Protein 3G74 (pdb70)

Structure (mmCIF, N/CA/C/O backbone):
data_3G74
#
_entry.id   3G74
#
_cell.length_a   113.996
_cell.length_b   107.961
_cell.length_c   67.691
_cell.angle_alpha   90.00
_cell.angle_beta   92.28
_cell.angle_gamma   90.00
#
_symmetry.space_group_name_H-M   'C 1 2 1'
#
loop_
_entity.id
_entity.type
_entity.pdbx_description
1 polymer 'Protein of unknown function'
2 non-polymer 'SULFATE ION'
3 water water
#
loop_
_atom_site.group_PDB
_atom_site.id
_atom_site.type_symbol
_atom_site.label_atom_id
_atom_site.label_alt_id
_atom_site.label_comp_id
_atom_site.label_asym_id
_atom_site.label_entity_id
_atom_site.label_seq_id
_atom_site.pdbx_PDB_ins_code
_atom_site.Cartn_x
_atom_site.Cartn_y
_atom_site.Cartn_z
_atom_site.occupancy
_atom_site.B_iso_or_equiv
_atom_site.auth_seq_id
_atom_site.auth_comp_id
_atom_site.auth_asym_id
_atom_site.auth_atom_id
_atom_site.pdbx_PDB_model_num
ATOM 1 N N . ALA A 1 3 ? 7.582 50.243 3.470 1.00 39.57 0 ALA A N 1
ATOM 2 C CA . ALA A 1 3 ? 7.600 51.103 4.689 1.00 39.79 0 ALA A CA 1
ATOM 3 C C . ALA A 1 3 ? 8.307 52.425 4.390 1.00 39.72 0 ALA A C 1
ATOM 4 O O . ALA A 1 3 ? 9.520 52.449 4.166 1.00 40.17 0 ALA A O 1
ATOM 14 N N . SER A 1 5 ? 9.008 56.425 5.567 1.00 32.33 2 SER A N 1
ATOM 15 C CA . SER A 1 5 ? 8.912 57.578 6.441 1.00 28.83 2 SER A CA 1
ATOM 16 C C . SER A 1 5 ? 9.008 58.855 5.602 1.00 26.51 2 SER A C 1
ATOM 17 O O . SER A 1 5 ? 9.829 58.947 4.689 1.00 27.33 2 SER A O 1
ATOM 20 N N . ASP A 1 6 ? 8.176 59.835 5.914 1.00 22.83 3 ASP A N 1
ATOM 21 C CA . ASP A 1 6 ? 8.317 61.157 5.333 1.00 20.62 3 ASP A CA 1
ATOM 22 C C . ASP A 1 6 ? 9.377 61.951 6.102 1.00 19.29 3 ASP A C 1
ATOM 23 O O . ASP A 1 6 ? 9.449 61.887 7.337 1.00 21.39 3 ASP A O 1
ATOM 28 N N . THR A 1 7 ? 10.201 62.703 5.397 1.00 14.74 4 THR A N 1
ATOM 29 C CA . THR A 1 7 ? 11.098 63.577 6.098 1.00 11.95 4 THR A CA 1
ATOM 30 C C . THR A 1 7 ? 10.611 65.015 6.078 1.00 11.44 4 THR A C 1
ATOM 31 O O . THR A 1 7 ? 10.456 65.600 5.027 1.00 10.81 4 THR A O 1
ATOM 35 N N . LEU A 1 8 ? 10.419 65.588 7.258 1.00 11.89 5 LEU A N 1
ATOM 36 C CA . LEU A 1 8 ? 10.022 66.992 7.371 1.00 13.45 5 LEU A CA 1
ATOM 37 C C . LEU A 1 8 ? 11.184 67.900 7.761 1.00 13.97 5 LEU A C 1
ATOM 38 O O . LEU A 1 8 ? 11.859 67.679 8.785 1.00 15.17 5 LEU A O 1
ATOM 43 N N . TYR A 1 9 ? 11.389 68.937 6.963 1.00 14.11 6 TYR A N 1
ATOM 44 C CA . TYR A 1 9 ? 12.466 69.882 7.207 1.00 15.69 6 TYR A CA 1
ATOM 45 C C . TYR A 1 9 ? 11.885 71.179 7.784 1.00 16.02 6 TYR A C 1
ATOM 46 O O . TYR A 1 9 ? 11.021 71.782 7.164 1.00 16.76 6 TYR A O 1
ATOM 55 N N . ILE A 1 10 ? 12.355 71.585 8.968 1.00 16.03 7 ILE A N 1
ATOM 56 C CA . ILE A 1 10 ? 11.899 72.803 9.612 1.00 16.63 7 ILE A CA 1
ATOM 57 C C . ILE A 1 10 ? 12.995 73.848 9.826 1.00 18.64 7 ILE A C 1
ATOM 58 O O . ILE A 1 10 ? 14.049 73.570 10.420 1.00 20.52 7 ILE A O 1
ATOM 63 N N . LYS A 1 11 ? 12.729 75.071 9.380 1.00 18.68 8 LYS A N 1
ATOM 64 C CA . LYS A 1 11 ? 13.642 76.164 9.655 1.00 19.36 8 LYS A CA 1
ATOM 65 C C . LYS A 1 11 ? 12.887 77.281 10.327 1.00 19.73 8 LYS A C 1
ATOM 66 O O . LYS A 1 11 ? 12.186 78.068 9.678 1.00 19.73 8 LYS A O 1
ATOM 80 N N . ASP A 1 13 ? 12.359 80.809 12.271 1.00 22.49 10 ASP A N 1
ATOM 81 C CA . ASP A 1 13 ? 12.913 82.157 12.367 1.00 23.08 10 ASP A CA 1
ATOM 82 C C . ASP A 1 13 ? 13.355 82.494 13.783 1.00 20.02 10 ASP A C 1
ATOM 83 O O . ASP A 1 13 ? 12.927 81.868 14.712 1.00 18.39 10 ASP A O 1
ATOM 88 N N . GLN A 1 14 ? 14.154 83.533 13.934 1.00 19.17 11 GLN A N 1
ATOM 89 C CA . GLN A 1 14 ? 14.648 83.971 15.235 1.00 20.24 11 GLN A CA 1
ATOM 90 C C . GLN A 1 14 ? 13.604 84.853 15.933 1.00 19.85 11 GLN A C 1
ATOM 91 O O . GLN A 1 14 ? 13.349 84.738 17.144 1.00 19.78 11 GLN A O 1
ATOM 97 N N . ALA A 1 15 ? 13.010 85.755 15.169 1.00 18.60 12 ALA A N 1
ATOM 98 C CA . ALA A 1 15 ? 11.984 86.639 15.709 1.00 18.92 12 ALA A CA 1
ATOM 99 C C . ALA A 1 15 ? 10.919 86.869 14.643 1.00 18.96 12 ALA A C 1
ATOM 100 O O . ALA A 1 15 ? 11.214 86.762 13.456 1.00 20.16 12 ALA A O 1
ATOM 102 N N . VAL A 1 16 ? 9.691 87.170 15.049 1.00 18.19 13 VAL A N 1
ATOM 103 C CA . VAL A 1 16 ? 8.644 87.418 14.081 1.00 18.82 13 VAL A CA 1
ATOM 104 C C . VAL A 1 16 ? 7.653 88.473 14.558 1.00 20.06 13 VAL A C 1
ATOM 105 O O . VAL A 1 16 ? 7.216 88.457 15.716 1.00 20.20 13 VAL A O 1
ATOM 109 N N . GLU A 1 17 ? 7.330 89.410 13.671 1.00 20.69 14 GLU A N 1
ATOM 110 C CA . GLU A 1 17 ? 6.331 90.416 13.987 1.00 21.98 14 GLU A CA 1
ATOM 111 C C . GLU A 1 17 ? 4.994 90.025 13.349 1.00 22.41 14 GLU A C 1
ATOM 112 O O . GLU A 1 17 ? 4.927 89.680 12.163 1.00 22.63 14 GLU A O 1
ATOM 118 N N . ILE A 1 18 ? 3.934 90.039 14.148 1.00 22.64 15 ILE A N 1
ATOM 119 C CA . ILE A 1 18 ? 2.651 89.505 13.706 1.00 22.93 15 ILE A CA 1
ATOM 120 C C . ILE A 1 18 ? 1.562 90.485 14.037 1.00 23.36 15 ILE A C 1
ATOM 121 O O . ILE A 1 18 ? 1.488 90.969 15.159 1.00 23.79 15 ILE A O 1
ATOM 126 N N . THR A 1 19 ? 0.714 90.772 13.059 1.00 23.97 16 THR A N 1
ATOM 127 C CA . THR A 1 19 ? -0.385 91.708 13.252 1.00 24.48 16 THR A CA 1
ATOM 128 C C . THR A 1 19 ? -1.673 90.938 13.526 1.00 25.35 16 THR A C 1
ATOM 129 O O . THR A 1 19 ? -2.621 91.471 14.106 1.00 25.12 16 THR A O 1
ATOM 133 N N . LYS A 1 20 ? -1.674 89.672 13.106 1.00 26.55 17 LYS A N 1
ATOM 134 C CA . LYS A 1 20 ? -2.839 88.784 13.156 1.00 27.46 17 LYS A CA 1
ATOM 135 C C . LYS A 1 20 ? -3.426 88.557 14.545 1.00 27.22 17 LYS A C 1
ATOM 136 O O . LYS A 1 20 ? -2.805 88.861 15.566 1.00 27.02 17 LYS A O 1
ATOM 142 N N . LYS A 1 21 ? -4.626 87.981 14.546 1.00 27.13 18 LYS A N 1
ATOM 143 C CA . LYS A 1 21 ? -5.252 87.408 15.733 1.00 26.47 18 LYS A CA 1
ATOM 144 C C . LYS A 1 21 ? -4.587 86.077 16.158 1.00 26.30 18 LYS A C 1
ATOM 145 O O . LYS A 1 21 ? -4.350 85.877 17.345 1.00 26.95 18 LYS A O 1
ATOM 151 N N . GLN A 1 22 ? -4.274 85.185 15.215 1.00 25.51 19 GLN A N 1
ATOM 152 C CA . GLN A 1 22 ? -3.547 83.946 15.543 1.00 24.93 19 GLN A CA 1
ATOM 153 C C . GLN A 1 22 ? -2.215 83.833 14.821 1.00 24.63 19 GLN A C 1
ATOM 154 O O . GLN A 1 22 ? -2.101 84.228 13.655 1.00 24.65 19 GLN A O 1
ATOM 160 N N . VAL A 1 23 ? -1.240 83.228 15.484 1.00 23.61 20 VAL A N 1
ATOM 161 C CA . VAL A 1 23 ? 0.031 82.884 14.879 1.00 21.90 20 VAL A CA 1
ATOM 162 C C . VAL A 1 23 ? 0.073 81.391 14.630 1.00 21.59 20 VAL A C 1
ATOM 163 O O . VAL A 1 23 ? -0.142 80.626 15.521 1.00 22.19 20 VAL A O 1
ATOM 167 N N . THR A 1 24 ? 0.356 80.978 13.411 1.00 20.47 21 THR A N 1
ATOM 168 C CA . THR A 1 24 ? 0.468 79.549 13.099 1.00 18.65 21 THR A CA 1
ATOM 169 C C . THR A 1 24 ? 1.912 79.151 12.845 1.00 17.87 21 THR A C 1
ATOM 170 O O . THR A 1 24 ? 2.777 80.005 12.668 1.00 18.13 21 THR A O 1
ATOM 174 N N . VAL A 1 25 ? 2.152 77.845 12.839 1.00 16.50 22 VAL A N 1
ATOM 175 C CA . VAL A 1 25 ? 3.455 77.274 12.595 1.00 16.08 22 VAL A CA 1
ATOM 176 C C . VAL A 1 25 ? 4.104 77.876 11.366 1.00 16.66 22 VAL A C 1
ATOM 177 O O . VAL A 1 25 ? 5.310 78.162 11.375 1.00 17.37 22 VAL A O 1
ATOM 181 N N . GLY A 1 26 ? 3.290 78.108 10.339 1.00 16.09 23 GLY A N 1
ATOM 182 C CA . GLY A 1 26 ? 3.753 78.682 9.086 1.00 16.23 23 GLY A CA 1
ATOM 183 C C . GLY A 1 26 ? 4.163 80.135 9.213 1.00 17.49 23 GLY A C 1
ATOM 184 O O . GLY A 1 26 ? 5.093 80.572 8.539 1.00 18.73 23 GLY A O 1
ATOM 185 N N . ASP A 1 27 ? 3.495 80.899 10.082 1.00 17.47 24 ASP A N 1
ATOM 186 C CA . ASP A 1 27 ? 3.986 82.254 10.413 1.00 17.33 24 ASP A CA 1
ATOM 187 C C . ASP A 1 27 ? 5.348 82.294 11.117 1.00 17.47 24 ASP A C 1
ATOM 188 O O . ASP A 1 27 ? 5.913 83.353 11.329 1.00 17.96 24 ASP A O 1
ATOM 193 N N . VAL A 1 28 ? 5.856 81.141 11.514 1.00 16.65 25 VAL A N 1
ATOM 194 C CA . VAL A 1 28 ? 6.973 81.132 12.424 1.00 15.51 25 VAL A CA 1
ATOM 195 C C . VAL A 1 28 ? 8.139 80.370 11.812 1.00 15.01 25 VAL A C 1
ATOM 196 O O . VAL A 1 28 ? 9.265 80.544 12.207 1.00 15.68 25 VAL A O 1
ATOM 200 N N . ALA A 1 29 ? 7.854 79.546 10.814 1.00 15.65 26 ALA A N 1
ATOM 201 C CA . ALA A 1 29 ? 8.876 78.686 10.250 1.00 16.08 26 ALA A CA 1
ATOM 202 C C . ALA A 1 29 ? 8.553 78.376 8.811 1.00 16.28 26 ALA A C 1
ATOM 203 O O . ALA A 1 29 ? 7.376 78.279 8.444 1.00 14.17 26 ALA A O 1
ATOM 205 N N . LYS A 1 30 ? 9.606 78.217 8.011 1.00 15.26 27 LYS A N 1
ATOM 206 C CA . LYS A 1 30 ? 9.481 77.604 6.679 1.00 15.88 27 LYS A CA 1
ATOM 207 C C . LYS A 1 30 ? 9.512 76.085 6.711 1.00 15.81 27 LYS A C 1
ATOM 208 O O . LYS A 1 30 ? 10.218 75.481 7.515 1.00 17.32 27 LYS A O 1
ATOM 214 N N . LEU A 1 31 ? 8.717 75.434 5.870 1.00 16.76 28 LEU A N 1
ATOM 215 C CA . LEU A 1 31 ? 8.628 73.965 5.944 1.00 16.62 28 LEU A CA 1
ATOM 216 C C . LEU A 1 31 ? 8.948 73.335 4.603 1.00 15.15 28 LEU A C 1
ATOM 217 O O . LEU A 1 31 ? 8.701 73.939 3.585 1.00 15.12 28 LEU A O 1
ATOM 222 N N . GLN A 1 32 ? 9.495 72.127 4.605 1.00 15.63 29 GLN A N 1
ATOM 223 C CA . GLN A 1 32 ? 9.620 71.334 3.377 1.00 17.19 29 GLN A CA 1
ATOM 224 C C . GLN A 1 32 ? 9.342 69.881 3.678 1.00 17.83 29 GLN A C 1
ATOM 225 O O . GLN A 1 32 ? 9.937 69.300 4.574 1.00 18.78 29 GLN A O 1
ATOM 231 N N . CYS A 1 33 ? 8.408 69.293 2.957 1.00 17.28 30 CYS A N 1
ATOM 232 C CA . CYS A 1 33 ? 8.348 67.860 2.950 1.00 15.97 30 CYS A CA 1
ATOM 233 C C . CYS A 1 33 ? 7.959 67.432 1.550 1.00 16.30 30 CYS A C 1
ATOM 234 O O . CYS A 1 33 ? 7.105 68.068 0.903 1.00 18.44 30 CYS A O 1
ATOM 237 N N . LYS A 1 34 ? 8.589 66.369 1.071 1.00 15.82 31 LYS A N 1
ATOM 238 C CA . LYS A 1 34 ? 8.171 65.728 -0.160 1.00 15.93 31 LYS A CA 1
ATOM 239 C C . LYS A 1 34 ? 6.665 65.455 -0.155 1.00 15.14 31 LYS A C 1
ATOM 240 O O . LYS A 1 34 ? 6.024 65.700 -1.170 1.00 16.46 31 LYS A O 1
ATOM 246 N N . ASN A 1 35 ? 6.110 64.960 0.964 1.00 13.46 32 ASN A N 1
ATOM 247 C CA . ASN A 1 35 ? 4.648 64.692 1.094 1.00 11.55 32 ASN A CA 1
ATOM 248 C C . ASN A 1 35 ? 3.909 65.946 1.560 1.00 11.89 32 ASN A C 1
ATOM 249 O O . ASN A 1 35 ? 3.997 66.373 2.733 1.00 9.73 32 ASN A O 1
ATOM 254 N N . LYS A 1 36 ? 3.188 66.547 0.618 1.00 11.74 33 LYS A N 1
ATOM 255 C CA . LYS A 1 36 ? 2.594 67.846 0.864 1.00 11.69 33 LYS A CA 1
ATOM 256 C C . LYS A 1 36 ? 1.503 67.799 1.911 1.00 13.27 33 LYS A C 1
ATOM 257 O O . LYS A 1 36 ? 1.166 68.839 2.451 1.00 15.54 33 LYS A O 1
ATOM 263 N N . ASN A 1 37 ? 0.964 66.614 2.221 1.00 13.19 34 ASN A N 1
ATOM 264 C CA . ASN A 1 37 ? -0.111 66.548 3.199 1.00 12.47 34 ASN A CA 1
ATOM 265 C C . ASN A 1 37 ? 0.444 66.943 4.550 1.00 12.70 34 ASN A C 1
ATOM 266 O O . ASN A 1 37 ? -0.291 67.482 5.407 1.00 13.72 34 ASN A O 1
ATOM 271 N N . ILE A 1 38 ? 1.732 66.667 4.732 1.00 12.35 35 ILE A N 1
ATOM 272 C CA . ILE A 1 38 ? 2.411 66.961 5.992 1.00 12.64 35 ILE A CA 1
ATOM 273 C C . ILE A 1 38 ? 2.493 68.465 6.220 1.00 13.11 35 ILE A C 1
ATOM 274 O O . ILE A 1 38 ? 1.953 68.974 7.205 1.00 14.64 35 ILE A O 1
ATOM 279 N N . THR A 1 39 ? 3.135 69.176 5.297 1.00 12.60 36 THR A N 1
ATOM 280 C CA . THR A 1 39 ? 3.338 70.622 5.440 1.00 12.50 36 THR A CA 1
ATOM 281 C C . THR A 1 39 ? 2.026 71.397 5.358 1.00 13.85 36 THR A C 1
ATOM 282 O O . THR A 1 39 ? 1.842 72.361 6.101 1.00 16.11 36 THR A O 1
ATOM 286 N N . ASN A 1 40 ? 1.104 70.991 4.478 1.00 12.81 37 ASN A N 1
ATOM 287 C CA . ASN A 1 40 ? -0.196 71.677 4.397 1.00 11.23 37 ASN A CA 1
ATOM 288 C C . ASN A 1 40 ? -0.879 71.640 5.747 1.00 12.45 37 ASN A C 1
ATOM 289 O O . ASN A 1 40 ? -1.342 72.654 6.228 1.00 13.55 37 ASN A O 1
ATOM 294 N N . ARG A 1 41 ? -0.930 70.484 6.383 1.00 13.93 38 ARG A N 1
ATOM 295 C CA A ARG A 1 41 ? -1.581 70.416 7.685 0.50 14.75 38 ARG A CA 1
ATOM 296 C CA B ARG A 1 41 ? -1.560 70.377 7.697 0.50 14.37 38 ARG A CA 1
ATOM 297 C C . ARG A 1 41 ? -0.791 71.259 8.685 1.00 15.36 38 ARG A C 1
ATOM 298 O O . ARG A 1 41 ? -1.362 72.122 9.318 1.00 15.14 38 ARG A O 1
ATOM 313 N N . LEU A 1 42 ? 0.526 71.039 8.780 1.00 16.42 39 LEU A N 1
ATOM 314 C CA . LEU A 1 42 ? 1.339 71.709 9.779 1.00 17.53 39 LEU A CA 1
ATOM 315 C C . LEU A 1 42 ? 1.446 73.206 9.562 1.00 18.71 39 LEU A C 1
ATOM 316 O O . LEU A 1 42 ? 1.488 73.961 10.517 1.00 21.16 39 LEU A O 1
ATOM 321 N N . LYS A 1 43 ? 1.477 73.663 8.327 1.00 19.33 40 LYS A N 1
ATOM 322 C CA . LYS A 1 43 ? 1.516 75.106 8.094 1.00 20.55 40 LYS A CA 1
ATOM 323 C C . LYS A 1 43 ? 0.441 75.821 8.965 1.00 20.45 40 LYS A C 1
ATOM 324 O O . LYS A 1 43 ? 0.755 76.808 9.667 1.00 20.69 40 LYS A O 1
ATOM 330 N N . SER A 1 44 ? -0.794 75.295 8.942 1.00 17.32 41 SER A N 1
ATOM 331 C CA . SER A 1 44 ? -1.984 75.975 9.489 1.00 16.23 41 SER A CA 1
ATOM 332 C C . SER A 1 44 ? -2.285 75.727 10.951 1.00 16.50 41 SER A C 1
ATOM 333 O O . SER A 1 44 ? -3.338 76.119 11.430 1.00 16.48 41 SER A O 1
ATOM 344 N N . LYS A 1 46 ? -2.601 76.129 14.769 1.00 18.54 43 LYS A N 1
ATOM 345 C CA . LYS A 1 46 ? -2.535 77.194 15.760 1.00 19.81 43 LYS A CA 1
ATOM 346 C C . LYS A 1 46 ? -1.373 76.904 16.713 1.00 21.00 43 LYS A C 1
ATOM 347 O O . LYS A 1 46 ? -1.234 75.787 17.202 1.00 21.50 43 LYS A O 1
ATOM 353 N N . LEU A 1 47 ? -0.517 77.902 16.923 1.00 22.87 44 LEU A N 1
ATOM 354 C CA . LEU A 1 47 ? 0.563 77.832 17.912 1.00 24.43 44 LEU A CA 1
ATOM 355 C C . LEU A 1 47 ? 0.131 78.587 19.165 1.00 26.79 44 LEU A C 1
ATOM 356 O O . LEU A 1 47 ? 0.512 78.221 20.292 1.00 27.03 44 LEU A O 1
ATOM 361 N N . LEU A 1 48 ? -0.636 79.647 18.913 1.00 28.27 45 LEU A N 1
ATOM 362 C CA . LEU A 1 48 ? -1.120 80.575 19.920 1.00 30.15 45 LEU A CA 1
ATOM 363 C C . LEU A 1 48 ? -1.968 81.674 19.264 1.00 30.64 45 LEU A C 1
ATOM 364 O O . LEU A 1 48 ? -1.892 81.909 18.058 1.00 30.78 45 LEU A O 1
ATOM 369 N N . GLU A 1 49 ? -2.770 82.330 20.091 1.00 30.65 46 GLU A N 1
ATOM 370 C CA . GLU A 1 49 ? -3.693 83.412 19.718 1.00 31.27 46 GLU A CA 1
ATOM 371 C C . GLU A 1 49 ? -3.436 84.685 20.565 1.00 30.83 46 GLU A C 1
ATOM 372 O O . GLU A 1 49 ? -3.160 84.583 21.767 1.00 30.88 46 GLU A O 1
ATOM 378 N N . ASP A 1 50 ? -3.533 85.862 19.929 1.00 30.06 47 ASP A N 1
ATOM 379 C CA . ASP A 1 50 ? -3.086 87.164 20.489 1.00 29.32 47 ASP A CA 1
ATOM 380 C C . ASP A 1 50 ? -3.661 87.507 21.881 1.00 28.86 47 ASP A C 1
ATOM 381 O O . ASP A 1 50 ? -2.922 87.517 22.875 1.00 28.38 47 ASP A O 1
ATOM 386 N N . THR A 1 51 ? -4.962 87.790 21.944 1.00 27.93 48 THR A N 1
ATOM 387 C CA . THR A 1 51 ? -5.596 88.243 23.184 1.00 27.27 48 THR A CA 1
ATOM 388 C C . THR A 1 51 ? -5.726 87.138 24.235 1.00 27.25 48 THR A C 1
ATOM 389 O O . THR A 1 51 ? -4.785 86.849 24.978 1.00 27.10 48 THR A O 1
ATOM 393 N N . LYS A 1 56 ? 1.875 90.314 24.539 1.00 13.89 53 LYS A N 1
ATOM 394 C CA . LYS A 1 56 ? 2.711 91.182 23.716 1.00 15.04 53 LYS A CA 1
ATOM 395 C C . LYS A 1 56 ? 3.719 90.376 22.870 1.00 16.24 53 LYS A C 1
ATOM 396 O O . LYS A 1 56 ? 3.752 90.483 21.636 1.00 16.94 53 LYS A O 1
ATOM 402 N N . ARG A 1 57 ? 4.541 89.567 23.531 1.00 16.31 54 ARG A N 1
ATOM 403 C CA . ARG A 1 57 ? 5.432 88.672 22.818 1.00 16.49 54 ARG A CA 1
ATOM 404 C C . ARG A 1 57 ? 5.520 87.307 23.490 1.00 16.06 54 ARG A C 1
ATOM 405 O O . ARG A 1 57 ? 5.417 87.194 24.710 1.00 14.98 54 ARG A O 1
ATOM 413 N N . TYR A 1 58 ? 5.666 86.271 22.670 1.00 15.67 55 TYR A N 1
ATOM 414 C CA . TYR A 1 58 ? 5.601 84.903 23.142 1.00 15.83 55 TYR A CA 1
ATOM 415 C C . TYR A 1 58 ? 6.709 84.158 22.470 1.00 16.29 55 TYR A C 1
ATOM 416 O O . TYR A 1 58 ? 6.923 84.289 21.255 1.00 17.63 55 TYR A O 1
ATOM 425 N N . ILE A 1 59 ? 7.464 83.411 23.254 1.00 15.37 56 ILE A N 1
ATOM 426 C CA . ILE A 1 59 ? 8.561 82.713 22.642 1.00 15.26 56 ILE A CA 1
ATOM 427 C C . ILE A 1 59 ? 8.065 81.315 22.252 1.00 15.44 56 ILE A C 1
ATOM 428 O O . ILE A 1 59 ? 7.270 80.718 22.965 1.00 16.07 56 ILE A O 1
ATOM 433 N N . VAL A 1 60 ? 8.493 80.835 21.089 1.00 14.50 57 VAL A N 1
ATOM 434 C CA . VAL A 1 60 ? 8.154 79.500 20.654 1.00 12.97 57 VAL A CA 1
ATOM 435 C C . VAL A 1 60 ? 9.419 78.657 20.627 1.00 11.99 57 VAL A C 1
ATOM 436 O O . VAL A 1 60 ? 10.462 79.072 20.091 1.00 10.18 57 VAL A O 1
ATOM 440 N N . SER A 1 61 ? 9.309 77.481 21.231 1.00 11.64 58 SER A N 1
ATOM 441 C CA . SER A 1 61 ? 10.351 76.491 21.201 1.00 12.81 58 SER A CA 1
ATOM 442 C C . SER A 1 61 ? 10.135 75.552 20.026 1.00 13.16 58 SER A C 1
ATOM 443 O O . SER A 1 61 ? 9.004 75.197 19.721 1.00 13.45 58 SER A O 1
ATOM 446 N N . ILE A 1 62 ? 11.225 75.124 19.398 1.00 12.03 59 ILE A N 1
ATOM 447 C CA . ILE A 1 62 ? 11.129 74.145 18.336 1.00 12.73 59 ILE A CA 1
ATOM 448 C C . ILE A 1 62 ? 10.510 72.842 18.870 1.00 13.40 59 ILE A C 1
ATOM 449 O O . ILE A 1 62 ? 9.732 72.180 18.170 1.00 14.94 59 ILE A O 1
ATOM 462 N N . LYS A 1 64 ? 8.085 72.473 20.927 1.00 16.61 61 LYS A N 1
ATOM 463 C CA . LYS A 1 64 ? 6.639 72.579 20.799 1.00 17.07 61 LYS A CA 1
ATOM 464 C C . LYS A 1 64 ? 6.155 72.181 19.394 1.00 16.76 61 LYS A C 1
ATOM 465 O O . LYS A 1 64 ? 5.208 71.408 19.268 1.00 16.18 61 LYS A O 1
ATOM 471 N N . ILE A 1 65 ? 6.812 72.682 18.347 1.00 15.36 62 ILE A N 1
ATOM 472 C CA . ILE A 1 65 ? 6.425 72.312 16.981 1.00 14.06 62 ILE A CA 1
ATOM 473 C C . ILE A 1 65 ? 6.630 70.817 16.704 1.00 13.86 62 ILE A C 1
ATOM 474 O O . ILE A 1 65 ? 5.789 70.168 16.084 1.00 13.35 62 ILE A O 1
ATOM 479 N N . ILE A 1 66 ? 7.722 70.265 17.225 1.00 13.25 63 ILE A N 1
ATOM 480 C CA . ILE A 1 66 ? 8.003 68.840 17.088 1.00 12.78 63 ILE A CA 1
ATOM 481 C C . ILE A 1 66 ? 7.003 67.968 17.857 1.00 13.92 63 ILE A C 1
ATOM 482 O O . ILE A 1 66 ? 6.536 66.955 17.345 1.00 15.03 63 ILE A O 1
ATOM 487 N N . GLU A 1 67 ? 6.670 68.351 19.079 1.00 14.37 64 GLU A N 1
ATOM 488 C CA . GLU A 1 67 ? 5.638 67.653 19.803 1.00 17.57 64 GLU A CA 1
ATOM 489 C C . GLU A 1 67 ? 4.353 67.617 18.958 1.00 19.42 64 GLU A C 1
ATOM 490 O O . GLU A 1 67 ? 3.686 66.578 18.874 1.00 20.39 64 GLU A O 1
ATOM 504 N N . ALA A 1 69 ? 3.953 67.920 15.646 1.00 17.92 66 ALA A N 1
ATOM 505 C CA . ALA A 1 69 ? 4.049 67.113 14.461 1.00 16.11 66 ALA A CA 1
ATOM 506 C C . ALA A 1 69 ? 3.939 65.639 14.862 1.00 16.55 66 ALA A C 1
ATOM 507 O O . ALA A 1 69 ? 3.243 64.860 14.183 1.00 15.81 66 ALA A O 1
ATOM 509 N N . ASP A 1 70 ? 4.558 65.284 15.998 1.00 16.26 67 ASP A N 1
ATOM 510 C CA . ASP A 1 70 ? 4.613 63.902 16.472 1.00 17.22 67 ASP A CA 1
ATOM 511 C C . ASP A 1 70 ? 3.240 63.457 16.920 1.00 19.35 67 ASP A C 1
ATOM 512 O O . ASP A 1 70 ? 2.895 62.276 16.852 1.00 19.99 67 ASP A O 1
ATOM 517 N N . GLN A 1 71 ? 2.461 64.414 17.414 1.00 21.11 68 GLN A N 1
ATOM 518 C CA . GLN A 1 71 ? 1.112 64.160 17.877 1.00 21.56 68 GLN A CA 1
ATOM 519 C C . GLN A 1 71 ? 0.120 64.121 16.716 1.00 21.29 68 GLN A C 1
ATOM 520 O O . GLN A 1 71 ? -0.924 63.504 16.821 1.00 20.53 68 GLN A O 1
ATOM 526 N N . THR A 1 72 ? 0.448 64.761 15.602 1.00 20.84 69 THR A N 1
ATOM 527 C CA . THR A 1 72 ? -0.501 64.828 14.503 1.00 19.93 69 THR A CA 1
ATOM 528 C C . THR A 1 72 ? -0.307 63.720 13.457 1.00 20.54 69 THR A C 1
ATOM 529 O O . THR A 1 72 ? -1.296 63.219 12.898 1.00 21.41 69 THR A O 1
ATOM 533 N N . PHE A 1 73 ? 0.944 63.318 13.252 1.00 19.92 70 PHE A N 1
ATOM 534 C CA . PHE A 1 73 ? 1.369 62.556 12.080 1.00 20.80 70 PHE A CA 1
ATOM 535 C C . PHE A 1 73 ? 1.914 61.176 12.373 1.00 21.86 70 PHE A C 1
ATOM 536 O O . PHE A 1 73 ? 2.505 60.942 13.425 1.00 21.58 70 PHE A O 1
ATOM 544 N N . GLN A 1 74 ? 1.785 60.290 11.391 1.00 23.49 71 GLN A N 1
ATOM 545 C CA . GLN A 1 74 ? 2.105 58.874 11.580 1.00 25.91 71 GLN A CA 1
ATOM 546 C C . GLN A 1 74 ? 3.587 58.448 11.392 1.00 25.93 71 GLN A C 1
ATOM 547 O O . GLN A 1 74 ? 4.170 57.817 12.282 1.00 26.90 71 GLN A O 1
ATOM 553 N N . ASN A 1 75 ? 4.179 58.753 10.243 1.00 24.89 72 ASN A N 1
ATOM 554 C CA . ASN A 1 75 ? 5.529 58.268 9.935 1.00 25.27 72 ASN A CA 1
ATOM 555 C C . ASN A 1 75 ? 6.343 59.411 9.393 1.00 24.81 72 ASN A C 1
ATOM 556 O O . ASN A 1 75 ? 6.734 59.427 8.213 1.00 23.54 72 ASN A O 1
ATOM 561 N N . VAL A 1 76 ? 6.573 60.371 10.286 1.00 23.80 73 VAL A N 1
ATOM 562 C CA . VAL A 1 76 ? 7.114 61.645 9.935 1.00 23.02 73 VAL A CA 1
ATOM 563 C C . VAL A 1 76 ? 8.245 61.912 10.892 1.00 22.97 73 VAL A C 1
ATOM 564 O O . VAL A 1 76 ? 8.022 62.166 12.068 1.00 23.45 73 VAL A O 1
ATOM 568 N N . ASP A 1 77 ? 9.470 61.818 10.414 1.00 22.62 74 ASP A N 1
ATOM 569 C CA . ASP A 1 77 ? 10.569 62.282 11.254 1.00 22.98 74 ASP A CA 1
ATOM 570 C C . ASP A 1 77 ? 11.090 63.628 10.816 1.00 22.52 74 ASP A C 1
ATOM 571 O O . ASP A 1 77 ? 11.068 63.988 9.639 1.00 24.24 74 ASP A O 1
ATOM 576 N N . ILE A 1 78 ? 11.536 64.384 11.799 1.00 20.97 75 ILE A N 1
ATOM 577 C CA . ILE A 1 78 ? 11.822 65.763 11.606 1.00 19.08 75 ILE A CA 1
ATOM 578 C C . ILE A 1 78 ? 13.319 66.055 11.638 1.00 18.92 75 ILE A C 1
ATOM 579 O O . ILE A 1 78 ? 14.111 65.445 12.345 1.00 18.99 75 ILE A O 1
ATOM 584 N N . GLN A 1 79 ? 13.688 67.003 10.819 1.00 18.69 76 GLN A N 1
ATOM 585 C CA . GLN A 1 79 ? 15.017 67.437 10.756 1.00 17.25 76 GLN A CA 1
ATOM 586 C C . GLN A 1 79 ? 15.037 68.967 10.872 1.00 16.85 76 GLN A C 1
ATOM 587 O O . GLN A 1 79 ? 14.557 69.674 9.986 1.00 15.41 76 GLN A O 1
ATOM 593 N N . ASN A 1 80 ? 15.609 69.453 11.971 1.00 17.84 77 ASN A N 1
ATOM 594 C CA . ASN A 1 80 ? 15.623 70.878 12.321 1.00 18.36 77 ASN A CA 1
ATOM 595 C C . ASN A 1 80 ? 16.748 71.648 11.684 1.00 16.53 77 ASN A C 1
ATOM 596 O O . ASN A 1 80 ? 17.882 71.466 12.044 1.00 16.19 77 ASN A O 1
ATOM 601 N N . ILE A 1 81 ? 16.414 72.542 10.768 1.00 17.24 78 ILE A N 1
ATOM 602 C CA . ILE A 1 81 ? 17.421 73.279 10.006 1.00 17.39 78 ILE A CA 1
ATOM 603 C C . ILE A 1 81 ? 17.641 74.639 10.615 1.00 17.36 78 ILE A C 1
ATOM 604 O O . ILE A 1 81 ? 18.623 75.269 10.312 1.00 17.84 78 ILE A O 1
ATOM 609 N N . GLY A 1 82 ? 16.718 75.118 11.448 1.00 15.98 79 GLY A N 1
ATOM 610 C CA . GLY A 1 82 ? 16.800 76.506 11.866 1.00 16.19 79 GLY A CA 1
ATOM 611 C C . GLY A 1 82 ? 16.994 76.787 13.343 1.00 15.93 79 GLY A C 1
ATOM 612 O O . GLY A 1 82 ? 17.672 76.058 14.054 1.00 15.92 79 GLY A O 1
ATOM 613 N N . GLU A 1 83 ? 16.378 77.855 13.815 1.00 15.65 80 GLU A N 1
ATOM 614 C CA . GLU A 1 83 ? 16.471 78.188 15.232 1.00 16.73 80 GLU A CA 1
ATOM 615 C C . GLU A 1 83 ? 15.731 77.160 16.116 1.00 15.19 80 GLU A C 1
ATOM 616 O O . GLU A 1 83 ? 14.967 76.352 15.613 1.00 15.68 80 GLU A O 1
ATOM 622 N N . THR A 1 84 ? 15.978 77.205 17.418 1.00 14.05 81 THR A N 1
ATOM 623 C CA . THR A 1 84 ? 15.386 76.283 18.385 1.00 13.29 81 THR A CA 1
ATOM 624 C C . THR A 1 84 ? 14.444 77.069 19.249 1.00 13.46 81 THR A C 1
ATOM 625 O O . THR A 1 84 ? 13.598 76.502 19.937 1.00 14.58 81 THR A O 1
ATOM 629 N N . GLU A 1 85 ? 14.592 78.390 19.204 1.00 13.80 82 GLU A N 1
ATOM 630 C CA . GLU A 1 85 ? 13.756 79.310 19.977 1.00 15.63 82 GLU A CA 1
ATOM 631 C C . GLU A 1 85 ? 13.377 80.449 19.064 1.00 16.21 82 GLU A C 1
ATOM 632 O O . GLU A 1 85 ? 14.173 80.834 18.231 1.00 17.60 82 GLU A O 1
ATOM 638 N N . CYS A 1 86 ? 12.169 80.981 19.215 1.00 16.97 83 CYS A N 1
ATOM 639 C CA . CYS A 1 86 ? 11.675 82.064 18.362 1.00 17.00 83 CYS A CA 1
ATOM 640 C C . CYS A 1 86 ? 10.797 83.046 19.149 1.00 17.11 83 CYS A C 1
ATOM 641 O O . CYS A 1 86 ? 9.851 82.636 19.859 1.00 17.29 83 CYS A O 1
ATOM 644 N N . VAL A 1 87 ? 11.115 84.336 19.035 1.00 16.13 84 VAL A N 1
ATOM 645 C CA . VAL A 1 87 ? 10.311 85.364 19.661 1.00 14.92 84 VAL A CA 1
ATOM 646 C C . VAL A 1 87 ? 9.251 85.899 18.701 1.00 15.37 84 VAL A C 1
ATOM 647 O O . VAL A 1 87 ? 9.582 86.566 17.718 1.00 15.00 84 VAL A O 1
ATOM 651 N N . VAL A 1 88 ? 7.986 85.609 19.005 1.00 15.09 85 VAL A N 1
ATOM 652 C CA . VAL A 1 88 ? 6.854 86.197 18.295 1.00 15.63 85 VAL A CA 1
ATOM 653 C C . VAL A 1 88 ? 6.370 87.418 19.056 1.00 16.10 85 VAL A C 1
ATOM 654 O O . VAL A 1 88 ? 6.031 87.318 20.229 1.00 15.50 85 VAL A O 1
ATOM 658 N N . GLU A 1 89 ? 6.339 88.559 18.379 1.00 17.38 86 GLU A N 1
ATOM 659 C CA . GLU A 1 89 ? 5.822 89.802 18.967 1.00 19.33 86 GLU A CA 1
ATOM 660 C C . GLU A 1 89 ? 4.601 90.327 18.210 1.00 20.15 86 GLU A C 1
ATOM 661 O O . GLU A 1 89 ? 4.665 90.577 17.004 1.00 20.33 86 GLU A O 1
ATOM 667 N N . PHE A 1 90 ? 3.487 90.476 18.918 1.00 21.18 87 PHE A N 1
ATOM 668 C CA . PHE A 1 90 ? 2.268 91.008 18.306 1.00 22.56 87 PHE A CA 1
ATOM 669 C C . PHE A 1 90 ? 2.303 92.525 18.157 1.00 23.53 87 PHE A C 1
ATOM 670 O O . PHE A 1 90 ? 2.551 93.247 19.130 1.00 22.87 87 PHE A O 1
ATOM 678 N N . LYS A 1 91 ? 2.067 92.997 16.930 1.00 25.34 88 LYS A N 1
ATOM 679 C CA . LYS A 1 91 ? 1.830 94.425 16.675 1.00 26.93 88 LYS A CA 1
ATOM 680 C C . LYS A 1 91 ? 0.352 94.732 16.910 1.00 28.00 88 LYS A C 1
ATOM 681 O O . LYS A 1 91 ? -0.335 93.998 17.629 1.00 28.30 88 LYS A O 1
ATOM 687 N N . THR A 1 92 ? -0.123 95.810 16.290 1.00 29.21 89 THR A N 1
ATOM 688 C CA . THR A 1 92 ? -1.458 96.382 16.494 1.00 30.00 89 THR A CA 1
ATOM 689 C C . THR A 1 92 ? -1.649 97.025 17.899 1.00 30.48 89 THR A C 1
ATOM 690 O O . THR A 1 92 ? -2.736 96.936 18.479 1.00 30.90 89 THR A O 1
ATOM 694 N N . PRO A 1 93 ? -0.599 97.706 18.434 1.00 30.67 90 PRO A N 1
ATOM 695 C CA . PRO A 1 93 ? -0.748 98.350 19.744 1.00 30.76 90 PRO A CA 1
ATOM 696 C C . PRO A 1 93 ? -1.440 99.720 19.637 1.00 31.00 90 PRO A C 1
ATOM 697 O O . PRO A 1 93 ? -0.886 100.755 20.031 1.00 31.15 90 PRO A O 1
ATOM 709 N N . SER B 1 5 ? 11.151 51.924 13.609 1.00 34.98 2 SER B N 1
ATOM 710 C CA . SER B 1 5 ? 12.222 52.866 13.959 1.00 32.42 2 SER B CA 1
ATOM 711 C C . SER B 1 5 ? 11.680 54.183 14.513 1.00 30.81 2 SER B C 1
ATOM 712 O O . SER B 1 5 ? 10.895 54.861 13.851 1.00 30.82 2 SER B O 1
ATOM 715 N N . ASP B 1 6 ? 12.080 54.517 15.740 1.00 28.62 3 ASP B N 1
ATOM 716 C CA . ASP B 1 6 ? 11.630 55.742 16.400 1.00 26.84 3 ASP B CA 1
ATOM 717 C C . ASP B 1 6 ? 12.730 56.776 16.477 1.00 25.72 3 ASP B C 1
ATOM 718 O O . ASP B 1 6 ? 13.918 56.441 16.651 1.00 24.87 3 ASP B O 1
ATOM 723 N N . THR B 1 7 ? 12.323 58.037 16.373 1.00 23.75 4 THR B N 1
ATOM 724 C CA . THR B 1 7 ? 13.277 59.130 16.391 1.00 22.45 4 THR B CA 1
ATOM 725 C C . THR B 1 7 ? 13.122 59.939 17.668 1.00 20.53 4 THR B C 1
ATOM 726 O O . THR B 1 7 ? 12.064 60.458 17.958 1.00 18.31 4 THR B O 1
ATOM 730 N N . LEU B 1 8 ? 14.200 59.978 18.446 1.00 20.38 5 LEU B N 1
ATOM 731 C CA . LEU B 1 8 ? 14.269 60.715 19.696 1.00 20.15 5 LEU B CA 1
ATOM 732 C C . LEU B 1 8 ? 14.915 62.084 19.472 1.00 20.70 5 LEU B C 1
ATOM 733 O O . LEU B 1 8 ? 15.986 62.182 18.844 1.00 22.66 5 LEU B O 1
ATOM 738 N N . TYR B 1 9 ? 14.264 63.132 19.970 1.00 19.26 6 TYR B N 1
ATOM 739 C CA . TYR B 1 9 ? 14.767 64.502 19.830 1.00 17.88 6 TYR B CA 1
ATOM 740 C C . TYR B 1 9 ? 15.264 65.001 21.162 1.00 17.31 6 TYR B C 1
ATOM 741 O O . TYR B 1 9 ? 14.520 65.044 22.147 1.00 18.20 6 TYR B O 1
ATOM 750 N N . ILE B 1 10 ? 16.521 65.394 21.182 1.00 16.78 7 ILE B N 1
ATOM 751 C CA . ILE B 1 10 ? 17.174 65.838 22.404 1.00 16.79 7 ILE B CA 1
ATOM 752 C C . ILE B 1 10 ? 17.636 67.272 22.296 1.00 17.29 7 ILE B C 1
ATOM 753 O O . ILE B 1 10 ? 18.442 67.615 21.415 1.00 16.46 7 ILE B O 1
ATOM 758 N N . LYS B 1 11 ? 17.115 68.101 23.199 1.00 17.78 8 LYS B N 1
ATOM 759 C CA . LYS B 1 11 ? 17.573 69.473 23.313 1.00 19.05 8 LYS B CA 1
ATOM 760 C C . LYS B 1 11 ? 18.292 69.693 24.652 1.00 19.77 8 LYS B C 1
ATOM 761 O O . LYS B 1 11 ? 17.666 70.009 25.697 1.00 18.62 8 LYS B O 1
ATOM 775 N N . ASP B 1 13 ? 20.754 71.365 27.478 1.00 22.63 10 ASP B N 1
ATOM 776 C CA . ASP B 1 13 ? 21.122 72.702 27.973 1.00 21.67 10 ASP B CA 1
ATOM 777 C C . ASP B 1 13 ? 22.620 72.944 27.868 1.00 21.34 10 ASP B C 1
ATOM 778 O O . ASP B 1 13 ? 23.399 72.010 27.750 1.00 21.61 10 ASP B O 1
ATOM 783 N N . GLN B 1 14 ? 23.015 74.197 27.928 1.00 20.18 11 GLN B N 1
ATOM 784 C CA . GLN B 1 14 ? 24.402 74.579 27.817 1.00 20.24 11 GLN B CA 1
ATOM 785 C C . GLN B 1 14 ? 25.022 74.496 29.206 1.00 19.72 11 GLN B C 1
ATOM 786 O O . GLN B 1 14 ? 26.186 74.093 29.357 1.00 19.79 11 GLN B O 1
ATOM 792 N N . ALA B 1 15 ? 24.221 74.827 30.215 1.00 17.21 12 ALA B N 1
ATOM 793 C CA . ALA B 1 15 ? 24.679 74.949 31.586 1.00 16.91 12 ALA B CA 1
ATOM 794 C C . ALA B 1 15 ? 23.497 74.743 32.523 1.00 17.07 12 ALA B C 1
ATOM 795 O O . ALA B 1 15 ? 22.410 75.183 32.231 1.00 17.92 12 ALA B O 1
ATOM 797 N N . VAL B 1 16 ? 23.706 74.051 33.635 1.00 18.19 13 VAL B N 1
ATOM 798 C CA . VAL B 1 16 ? 22.642 73.782 34.596 1.00 18.98 13 VAL B CA 1
ATOM 799 C C . VAL B 1 16 ? 23.217 73.778 36.014 1.00 19.53 13 VAL B C 1
ATOM 800 O O . VAL B 1 16 ? 24.287 73.219 36.275 1.00 20.04 13 VAL B O 1
ATOM 804 N N . GLU B 1 17 ? 22.511 74.432 36.917 1.00 21.00 14 GLU B N 1
ATOM 805 C CA . GLU B 1 17 ? 22.865 74.463 38.333 1.00 22.16 14 GLU B CA 1
ATOM 806 C C . GLU B 1 17 ? 22.111 73.354 39.051 1.00 21.60 14 GLU B C 1
ATOM 807 O O . GLU B 1 17 ? 20.899 73.280 38.949 1.00 21.68 14 GLU B O 1
ATOM 813 N N . ILE B 1 18 ? 22.805 72.499 39.784 1.00 21.35 15 ILE B N 1
ATOM 814 C CA . ILE B 1 18 ? 22.101 71.403 40.425 1.00 21.39 15 ILE B CA 1
ATOM 815 C C . ILE B 1 18 ? 22.266 71.444 41.923 1.00 21.44 15 ILE B C 1
ATOM 816 O O . ILE B 1 18 ? 23.337 71.719 42.440 1.00 20.72 15 ILE B O 1
ATOM 821 N N . THR B 1 19 ? 21.166 71.164 42.605 1.00 22.44 16 THR B N 1
ATOM 822 C CA . THR B 1 19 ? 21.094 71.273 44.040 1.00 22.40 16 THR B CA 1
ATOM 823 C C . THR B 1 19 ? 20.981 69.912 44.739 1.00 22.74 16 THR B C 1
ATOM 824 O O . THR B 1 19 ? 21.137 69.825 45.943 1.00 23.37 16 THR B O 1
ATOM 828 N N . LYS B 1 20 ? 20.711 68.863 43.964 1.00 23.93 17 LYS B N 1
ATOM 829 C CA . LYS B 1 20 ? 20.599 67.472 44.438 1.00 24.71 17 LYS B CA 1
ATOM 830 C C . LYS B 1 20 ? 21.901 66.698 44.145 1.00 25.34 17 LYS B C 1
ATOM 831 O O . LYS B 1 20 ? 22.768 67.203 43.439 1.00 25.64 17 LYS B O 1
ATOM 837 N N . LYS B 1 21 ? 22.025 65.467 44.645 1.00 26.38 18 LYS B N 1
ATOM 838 C CA . LYS B 1 21 ? 23.289 64.699 44.535 1.00 27.37 18 LYS B CA 1
ATOM 839 C C . LYS B 1 21 ? 23.547 64.066 43.132 1.00 27.94 18 LYS B C 1
ATOM 840 O O . LYS B 1 21 ? 24.700 63.898 42.712 1.00 27.47 18 LYS B O 1
ATOM 846 N N . GLN B 1 22 ? 22.494 63.717 42.405 1.00 28.86 19 GLN B N 1
ATOM 847 C CA . GLN B 1 22 ? 22.706 63.267 41.033 1.00 30.04 19 GLN B CA 1
ATOM 848 C C . GLN B 1 22 ? 21.819 63.985 40.053 1.00 29.93 19 GLN B C 1
ATOM 849 O O . GLN B 1 22 ? 20.849 64.639 40.441 1.00 30.74 19 GLN B O 1
ATOM 855 N N . VAL B 1 23 ? 22.174 63.841 38.780 1.00 29.01 20 VAL B N 1
ATOM 856 C CA . VAL B 1 23 ? 21.520 64.518 37.697 1.00 27.54 20 VAL B CA 1
ATOM 857 C C . VAL B 1 23 ? 21.015 63.465 36.744 1.00 27.38 20 VAL B C 1
ATOM 858 O O . VAL B 1 23 ? 21.784 62.612 36.302 1.00 27.69 20 VAL B O 1
ATOM 862 N N . THR B 1 24 ? 19.725 63.530 36.422 1.00 26.07 21 THR B N 1
ATOM 863 C CA . THR B 1 24 ? 19.145 62.698 35.368 1.00 24.31 21 THR B CA 1
ATOM 864 C C . THR B 1 24 ? 19.224 63.408 34.011 1.00 23.08 21 THR B C 1
ATOM 865 O O . THR B 1 24 ? 19.421 64.626 33.966 1.00 23.45 21 THR B O 1
ATOM 869 N N . VAL B 1 25 ? 19.064 62.656 32.912 1.00 21.26 22 VAL B N 1
ATOM 870 C CA . VAL B 1 25 ? 18.961 63.221 31.558 1.00 17.97 22 VAL B CA 1
ATOM 871 C C . VAL B 1 25 ? 17.966 64.365 31.544 1.00 18.80 22 VAL B C 1
ATOM 872 O O . VAL B 1 25 ? 18.224 65.425 30.956 1.00 18.54 22 VAL B O 1
ATOM 876 N N . GLY B 1 26 ? 16.843 64.158 32.230 1.00 19.53 23 GLY B N 1
ATOM 877 C CA . GLY B 1 26 ? 15.776 65.166 32.323 1.00 21.01 23 GLY B CA 1
ATOM 878 C C . GLY B 1 26 ? 16.212 66.481 32.955 1.00 21.65 23 GLY B C 1
ATOM 879 O O . GLY B 1 26 ? 15.782 67.564 32.549 1.00 21.30 23 GLY B O 1
ATOM 880 N N . ASP B 1 27 ? 17.077 66.389 33.954 1.00 22.26 24 ASP B N 1
ATOM 881 C CA . ASP B 1 27 ? 17.683 67.588 34.518 1.00 23.01 24 ASP B CA 1
ATOM 882 C C . ASP B 1 27 ? 18.485 68.386 33.501 1.00 23.25 24 ASP B C 1
ATOM 883 O O . ASP B 1 27 ? 18.617 69.592 33.641 1.00 24.19 24 ASP B O 1
ATOM 888 N N . VAL B 1 28 ? 18.992 67.713 32.478 1.00 22.69 25 VAL B N 1
ATOM 889 C CA . VAL B 1 28 ? 19.955 68.302 31.583 1.00 23.22 25 VAL B CA 1
ATOM 890 C C . VAL B 1 28 ? 19.430 68.701 30.177 1.00 22.66 25 VAL B C 1
ATOM 891 O O . VAL B 1 28 ? 20.010 69.544 29.488 1.00 23.03 25 VAL B O 1
ATOM 895 N N . ALA B 1 29 ? 18.331 68.100 29.755 1.00 22.09 26 ALA B N 1
ATOM 896 C CA . ALA B 1 29 ? 17.926 68.157 28.372 1.00 21.37 26 ALA B CA 1
ATOM 897 C C . ALA B 1 29 ? 16.454 67.960 28.253 1.00 22.16 26 ALA B C 1
ATOM 898 O O . ALA B 1 29 ? 15.837 67.320 29.087 1.00 23.72 26 ALA B O 1
ATOM 900 N N . LYS B 1 30 ? 15.880 68.484 27.188 1.00 22.58 27 LYS B N 1
ATOM 901 C CA . LYS B 1 30 ? 14.490 68.203 26.917 1.00 22.25 27 LYS B CA 1
ATOM 902 C C . LYS B 1 30 ? 14.452 67.127 25.856 1.00 20.81 27 LYS B C 1
ATOM 903 O O . LYS B 1 30 ? 15.421 66.956 25.084 1.00 21.83 27 LYS B O 1
ATOM 909 N N . LEU B 1 31 ? 13.347 66.393 25.838 1.00 18.08 28 LEU B N 1
ATOM 910 C CA . LEU B 1 31 ? 13.213 65.224 25.008 1.00 17.45 28 LEU B CA 1
ATOM 911 C C . LEU B 1 31 ? 11.813 65.150 24.422 1.00 17.87 28 LEU B C 1
ATOM 912 O O . LEU B 1 31 ? 10.842 65.564 25.048 1.00 17.46 28 LEU B O 1
ATOM 917 N N . GLN B 1 32 ? 11.733 64.659 23.193 1.00 18.15 29 GLN B N 1
ATOM 918 C CA . GLN B 1 32 ? 10.473 64.429 22.533 1.00 18.53 29 GLN B CA 1
ATOM 919 C C . GLN B 1 32 ? 10.624 63.172 21.732 1.00 17.96 29 GLN B C 1
ATOM 920 O O . GLN B 1 32 ? 11.707 62.895 21.189 1.00 18.32 29 GLN B O 1
ATOM 926 N N . CYS B 1 33 ? 9.532 62.426 21.658 1.00 16.48 30 CYS B N 1
ATOM 927 C CA . CYS B 1 33 ? 9.474 61.219 20.896 1.00 16.05 30 CYS B CA 1
ATOM 928 C C . CYS B 1 33 ? 8.029 60.752 20.824 1.00 16.51 30 CYS B C 1
ATOM 929 O O . CYS B 1 33 ? 7.285 60.841 21.803 1.00 16.34 30 CYS B O 1
ATOM 932 N N . LYS B 1 34 ? 7.637 60.236 19.668 1.00 16.52 31 LYS B N 1
ATOM 933 C CA . LYS B 1 34 ? 6.244 59.889 19.414 1.00 16.47 31 LYS B CA 1
ATOM 934 C C . LYS B 1 34 ? 5.795 58.791 20.375 1.00 17.08 31 LYS B C 1
ATOM 935 O O . LYS B 1 34 ? 4.628 58.735 20.804 1.00 15.41 31 LYS B O 1
ATOM 941 N N . ASN B 1 35 ? 6.760 57.936 20.702 1.00 17.81 32 ASN B N 1
ATOM 942 C CA . ASN B 1 35 ? 6.599 56.819 21.611 1.00 18.59 32 ASN B CA 1
ATOM 943 C C . ASN B 1 35 ? 7.080 57.264 22.991 1.00 20.73 32 ASN B C 1
ATOM 944 O O . ASN B 1 35 ? 8.286 57.282 23.285 1.00 19.63 32 ASN B O 1
ATOM 949 N N . LYS B 1 36 ? 6.108 57.611 23.834 1.00 22.97 33 LYS B N 1
ATOM 950 C CA . LYS B 1 36 ? 6.349 58.220 25.146 1.00 24.77 33 LYS B CA 1
ATOM 951 C C . LYS B 1 36 ? 7.121 57.324 26.104 1.00 24.88 33 LYS B C 1
ATOM 952 O O . LYS B 1 36 ? 7.815 57.817 26.997 1.00 25.69 33 LYS B O 1
ATOM 958 N N . ASN B 1 37 ? 6.994 56.011 25.918 1.00 24.48 34 ASN B N 1
ATOM 959 C CA . ASN B 1 37 ? 7.790 55.039 26.666 1.00 23.97 34 ASN B CA 1
ATOM 960 C C . ASN B 1 37 ? 9.272 55.365 26.620 1.00 23.66 34 ASN B C 1
ATOM 961 O O . ASN B 1 37 ? 9.947 55.299 27.636 1.00 23.15 34 ASN B O 1
ATOM 966 N N . ILE B 1 38 ? 9.767 55.715 25.432 1.00 23.74 35 ILE B N 1
ATOM 967 C CA . ILE B 1 38 ? 11.180 56.020 25.251 1.00 23.40 35 ILE B CA 1
ATOM 968 C C . ILE B 1 38 ? 11.604 57.176 26.149 1.00 23.79 35 ILE B C 1
ATOM 969 O O . ILE B 1 38 ? 12.618 57.080 26.841 1.00 25.08 35 ILE B O 1
ATOM 974 N N . THR B 1 39 ? 10.849 58.268 26.139 1.00 22.96 36 THR B N 1
ATOM 975 C CA . THR B 1 39 ? 11.266 59.438 26.905 1.00 23.77 36 THR B CA 1
ATOM 976 C C . THR B 1 39 ? 10.949 59.284 28.392 1.00 23.96 36 THR B C 1
ATOM 977 O O . THR B 1 39 ? 11.667 59.807 29.233 1.00 24.21 36 THR B O 1
ATOM 981 N N . ASN B 1 40 ? 9.874 58.569 28.713 1.00 24.57 37 ASN B N 1
ATOM 982 C CA . ASN B 1 40 ? 9.550 58.285 30.110 1.00 25.49 37 ASN B CA 1
ATOM 983 C C . ASN B 1 40 ? 10.697 57.532 30.747 1.00 25.58 37 ASN B C 1
ATOM 984 O O . ASN B 1 40 ? 11.176 57.908 31.825 1.00 26.53 37 ASN B O 1
ATOM 989 N N . ARG B 1 41 ? 11.168 56.503 30.046 1.00 24.73 38 ARG B N 1
ATOM 990 C CA . ARG B 1 41 ? 12.331 55.755 30.480 1.00 23.31 38 ARG B CA 1
ATOM 991 C C . ARG B 1 41 ? 13.580 56.630 30.522 1.00 23.45 38 ARG B C 1
ATOM 992 O O . ARG B 1 41 ? 14.292 56.619 31.510 1.00 24.11 38 ARG B O 1
ATOM 1000 N N . LEU B 1 42 ? 13.850 57.388 29.464 1.00 23.31 39 LEU B N 1
ATOM 1001 C CA . LEU B 1 42 ? 15.150 58.044 29.354 1.00 24.11 39 LEU B CA 1
ATOM 1002 C C . LEU B 1 42 ? 15.366 59.208 30.311 1.00 25.28 39 LEU B C 1
ATOM 1003 O O . LEU B 1 42 ? 16.423 59.301 30.946 1.00 25.91 39 LEU B O 1
ATOM 1008 N N . LYS B 1 43 ? 14.374 60.096 30.400 1.00 25.91 40 LYS B N 1
ATOM 1009 C CA . LYS B 1 43 ? 14.480 61.303 31.234 1.00 25.51 40 LYS B CA 1
ATOM 1010 C C . LYS B 1 43 ? 14.794 60.997 32.700 1.00 24.95 40 LYS B C 1
ATOM 1011 O O . LYS B 1 43 ? 15.369 61.835 33.403 1.00 25.39 40 LYS B O 1
ATOM 1017 N N . SER B 1 44 ? 14.418 59.799 33.146 1.00 24.59 41 SER B N 1
ATOM 1018 C CA . SER B 1 44 ? 14.549 59.376 34.553 1.00 23.73 41 SER B CA 1
ATOM 1019 C C . SER B 1 44 ? 15.850 58.675 34.822 1.00 22.74 41 SER B C 1
ATOM 1020 O O . SER B 1 44 ? 16.130 58.307 35.956 1.00 22.60 41 SER B O 1
ATOM 1031 N N . LYS B 1 46 ? 19.699 57.948 35.388 1.00 21.63 43 LYS B N 1
ATOM 1032 C CA . LYS B 1 46 ? 20.791 58.649 36.053 1.00 21.71 43 LYS B CA 1
ATOM 1033 C C . LYS B 1 46 ? 21.910 58.882 35.062 1.00 21.56 43 LYS B C 1
ATOM 1034 O O . LYS B 1 46 ? 22.264 57.997 34.301 1.00 20.88 43 LYS B O 1
ATOM 1040 N N . LEU B 1 47 ? 22.443 60.095 35.084 1.00 22.70 44 LEU B N 1
ATOM 1041 C CA . LEU B 1 47 ? 23.398 60.568 34.095 1.00 24.18 44 LEU B CA 1
ATOM 1042 C C . LEU B 1 47 ? 24.761 60.932 34.692 1.00 23.90 44 LEU B C 1
ATOM 1043 O O . LEU B 1 47 ? 25.788 60.649 34.100 1.00 23.46 44 LEU B O 1
ATOM 1048 N N . LEU B 1 48 ? 24.757 61.567 35.852 1.00 24.54 45 LEU B N 1
ATOM 1049 C CA . LEU B 1 48 ? 25.981 62.005 36.471 1.00 26.60 45 LEU B CA 1
ATOM 1050 C C . LEU B 1 48 ? 25.782 62.072 37.977 1.00 27.78 45 LEU B C 1
ATOM 1051 O O . LEU B 1 48 ? 24.660 62.204 38.470 1.00 26.12 45 LEU B O 1
ATOM 1056 N N . GLU B 1 49 ? 26.888 61.985 38.704 1.00 30.42 46 GLU B N 1
ATOM 1057 C CA . GLU B 1 49 ? 26.853 61.938 40.152 1.00 33.13 46 GLU B CA 1
ATOM 1058 C C . GLU B 1 49 ? 28.030 62.683 40.782 1.00 34.52 46 GLU B C 1
ATOM 1059 O O . GLU B 1 49 ? 29.149 62.658 40.259 1.00 35.42 46 GLU B O 1
ATOM 1065 N N . ASP B 1 50 ? 27.775 63.325 41.915 1.00 35.78 47 ASP B N 1
ATOM 1066 C CA . ASP B 1 50 ? 28.799 64.093 42.640 1.00 36.82 47 ASP B CA 1
ATOM 1067 C C . ASP B 1 50 ? 29.762 63.246 43.464 1.00 37.55 47 ASP B C 1
ATOM 1068 O O . ASP B 1 50 ? 29.652 62.019 43.522 1.00 38.12 47 ASP B O 1
ATOM 1073 N N . THR B 1 51 ? 30.714 63.924 44.096 1.00 38.61 48 THR B N 1
ATOM 1074 C CA . THR B 1 51 ? 31.584 63.328 45.114 1.00 39.64 48 THR B CA 1
ATOM 1075 C C . THR B 1 51 ? 31.265 63.973 46.484 1.00 40.32 48 THR B C 1
ATOM 1076 O O . THR B 1 51 ? 32.031 64.804 46.988 1.00 40.54 48 THR B O 1
ATOM 1080 N N . THR B 1 52 ? 30.145 63.536 47.081 1.00 40.68 49 THR B N 1
ATOM 1081 C CA . THR B 1 52 ? 29.360 64.311 48.086 1.00 40.63 49 THR B CA 1
ATOM 1082 C C . THR B 1 52 ? 29.725 65.693 48.661 1.00 40.12 49 THR B C 1
ATOM 1083 O O . THR B 1 52 ? 29.164 66.708 48.224 1.00 40.48 49 THR B O 1
ATOM 1087 N N . LYS B 1 53 ? 30.649 65.718 49.624 1.00 39.12 50 LYS B N 1
ATOM 1088 C CA . LYS B 1 53 ? 31.158 66.967 50.211 1.00 38.04 50 LYS B CA 1
ATOM 1089 C C . LYS B 1 53 ? 31.443 68.159 49.284 1.00 37.37 50 LYS B C 1
ATOM 1090 O O . LYS B 1 53 ? 31.006 69.276 49.565 1.00 37.56 50 LYS B O 1
ATOM 1096 N N . GLY B 1 54 ? 32.146 67.920 48.179 1.00 36.29 51 GLY B N 1
ATOM 1097 C CA . GLY B 1 54 ? 32.548 68.998 47.275 1.00 35.00 51 GLY B CA 1
ATOM 1098 C C . GLY B 1 54 ? 31.524 69.409 46.227 1.00 34.52 51 GLY B C 1
ATOM 1099 O O . GLY B 1 54 ? 31.188 68.624 45.328 1.00 34.42 51 GLY B O 1
ATOM 1100 N N . LYS B 1 55 ? 31.037 70.647 46.338 1.00 33.62 52 LYS B N 1
ATOM 1101 C CA . LYS B 1 55 ? 30.217 71.271 45.286 1.00 32.54 52 LYS B CA 1
ATOM 1102 C C . LYS B 1 55 ? 31.107 71.621 44.075 1.00 32.02 52 LYS B C 1
ATOM 1103 O O . LYS B 1 55 ? 31.982 72.494 44.177 1.00 32.39 52 LYS B O 1
ATOM 1109 N N . LYS B 1 56 ? 30.869 70.959 42.936 1.00 30.79 53 LYS B N 1
ATOM 1110 C CA . LYS B 1 56 ? 31.814 70.962 41.806 1.00 29.02 53 LYS B CA 1
ATOM 1111 C C . LYS B 1 56 ? 31.176 71.205 40.428 1.00 27.92 53 LYS B C 1
ATOM 1112 O O . LYS B 1 56 ? 29.952 71.282 40.295 1.00 28.09 53 LYS B O 1
ATOM 1118 N N . ARG B 1 57 ? 32.022 71.340 39.408 1.00 26.23 54 ARG B N 1
ATOM 1119 C CA . ARG B 1 57 ? 31.570 71.524 38.031 1.00 24.56 54 ARG B CA 1
ATOM 1120 C C . ARG B 1 57 ? 32.058 70.379 37.147 1.00 23.03 54 ARG B C 1
ATOM 1121 O O . ARG B 1 57 ? 33.232 70.015 37.180 1.00 23.66 54 ARG B O 1
ATOM 1129 N N . TYR B 1 58 ? 31.135 69.815 36.381 1.00 20.22 55 TYR B N 1
ATOM 1130 C CA . TYR B 1 58 ? 31.392 68.704 35.485 1.00 18.23 55 TYR B CA 1
ATOM 1131 C C . TYR B 1 58 ? 30.898 69.077 34.100 1.00 17.73 55 TYR B C 1
ATOM 1132 O O . TYR B 1 58 ? 30.050 69.968 33.952 1.00 17.52 55 TYR B O 1
ATOM 1141 N N . ILE B 1 59 ? 31.432 68.393 33.097 1.00 15.89 56 ILE B N 1
ATOM 1142 C CA . ILE B 1 59 ? 31.033 68.624 31.739 1.00 17.06 56 ILE B CA 1
ATOM 1143 C C . ILE B 1 59 ? 30.586 67.311 31.147 1.00 17.20 56 ILE B C 1
ATOM 1144 O O . ILE B 1 59 ? 31.298 66.309 31.201 1.00 14.83 56 ILE B O 1
ATOM 1149 N N . VAL B 1 60 ? 29.364 67.347 30.623 1.00 17.58 57 VAL B N 1
ATOM 1150 C CA . VAL B 1 60 ? 28.709 66.208 30.054 1.00 18.79 57 VAL B CA 1
ATOM 1151 C C . VAL B 1 60 ? 28.509 66.430 28.546 1.00 18.59 57 VAL B C 1
ATOM 1152 O O . VAL B 1 60 ? 28.005 67.461 28.109 1.00 18.74 57 VAL B O 1
ATOM 1156 N N . SER B 1 61 ? 28.902 65.441 27.763 1.00 18.12 58 SER B N 1
ATOM 1157 C CA . SER B 1 61 ? 28.761 65.493 26.337 1.00 17.83 58 SER B CA 1
ATOM 1158 C C . SER B 1 61 ? 27.404 64.885 25.941 1.00 18.76 58 SER B C 1
ATOM 1159 O O . SER B 1 61 ? 26.918 63.936 26.580 1.00 19.52 58 SER B O 1
ATOM 1162 N N . ILE B 1 62 ? 26.786 65.437 24.901 1.00 17.09 59 ILE B N 1
ATOM 1163 C CA . ILE B 1 62 ? 25.618 64.824 24.287 1.00 16.34 59 ILE B CA 1
ATOM 1164 C C . ILE B 1 62 ? 25.863 63.365 23.920 1.00 17.40 59 ILE B C 1
ATOM 1165 O O . ILE B 1 62 ? 24.933 62.564 23.930 1.00 19.04 59 ILE B O 1
ATOM 1178 N N . LYS B 1 64 ? 27.344 61.150 25.684 1.00 17.66 61 LYS B N 1
ATOM 1179 C CA . LYS B 1 64 ? 27.024 60.285 26.806 1.00 18.73 61 LYS B CA 1
ATOM 1180 C C . LYS B 1 64 ? 25.525 59.942 26.820 1.00 19.46 61 LYS B C 1
ATOM 1181 O O . LYS B 1 64 ? 25.139 58.822 27.111 1.00 18.74 61 LYS B O 1
ATOM 1187 N N . ILE B 1 65 ? 24.674 60.878 26.448 1.00 19.82 62 ILE B N 1
ATOM 1188 C CA . ILE B 1 65 ? 23.264 60.538 26.368 1.00 21.05 62 ILE B CA 1
ATOM 1189 C C . ILE B 1 65 ? 22.969 59.601 25.188 1.00 22.47 62 ILE B C 1
ATOM 1190 O O . ILE B 1 65 ? 22.140 58.687 25.308 1.00 24.06 62 ILE B O 1
ATOM 1195 N N . ILE B 1 66 ? 23.638 59.829 24.057 1.00 22.05 63 ILE B N 1
ATOM 1196 C CA . ILE B 1 66 ? 23.408 59.043 22.841 1.00 20.95 63 ILE B CA 1
ATOM 1197 C C . ILE B 1 66 ? 23.787 57.604 23.107 1.00 21.95 63 ILE B C 1
ATOM 1198 O O . ILE B 1 66 ? 23.023 56.681 22.832 1.00 23.11 63 ILE B O 1
ATOM 1203 N N . GLU B 1 67 ? 24.983 57.420 23.652 1.00 23.48 64 GLU B N 1
ATOM 1204 C CA . GLU B 1 67 ? 25.494 56.099 24.034 1.00 23.63 64 GLU B CA 1
ATOM 1205 C C . GLU B 1 67 ? 24.593 55.378 25.073 1.00 22.61 64 GLU B C 1
ATOM 1206 O O . GLU B 1 67 ? 24.486 54.169 25.067 1.00 22.30 64 GLU B O 1
ATOM 1220 N N . ALA B 1 69 ? 21.219 55.937 25.224 1.00 19.02 66 ALA B N 1
ATOM 1221 C CA . ALA B 1 69 ? 20.032 55.593 24.465 1.00 18.45 66 ALA B CA 1
ATOM 1222 C C . ALA B 1 69 ? 20.274 54.328 23.634 1.00 18.78 66 ALA B C 1
ATOM 1223 O O . ALA B 1 69 ? 19.453 53.389 23.636 1.00 17.08 66 ALA B O 1
ATOM 1225 N N . ASP B 1 70 ? 21.433 54.317 22.966 1.00 19.93 67 ASP B N 1
ATOM 1226 C CA . ASP B 1 70 ? 21.885 53.221 22.107 1.00 19.83 67 ASP B CA 1
ATOM 1227 C C . ASP B 1 70 ? 21.956 51.944 22.903 1.00 20.10 67 ASP B C 1
ATOM 1228 O O . ASP B 1 70 ? 21.506 50.914 22.452 1.00 21.85 67 ASP B O 1
ATOM 1233 N N . GLN B 1 71 ? 22.500 52.011 24.103 1.00 20.52 68 GLN B N 1
ATOM 1234 C CA . GLN B 1 71 ? 22.685 50.808 24.908 1.00 20.99 68 GLN B CA 1
ATOM 1235 C C . GLN B 1 71 ? 21.359 50.272 25.426 1.00 20.63 68 GLN B C 1
ATOM 1236 O O . GLN B 1 71 ? 21.223 49.075 25.620 1.00 21.56 68 GLN B O 1
ATOM 1242 N N . THR B 1 72 ? 20.369 51.135 25.625 1.00 20.08 69 THR B N 1
ATOM 1243 C CA . THR B 1 72 ? 19.141 50.627 26.236 1.00 20.39 69 THR B CA 1
ATOM 1244 C C . THR B 1 72 ? 18.003 50.236 25.267 1.00 20.09 69 THR B C 1
ATOM 1245 O O . THR B 1 72 ? 17.310 49.273 25.520 1.00 20.34 69 THR B O 1
ATOM 1249 N N . PHE B 1 73 ? 17.798 50.960 24.175 1.00 21.52 70 PHE B N 1
ATOM 1250 C CA . PHE B 1 73 ? 16.638 50.648 23.308 1.00 22.45 70 PHE B CA 1
ATOM 1251 C C . PHE B 1 73 ? 17.067 50.012 22.007 1.00 22.90 70 PHE B C 1
ATOM 1252 O O . PHE B 1 73 ? 18.201 50.188 21.574 1.00 23.63 70 PHE B O 1
ATOM 1260 N N . GLN B 1 74 ? 16.160 49.276 21.385 1.00 23.69 71 GLN B N 1
ATOM 1261 C CA . GLN B 1 74 ? 16.355 48.914 19.990 1.00 25.27 71 GLN B CA 1
ATOM 1262 C C . GLN B 1 74 ? 15.654 49.873 19.044 1.00 25.35 71 GLN B C 1
ATOM 1263 O O . GLN B 1 74 ? 14.519 50.284 19.287 1.00 26.22 71 GLN B O 1
ATOM 1269 N N . ASN B 1 75 ? 16.362 50.219 17.974 1.00 24.89 72 ASN B N 1
ATOM 1270 C CA . ASN B 1 75 ? 15.856 51.064 16.892 1.00 25.29 72 ASN B CA 1
ATOM 1271 C C . ASN B 1 75 ? 15.318 52.433 17.322 1.00 24.07 72 ASN B C 1
ATOM 1272 O O . ASN B 1 75 ? 14.156 52.787 17.075 1.00 24.86 72 ASN B O 1
ATOM 1277 N N . VAL B 1 76 ? 16.191 53.197 17.961 1.00 21.96 73 VAL B N 1
ATOM 1278 C CA . VAL B 1 76 ? 15.921 54.591 18.231 1.00 20.69 73 VAL B CA 1
ATOM 1279 C C . VAL B 1 76 ? 16.990 55.431 17.549 1.00 20.00 73 VAL B C 1
ATOM 1280 O O . VAL B 1 76 ? 18.170 55.258 17.795 1.00 19.19 73 VAL B O 1
ATOM 1284 N N . ASP B 1 77 ? 16.573 56.312 16.653 1.00 20.91 74 ASP B N 1
ATOM 1285 C CA . ASP B 1 77 ? 17.496 57.253 16.061 1.00 22.10 74 ASP B CA 1
ATOM 1286 C C . ASP B 1 77 ? 17.414 58.535 16.856 1.00 21.87 74 ASP B C 1
ATOM 1287 O O . ASP B 1 77 ? 16.321 59.047 17.086 1.00 22.11 74 ASP B O 1
ATOM 1292 N N . ILE B 1 78 ? 18.568 59.053 17.263 1.00 21.66 75 ILE B N 1
ATOM 1293 C CA . ILE B 1 78 ? 18.649 60.347 17.916 1.00 21.82 75 ILE B CA 1
ATOM 1294 C C . ILE B 1 78 ? 18.893 61.490 16.932 1.00 21.04 75 ILE B C 1
ATOM 1295 O O . ILE B 1 78 ? 19.742 61.427 16.060 1.00 22.35 75 ILE B O 1
ATOM 1300 N N . GLN B 1 79 ? 18.137 62.551 17.135 1.00 21.06 76 GLN B N 1
ATOM 1301 C CA . GLN B 1 79 ? 18.208 63.788 16.404 1.00 19.46 76 GLN B CA 1
ATOM 1302 C C . GLN B 1 79 ? 18.572 64.831 17.489 1.00 19.89 76 GLN B C 1
ATOM 1303 O O . GLN B 1 79 ? 17.791 65.094 18.419 1.00 21.92 76 GLN B O 1
ATOM 1309 N N . ASN B 1 80 ? 19.776 65.366 17.423 1.00 19.74 77 ASN B N 1
ATOM 1310 C CA . ASN B 1 80 ? 20.250 66.361 18.390 1.00 20.16 77 ASN B CA 1
ATOM 1311 C C . ASN B 1 80 ? 19.903 67.806 18.061 1.00 19.80 77 ASN B C 1
ATOM 1312 O O . ASN B 1 80 ? 20.354 68.362 17.068 1.00 21.27 77 ASN B O 1
ATOM 1317 N N . ILE B 1 81 ? 19.148 68.436 18.940 1.00 19.98 78 ILE B N 1
ATOM 1318 C CA . ILE B 1 81 ? 18.458 69.661 18.611 1.00 18.88 78 ILE B CA 1
ATOM 1319 C C . ILE B 1 81 ? 19.136 70.817 19.300 1.00 19.70 78 ILE B C 1
ATOM 1320 O O . ILE B 1 81 ? 19.187 71.941 18.770 1.00 17.99 78 ILE B O 1
ATOM 1325 N N . GLY B 1 82 ? 19.626 70.526 20.508 1.00 21.37 79 GLY B N 1
ATOM 1326 C CA . GLY B 1 82 ? 20.232 71.532 21.396 1.00 21.97 79 GLY B CA 1
ATOM 1327 C C . GLY B 1 82 ? 21.734 71.495 21.313 1.00 22.63 79 GLY B C 1
ATOM 1328 O O . GLY B 1 82 ? 22.282 71.167 20.273 1.00 22.97 79 GLY B O 1
ATOM 1329 N N . GLU B 1 83 ? 22.388 71.797 22.435 1.00 23.74 80 GLU B N 1
ATOM 1330 C CA . GLU B 1 83 ? 23.84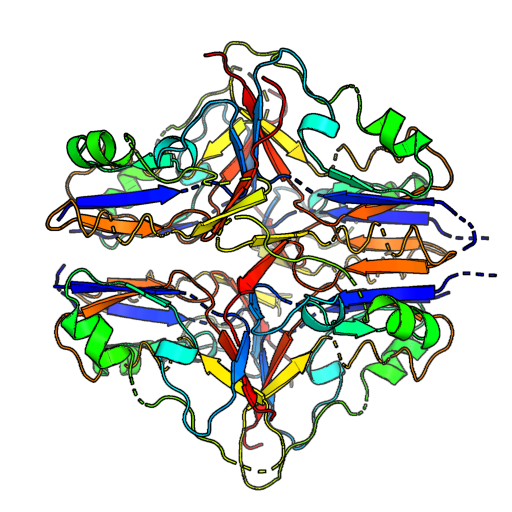7 71.872 22.535 1.00 21.81 80 GLU B CA 1
ATOM 1331 C C . GLU B 1 83 ? 24.440 70.496 22.599 1.00 21.49 80 GLU B C 1
ATOM 1332 O O . GLU B 1 83 ? 23.735 69.512 22.765 1.00 22.58 80 GLU B O 1
ATOM 1338 N N . THR B 1 84 ? 25.762 70.449 22.546 1.00 20.41 81 THR B N 1
ATOM 1339 C CA . THR B 1 84 ? 26.479 69.231 22.517 1.00 19.32 81 THR B CA 1
ATOM 1340 C C . THR B 1 84 ? 27.330 69.115 23.752 1.00 20.50 81 THR B C 1
ATOM 1341 O O . THR B 1 84 ? 27.895 68.059 24.016 1.00 22.24 81 THR B O 1
ATOM 1345 N N . GLU B 1 85 ? 27.458 70.190 24.514 1.00 20.34 82 GLU B N 1
ATOM 1346 C CA . GLU B 1 85 ? 28.146 70.081 25.790 1.00 22.17 82 GLU B CA 1
ATOM 1347 C C . GLU B 1 85 ? 27.330 70.789 26.855 1.00 22.64 82 GLU B C 1
ATOM 1348 O O . GLU B 1 85 ? 26.699 71.807 26.575 1.00 23.54 82 GLU B O 1
ATOM 1354 N N . CYS B 1 86 ? 27.320 70.243 28.072 1.00 22.38 83 CYS B N 1
ATOM 1355 C CA . CYS B 1 86 ? 26.552 70.818 29.167 1.00 19.36 83 CYS B CA 1
ATOM 1356 C C . CYS B 1 86 ? 27.406 70.912 30.415 1.00 18.70 83 CYS B C 1
ATOM 1357 O O . CYS B 1 86 ? 27.877 69.902 30.918 1.00 19.46 83 CYS B O 1
ATOM 1360 N N . VAL B 1 87 ? 27.611 72.129 30.903 1.00 18.22 84 VAL B N 1
ATOM 1361 C CA . VAL B 1 87 ? 28.276 72.334 32.169 1.00 16.87 84 VAL B CA 1
ATOM 1362 C C . VAL B 1 87 ? 27.274 72.181 33.319 1.00 17.65 84 VAL B C 1
ATOM 1363 O O . VAL B 1 87 ? 26.250 72.890 33.422 1.00 15.69 84 VAL B O 1
ATOM 1367 N N . VAL B 1 88 ? 27.602 71.226 34.176 1.00 18.18 85 VAL B N 1
ATOM 1368 C CA . VAL B 1 88 ? 26.843 70.918 35.349 1.00 19.24 85 VAL B CA 1
ATOM 1369 C C . VAL B 1 88 ? 27.627 71.478 36.540 1.00 20.41 85 VAL B C 1
ATOM 1370 O O . VAL B 1 88 ? 28.802 71.155 36.755 1.00 20.20 85 VAL B O 1
ATOM 1374 N N . GLU B 1 89 ? 26.952 72.338 37.298 1.00 21.66 86 GLU B N 1
ATOM 1375 C CA . GLU B 1 89 ? 27.493 72.971 38.496 1.00 22.38 86 GLU B CA 1
ATOM 1376 C C . GLU B 1 89 ? 26.686 72.531 39.722 1.00 22.99 86 GLU B C 1
ATOM 1377 O O . GLU B 1 89 ? 25.477 72.808 39.835 1.00 22.57 86 GLU B O 1
ATOM 1383 N N . PHE B 1 90 ? 27.350 71.820 40.627 1.00 23.52 87 PHE B N 1
ATOM 1384 C CA . PHE B 1 90 ? 26.684 71.342 41.828 1.00 25.05 87 PHE B CA 1
ATOM 1385 C C . PHE B 1 90 ? 26.699 72.380 42.953 1.00 26.97 87 PHE B C 1
ATOM 1386 O O . PHE B 1 90 ? 27.672 73.121 43.123 1.00 26.63 87 PHE B O 1
ATOM 1394 N N . LYS B 1 91 ? 25.610 72.423 43.714 1.00 29.98 88 LYS B N 1
ATOM 1395 C CA . LYS B 1 91 ? 25.540 73.242 44.918 1.00 33.17 88 LYS B CA 1
ATOM 1396 C C . LYS B 1 91 ? 24.735 72.551 46.020 1.00 34.72 88 LYS B C 1
ATOM 1397 O O . LYS B 1 91 ? 24.583 71.331 46.004 1.00 34.70 88 LYS B O 1
ATOM 1403 N N . THR B 1 92 ? 24.221 73.337 46.963 1.00 36.98 89 THR B N 1
ATOM 1404 C CA . THR B 1 92 ? 23.594 72.813 48.177 1.00 38.62 89 THR B CA 1
ATOM 1405 C C . THR B 1 92 ? 22.072 73.099 48.281 1.00 40.21 89 THR B C 1
ATOM 1406 O O . THR B 1 92 ? 21.660 74.269 48.206 1.00 40.52 89 THR B O 1
ATOM 1410 N N . PRO B 1 93 ? 21.243 72.031 48.475 1.00 41.26 90 PRO B N 1
ATOM 1411 C CA . PRO B 1 93 ? 19.762 72.011 48.455 1.00 41.31 90 PRO B CA 1
ATOM 1412 C C . PRO B 1 93 ? 19.045 73.334 48.734 1.00 41.10 90 PRO B C 1
ATOM 1413 O O . PRO B 1 93 ? 18.142 73.704 47.980 1.00 40.62 90 PRO B O 1
ATOM 1417 N N . ALA C 1 3 ? 15.659 44.981 7.344 1.00 41.06 0 ALA C N 1
ATOM 1418 C CA . ALA C 1 3 ? 16.997 45.581 7.106 1.00 41.29 0 ALA C CA 1
ATOM 1419 C C . ALA C 1 3 ? 16.976 47.068 7.442 1.00 41.70 0 ALA C C 1
ATOM 1420 O O . ALA C 1 3 ? 16.490 47.886 6.649 1.00 42.57 0 ALA C O 1
ATOM 1430 N N . SER C 1 5 ? 19.450 50.412 8.984 1.00 36.06 2 SER C N 1
ATOM 1431 C CA . SER C 1 5 ? 20.825 50.872 8.851 1.00 33.72 2 SER C CA 1
ATOM 1432 C C . SER C 1 5 ? 21.451 51.182 10.188 1.00 31.71 2 SER C C 1
ATOM 1433 O O . SER C 1 5 ? 20.774 51.190 11.213 1.00 32.19 2 SER C O 1
ATOM 1436 N N . ASP C 1 6 ? 22.752 51.454 10.158 1.00 29.19 3 ASP C N 1
ATOM 1437 C CA . ASP C 1 6 ? 23.518 51.834 11.343 1.00 26.47 3 ASP C CA 1
ATOM 1438 C C . ASP C 1 6 ? 23.739 53.341 11.384 1.00 24.90 3 ASP C C 1
ATOM 1439 O O . ASP C 1 6 ? 24.176 53.931 10.381 1.00 25.18 3 ASP C O 1
ATOM 1444 N N . THR C 1 7 ? 23.458 53.955 12.535 1.00 21.58 4 THR C N 1
ATOM 1445 C CA . THR C 1 7 ? 23.658 55.379 12.691 1.00 18.54 4 THR C CA 1
ATOM 1446 C C . THR C 1 7 ? 24.955 55.633 13.431 1.00 18.01 4 THR C C 1
ATOM 1447 O O . THR C 1 7 ? 25.140 55.186 14.553 1.00 17.02 4 THR C O 1
ATOM 1451 N N . LEU C 1 8 ? 25.857 56.327 12.747 1.00 17.94 5 LEU C N 1
ATOM 1452 C CA . LEU C 1 8 ? 27.140 56.740 13.290 1.00 18.91 5 LEU C CA 1
ATOM 1453 C C . LEU C 1 8 ? 27.060 58.243 13.602 1.00 20.28 5 LEU C C 1
ATOM 1454 O O . LEU C 1 8 ? 26.630 59.056 12.754 1.00 21.26 5 LEU C O 1
ATOM 1459 N N . TYR C 1 9 ? 27.453 58.599 14.818 1.00 19.30 6 TYR C N 1
ATOM 1460 C CA . TYR C 1 9 ? 27.367 59.966 15.282 1.00 19.16 6 TYR C CA 1
ATOM 1461 C C . TYR C 1 9 ? 28.798 60.376 15.380 1.00 20.00 6 TYR C C 1
ATOM 1462 O O . TYR C 1 9 ? 29.577 59.707 16.071 1.00 20.00 6 TYR C O 1
ATOM 1471 N N . ILE C 1 10 ? 29.153 61.443 14.667 1.00 20.37 7 ILE C N 1
ATOM 1472 C CA . ILE C 1 10 ? 30.502 61.972 14.725 1.00 21.35 7 ILE C CA 1
ATOM 1473 C C . ILE C 1 10 ? 30.491 63.284 15.480 1.00 20.43 7 ILE C C 1
ATOM 1474 O O . ILE C 1 10 ? 29.690 64.154 15.181 1.00 18.99 7 ILE C O 1
ATOM 1479 N N . LYS C 1 11 ? 31.405 63.422 16.445 1.00 21.59 8 LYS C N 1
ATOM 1480 C CA . LYS C 1 11 ? 31.665 64.720 17.121 1.00 20.87 8 LYS C CA 1
ATOM 1481 C C . LYS C 1 11 ? 33.130 65.136 17.013 1.00 20.82 8 LYS C C 1
ATOM 1482 O O . LYS C 1 11 ? 33.975 64.747 17.817 1.00 19.77 8 LYS C O 1
ATOM 1496 N N . ASP C 1 13 ? 36.476 67.613 16.883 1.00 23.20 10 ASP C N 1
ATOM 1497 C CA . ASP C 1 13 ? 37.050 68.767 17.612 1.00 22.09 10 ASP C CA 1
ATOM 1498 C C . ASP C 1 13 ? 37.178 70.012 16.747 1.00 21.30 10 ASP C C 1
ATOM 1499 O O . ASP C 1 13 ? 37.273 69.900 15.537 1.00 20.64 10 ASP C O 1
ATOM 1504 N N . GLN C 1 14 ? 37.216 71.190 17.372 1.00 22.03 11 GLN C N 1
ATOM 1505 C CA . GLN C 1 14 ? 37.418 72.461 16.657 1.00 22.85 11 GLN C CA 1
ATOM 1506 C C . GLN C 1 14 ? 38.886 72.603 16.253 1.00 22.80 11 GLN C C 1
ATOM 1507 O O . GLN C 1 14 ? 39.215 72.967 15.120 1.00 23.23 11 GLN C O 1
ATOM 1513 N N . ALA C 1 15 ? 39.775 72.324 17.188 1.00 22.63 12 ALA C N 1
ATOM 1514 C CA . ALA C 1 15 ? 41.202 72.400 16.896 1.00 23.24 12 ALA C CA 1
ATOM 1515 C C . ALA C 1 15 ? 41.884 71.245 17.595 1.00 23.82 12 ALA C C 1
ATOM 1516 O O . ALA C 1 15 ? 41.402 70.742 18.604 1.00 25.16 12 ALA C O 1
ATOM 1518 N N . VAL C 1 16 ? 42.975 70.777 17.032 1.00 24.55 13 VAL C N 1
ATOM 1519 C CA . VAL C 1 16 ? 43.783 69.798 17.731 1.00 26.03 13 VAL C CA 1
ATOM 1520 C C . VAL C 1 16 ? 45.252 70.080 17.422 1.00 26.60 13 VAL C C 1
ATOM 1521 O O . VAL C 1 16 ? 45.585 70.634 16.366 1.00 26.95 13 VAL C O 1
ATOM 1525 N N . GLU C 1 17 ? 46.120 69.729 18.359 1.00 27.58 14 GLU C N 1
ATOM 1526 C CA . GLU C 1 17 ? 47.560 69.750 18.110 1.00 28.16 14 GLU C CA 1
ATOM 1527 C C . GLU C 1 17 ? 48.107 68.332 18.246 1.00 28.86 14 GLU C C 1
ATOM 1528 O O . GLU C 1 17 ? 47.665 67.566 19.106 1.00 28.24 14 GLU C O 1
ATOM 1534 N N . ILE C 1 18 ? 49.032 67.969 17.362 1.00 30.15 15 ILE C N 1
ATOM 1535 C CA . ILE C 1 18 ? 49.510 66.590 17.295 1.00 31.50 15 ILE C CA 1
ATOM 1536 C C . ILE C 1 18 ? 51.033 66.544 17.307 1.00 32.46 15 ILE C C 1
ATOM 1537 O O . ILE C 1 18 ? 51.706 67.498 16.914 1.00 33.48 15 ILE C O 1
ATOM 1542 N N . THR C 1 19 ? 51.579 65.447 17.802 1.00 32.58 16 THR C N 1
ATOM 1543 C CA . THR C 1 19 ? 53.020 65.320 17.864 1.00 33.04 16 THR C CA 1
ATOM 1544 C C . THR C 1 19 ? 53.534 64.041 17.201 1.00 32.99 16 THR C C 1
ATOM 1545 O O . THR C 1 19 ? 54.689 63.637 17.417 1.00 33.37 16 THR C O 1
ATOM 1549 N N . LYS C 1 20 ? 52.697 63.423 16.369 1.00 32.33 17 LYS C N 1
ATOM 1550 C CA . LYS C 1 20 ? 53.041 62.118 15.817 1.00 32.05 17 LYS C CA 1
ATOM 1551 C C . LYS C 1 20 ? 52.824 61.914 14.321 1.00 31.62 17 LYS C C 1
ATOM 1552 O O . LYS C 1 20 ? 52.077 62.649 13.679 1.00 31.76 17 LYS C O 1
ATOM 1558 N N . LYS C 1 21 ? 53.536 60.911 13.802 1.00 31.63 18 LYS C N 1
ATOM 1559 C CA . LYS C 1 21 ? 53.597 60.523 12.386 1.00 31.29 18 LYS C CA 1
ATOM 1560 C C . LYS C 1 21 ? 52.340 60.855 11.557 1.00 30.79 18 LYS C C 1
ATOM 1561 O O . LYS C 1 21 ? 52.412 61.550 10.542 1.00 30.44 18 LYS C O 1
ATOM 1567 N N . GLN C 1 22 ? 51.194 60.356 11.994 1.00 30.16 19 GLN C N 1
ATOM 1568 C CA . GLN C 1 22 ? 49.960 60.554 11.239 1.00 30.13 19 GLN C CA 1
ATOM 1569 C C . GLN C 1 22 ? 48.768 60.924 12.111 1.00 28.68 19 GLN C C 1
ATOM 1570 O O . GLN C 1 22 ? 48.770 60.679 13.324 1.00 29.11 19 GLN C O 1
ATOM 1576 N N . VAL C 1 23 ? 47.764 61.530 11.477 1.00 26.28 20 VAL C N 1
ATOM 1577 C CA . VAL C 1 23 ? 46.558 61.979 12.139 1.00 23.14 20 VAL C CA 1
ATOM 1578 C C . VAL C 1 23 ? 45.458 61.030 11.729 1.00 22.17 20 VAL C C 1
ATOM 1579 O O . VAL C 1 23 ? 45.281 60.745 10.552 1.00 21.40 20 VAL C O 1
ATOM 1583 N N . THR C 1 24 ? 44.731 60.552 12.724 1.00 20.91 21 THR C N 1
ATOM 1584 C CA . THR C 1 24 ? 43.789 59.479 12.556 1.00 19.94 21 THR C CA 1
ATOM 1585 C C . THR C 1 24 ? 42.422 60.073 12.865 1.00 20.28 21 THR C C 1
ATOM 1586 O O . THR C 1 24 ? 42.331 61.123 13.506 1.00 20.68 21 THR C O 1
ATOM 1590 N N . VAL C 1 25 ? 41.356 59.434 12.403 1.00 18.80 22 VAL C N 1
ATOM 1591 C CA . VAL C 1 25 ? 40.044 59.997 12.629 1.00 17.65 22 VAL C CA 1
ATOM 1592 C C . VAL C 1 25 ? 39.789 60.072 14.133 1.00 18.28 22 VAL C C 1
ATOM 1593 O O . VAL C 1 25 ? 39.317 61.107 14.635 1.00 18.30 22 VAL C O 1
ATOM 1597 N N . GLY C 1 26 ? 40.141 58.995 14.843 1.00 17.65 23 GLY C N 1
ATOM 1598 C CA . GLY C 1 26 ? 40.089 58.959 16.300 1.00 17.94 23 GLY C CA 1
ATOM 1599 C C . GLY C 1 26 ? 40.781 60.138 16.974 1.00 19.07 23 GLY C C 1
ATOM 1600 O O . GLY C 1 26 ? 40.402 60.537 18.076 1.00 18.94 23 GLY C O 1
ATOM 1601 N N . ASP C 1 27 ? 41.786 60.705 16.309 1.00 20.74 24 ASP C N 1
ATOM 1602 C CA . ASP C 1 27 ? 42.570 61.815 16.862 1.00 22.35 24 ASP C CA 1
ATOM 1603 C C . ASP C 1 27 ? 41.908 63.145 16.590 1.00 23.00 24 ASP C C 1
ATOM 1604 O O . ASP C 1 27 ? 42.464 64.190 16.897 1.00 23.37 24 ASP C O 1
ATOM 1609 N N . VAL C 1 28 ? 40.724 63.116 16.005 1.00 23.65 25 VAL C N 1
ATOM 1610 C CA . VAL C 1 28 ? 40.139 64.348 15.528 1.00 24.00 25 VAL C CA 1
ATOM 1611 C C . VAL C 1 28 ? 38.637 64.386 15.846 1.00 24.13 25 VAL C C 1
ATOM 1612 O O . VAL C 1 28 ? 37.988 65.435 15.770 1.00 24.11 25 VAL C O 1
ATOM 1616 N N . ALA C 1 29 ? 38.106 63.243 16.271 1.00 23.70 26 ALA C N 1
ATOM 1617 C CA . ALA C 1 29 ? 36.675 63.100 16.481 1.00 24.24 26 ALA C CA 1
ATOM 1618 C C . ALA C 1 29 ? 36.357 62.054 17.523 1.00 24.06 26 ALA C C 1
ATOM 1619 O O . ALA C 1 29 ? 37.100 61.098 17.697 1.00 25.42 26 ALA C O 1
ATOM 1621 N N . LYS C 1 30 ? 35.246 62.259 18.206 1.00 24.37 27 LYS C N 1
ATOM 1622 C CA . LYS C 1 30 ? 34.621 61.291 19.093 1.00 25.10 27 LYS C CA 1
ATOM 1623 C C . LYS C 1 30 ? 33.536 60.570 18.255 1.00 24.62 27 LYS C C 1
ATOM 1624 O O . LYS C 1 30 ? 32.772 61.214 17.536 1.00 25.38 27 LYS C O 1
ATOM 1630 N N . LEU C 1 31 ? 33.466 59.248 18.326 1.00 24.28 28 LEU C N 1
ATOM 1631 C CA . LEU C 1 31 ? 32.533 58.495 17.480 1.00 23.17 28 LEU C CA 1
ATOM 1632 C C . LEU C 1 31 ? 31.622 57.610 18.303 1.00 22.79 28 LEU C C 1
ATOM 1633 O O . LEU C 1 31 ? 32.048 57.052 19.318 1.00 23.54 28 LEU C O 1
ATOM 1638 N N . GLN C 1 32 ? 30.374 57.474 17.877 1.00 21.69 29 GLN C N 1
ATOM 1639 C CA . GLN C 1 32 ? 29.463 56.562 18.551 1.00 21.03 29 GLN C CA 1
ATOM 1640 C C . GLN C 1 32 ? 28.581 55.822 17.547 1.00 20.41 29 GLN C C 1
ATOM 1641 O O . GLN C 1 32 ? 28.064 56.398 16.589 1.00 20.76 29 GLN C O 1
ATOM 1647 N N . CYS C 1 33 ? 28.429 54.530 17.794 1.00 19.35 30 CYS C N 1
ATOM 1648 C CA . CYS C 1 33 ? 27.635 53.661 16.957 1.00 18.85 30 CYS C CA 1
ATOM 1649 C C . CYS C 1 33 ? 27.228 52.398 17.725 1.00 18.83 30 CYS C C 1
ATOM 1650 O O . CYS C 1 33 ? 28.039 51.805 18.428 1.00 18.19 30 CYS C O 1
ATOM 1653 N N . LYS C 1 34 ? 25.971 51.989 17.593 1.00 19.91 31 LYS C N 1
ATOM 1654 C CA . LYS C 1 34 ? 25.515 50.720 18.187 1.00 21.48 31 LYS C CA 1
ATOM 1655 C C . LYS C 1 34 ? 26.300 49.473 17.657 1.00 21.51 31 LYS C C 1
ATOM 1656 O O . LYS C 1 34 ? 26.657 48.576 18.423 1.00 22.29 31 LYS C O 1
ATOM 1662 N N . ASN C 1 35 ? 26.586 49.438 16.359 1.00 20.63 32 ASN C N 1
ATOM 1663 C CA . ASN C 1 35 ? 27.530 48.477 15.806 1.00 20.31 32 ASN C CA 1
ATOM 1664 C C . ASN C 1 35 ? 28.988 48.901 16.088 1.00 20.14 32 ASN C C 1
ATOM 1665 O O . ASN C 1 35 ? 29.552 49.732 15.378 1.00 20.47 32 ASN C O 1
ATOM 1670 N N . LYS C 1 36 ? 29.604 48.306 17.106 1.00 20.21 33 LYS C N 1
ATOM 1671 C CA . LYS C 1 36 ? 30.988 48.640 17.473 1.00 20.62 33 LYS C CA 1
ATOM 1672 C C . LYS C 1 36 ? 32.078 48.444 16.395 1.00 21.13 33 LYS C C 1
ATOM 1673 O O . LYS C 1 36 ? 33.153 49.025 16.513 1.00 21.41 33 LYS C O 1
ATOM 1679 N N . ASN C 1 37 ? 31.805 47.657 15.351 1.00 21.84 34 ASN C N 1
ATOM 1680 C CA . ASN C 1 37 ? 32.785 47.401 14.266 1.00 22.43 34 ASN C CA 1
ATOM 1681 C C . ASN C 1 37 ? 33.163 48.625 13.449 1.00 22.39 34 ASN C C 1
ATOM 1682 O O . ASN C 1 37 ? 34.335 48.850 13.149 1.00 22.40 34 ASN C O 1
ATOM 1687 N N . ILE C 1 38 ? 32.141 49.385 13.073 1.00 22.70 35 ILE C N 1
ATOM 1688 C CA . ILE C 1 38 ? 32.260 50.527 12.180 1.00 22.32 35 ILE C CA 1
ATOM 1689 C C . ILE C 1 38 ? 33.176 51.604 12.756 1.00 22.49 35 ILE C C 1
ATOM 1690 O O . ILE C 1 38 ? 34.087 52.080 12.081 1.00 22.95 35 ILE C O 1
ATOM 1695 N N . THR C 1 39 ? 32.953 51.951 14.018 1.00 22.72 36 THR C N 1
ATOM 1696 C CA . THR C 1 39 ? 33.747 52.990 14.682 1.00 23.17 36 THR C CA 1
ATOM 1697 C C . THR C 1 39 ? 35.203 52.562 14.814 1.00 23.29 36 THR C C 1
ATOM 1698 O O . THR C 1 39 ? 36.121 53.334 14.516 1.00 22.27 36 THR C O 1
ATOM 1702 N N . ASN C 1 40 ? 35.382 51.315 15.245 1.00 23.74 37 ASN C N 1
ATOM 1703 C CA . ASN C 1 40 ? 36.690 50.707 15.378 1.00 24.24 37 ASN C CA 1
ATOM 1704 C C . ASN C 1 40 ? 37.471 50.721 14.069 1.00 24.35 37 ASN C C 1
ATOM 1705 O O . ASN C 1 40 ? 38.658 51.037 14.065 1.00 23.69 37 ASN C O 1
ATOM 1710 N N . ARG C 1 41 ? 36.802 50.410 12.960 1.00 25.03 38 ARG C N 1
ATOM 1711 C CA . ARG C 1 41 ? 37.445 50.524 11.651 1.00 25.45 38 ARG C CA 1
ATOM 1712 C C . ARG C 1 41 ? 37.710 51.992 11.298 1.00 24.83 38 ARG C C 1
ATOM 1713 O O . ARG C 1 41 ? 38.804 52.328 10.837 1.00 24.05 38 ARG C O 1
ATOM 1721 N N . LEU C 1 42 ? 36.738 52.868 11.556 1.00 23.63 39 LEU C N 1
ATOM 1722 C CA . LEU C 1 42 ? 36.868 54.251 11.109 1.00 23.30 39 LEU C CA 1
ATOM 1723 C C . LEU C 1 42 ? 37.852 55.081 11.920 1.00 23.96 39 LEU C C 1
ATOM 1724 O O . LEU C 1 42 ? 38.675 55.800 11.366 1.00 23.70 39 LEU C O 1
ATOM 1729 N N . LYS C 1 43 ? 37.742 54.990 13.232 1.00 24.62 40 LYS C N 1
ATOM 1730 C CA . LYS C 1 43 ? 38.560 55.784 14.130 1.00 25.97 40 LYS C CA 1
ATOM 1731 C C . LYS C 1 43 ? 40.076 55.592 13.982 1.00 25.21 40 LYS C C 1
ATOM 1732 O O . LYS C 1 43 ? 40.845 56.428 14.429 1.00 25.23 40 LYS C O 1
ATOM 1738 N N . SER C 1 44 ? 40.503 54.528 13.322 1.00 24.66 41 SER C N 1
ATOM 1739 C CA . SER C 1 44 ? 41.932 54.309 13.155 1.00 24.11 41 SER C CA 1
ATOM 1740 C C . SER C 1 44 ? 42.417 54.588 11.734 1.00 24.46 41 SER C C 1
ATOM 1741 O O . SER C 1 44 ? 43.601 54.458 11.441 1.00 23.39 41 SER C O 1
ATOM 1752 N N . LYS C 1 46 ? 43.629 56.434 8.273 1.00 28.07 43 LYS C N 1
ATOM 1753 C CA . LYS C 1 46 ? 44.509 57.554 7.927 1.00 29.17 43 LYS C CA 1
ATOM 1754 C C . LYS C 1 46 ? 43.723 58.741 7.399 1.00 29.85 43 LYS C C 1
ATOM 1755 O O . LYS C 1 46 ? 42.742 58.569 6.665 1.00 29.68 43 LYS C O 1
ATOM 1761 N N . LEU C 1 47 ? 44.188 59.942 7.739 1.00 30.67 44 LEU C N 1
ATOM 1762 C CA . LEU C 1 47 ? 43.438 61.162 7.462 1.00 32.40 44 LEU C CA 1
ATOM 1763 C C . LEU C 1 47 ? 44.281 62.269 6.823 1.00 33.25 44 LEU C C 1
ATOM 1764 O O . LEU C 1 47 ? 43.880 62.866 5.825 1.00 33.71 44 LEU C O 1
ATOM 1769 N N . LEU C 1 48 ? 45.439 62.548 7.405 1.00 34.16 45 LEU C N 1
ATOM 1770 C CA . LEU C 1 48 ? 46.209 63.720 7.012 1.00 35.48 45 LEU C CA 1
ATOM 1771 C C . LEU C 1 48 ? 47.627 63.641 7.536 1.00 35.57 45 LEU C C 1
ATOM 1772 O O . LEU C 1 48 ? 47.914 62.850 8.432 1.00 35.28 45 LEU C O 1
ATOM 1777 N N . GLU C 1 49 ? 48.490 64.476 6.955 1.00 36.76 46 GLU C N 1
ATOM 1778 C CA . GLU C 1 49 ? 49.932 64.579 7.261 1.00 37.46 46 GLU C CA 1
ATOM 1779 C C . GLU C 1 49 ? 50.542 65.745 6.468 1.00 37.97 46 GLU C C 1
ATOM 1780 O O . GLU C 1 49 ? 50.104 66.025 5.352 1.00 38.54 46 GLU C O 1
ATOM 1786 N N . ASP C 1 50 ? 51.557 66.409 7.020 1.00 38.46 47 ASP C N 1
ATOM 1787 C CA . ASP C 1 50 ? 52.099 67.624 6.394 1.00 38.68 47 ASP C CA 1
ATOM 1788 C C . ASP C 1 50 ? 53.342 67.399 5.540 1.00 39.56 47 ASP C C 1
ATOM 1789 O O . ASP C 1 50 ? 54.419 67.047 6.046 1.00 39.94 47 ASP C O 1
ATOM 1794 N N . THR C 1 51 ? 53.191 67.624 4.239 1.00 40.29 48 THR C N 1
ATOM 1795 C CA . THR C 1 51 ? 54.320 67.518 3.305 1.00 40.46 48 THR C CA 1
ATOM 1796 C C . THR C 1 51 ? 54.835 68.904 2.861 1.00 41.03 48 THR C C 1
ATOM 1797 O O . THR C 1 51 ? 55.806 69.009 2.099 1.00 41.13 48 THR C O 1
ATOM 1801 N N . THR C 1 52 ? 54.194 69.957 3.375 1.00 41.70 49 THR C N 1
ATOM 1802 C CA . THR C 1 52 ? 54.473 71.339 2.970 1.00 42.39 49 THR C CA 1
ATOM 1803 C C . THR C 1 52 ? 54.890 72.207 4.158 1.00 42.78 49 THR C C 1
ATOM 1804 O O . THR C 1 52 ? 54.040 72.820 4.819 1.00 43.27 49 THR C O 1
ATOM 1808 N N . LYS C 1 56 ? 52.954 73.794 8.090 1.00 25.50 53 LYS C N 1
ATOM 1809 C CA . LYS C 1 56 ? 52.078 74.869 8.550 1.00 26.00 53 LYS C CA 1
ATOM 1810 C C . LYS C 1 56 ? 50.905 74.335 9.385 1.00 26.08 53 LYS C C 1
ATOM 1811 O O . LYS C 1 56 ? 50.978 73.224 9.906 1.00 26.49 53 LYS C O 1
ATOM 1817 N N . ARG C 1 57 ? 49.856 75.125 9.526 1.00 26.39 54 ARG C N 1
ATOM 1818 C CA . ARG C 1 57 ? 48.661 74.597 10.161 1.00 25.65 54 ARG C CA 1
ATOM 1819 C C . ARG C 1 57 ? 47.582 74.311 9.160 1.00 25.36 54 ARG C C 1
ATOM 1820 O O . ARG C 1 57 ? 47.296 75.090 8.273 1.00 24.72 54 ARG C O 1
ATOM 1828 N N . TYR C 1 58 ? 47.004 73.145 9.338 1.00 25.61 55 TYR C N 1
ATOM 1829 C CA . TYR C 1 58 ? 46.096 72.541 8.360 1.00 25.56 55 TYR C CA 1
ATOM 1830 C C . TYR C 1 58 ? 44.630 72.471 8.767 1.00 25.36 55 TYR C C 1
ATOM 1831 O O . TYR C 1 58 ? 44.227 72.916 9.838 1.00 26.86 55 TYR C O 1
ATOM 1840 N N . ILE C 1 59 ? 43.827 71.890 7.900 1.00 24.17 56 ILE C N 1
ATOM 1841 C CA . ILE C 1 59 ? 42.412 71.880 8.125 1.00 23.50 56 ILE C CA 1
ATOM 1842 C C . ILE C 1 59 ? 41.821 70.610 7.570 1.00 22.47 56 ILE C C 1
ATOM 1843 O O . ILE C 1 59 ? 42.201 70.167 6.494 1.00 23.22 56 ILE C O 1
ATOM 1848 N N . VAL C 1 60 ? 40.920 70.008 8.336 1.00 21.89 57 VAL C N 1
ATOM 1849 C CA . VAL C 1 60 ? 40.145 68.842 7.900 1.00 20.86 57 VAL C CA 1
ATOM 1850 C C . VAL C 1 60 ? 38.662 69.134 7.951 1.00 20.35 57 VAL C C 1
ATOM 1851 O O . VAL C 1 60 ? 38.177 69.737 8.919 1.00 19.92 57 VAL C O 1
ATOM 1855 N N . SER C 1 61 ? 37.944 68.668 6.929 1.00 19.84 58 SER C N 1
ATOM 1856 C CA . SER C 1 61 ? 36.507 68.850 6.814 1.00 17.80 58 SER C CA 1
ATOM 1857 C C . SER C 1 61 ? 35.825 67.589 7.289 1.00 16.82 58 SER C C 1
ATOM 1858 O O . SER C 1 61 ? 36.322 66.485 7.045 1.00 16.49 58 SER C O 1
ATOM 1861 N N . ILE C 1 62 ? 34.678 67.750 7.937 1.00 14.57 59 ILE C N 1
ATOM 1862 C CA . ILE C 1 62 ? 33.810 66.631 8.291 1.00 13.76 59 ILE C CA 1
ATOM 1863 C C . ILE C 1 62 ? 33.432 65.878 7.014 1.00 14.78 59 ILE C C 1
ATOM 1864 O O . ILE C 1 62 ? 33.204 64.648 7.022 1.00 13.89 59 ILE C O 1
ATOM 1877 N N . LYS C 1 64 ? 35.103 65.076 4.435 1.00 19.25 61 LYS C N 1
ATOM 1878 C CA . LYS C 1 64 ? 36.086 64.077 4.064 1.00 20.78 61 LYS C CA 1
ATOM 1879 C C . LYS C 1 64 ? 35.840 62.825 4.884 1.00 21.38 61 LYS C C 1
ATOM 1880 O O . LYS C 1 64 ? 35.917 61.721 4.355 1.00 22.75 61 LYS C O 1
ATOM 1886 N N . ILE C 1 65 ? 35.547 63.005 6.171 1.00 20.51 62 ILE C N 1
ATOM 1887 C CA . ILE C 1 65 ? 35.269 61.880 7.047 1.00 20.09 62 ILE C CA 1
ATOM 1888 C C . ILE C 1 65 ? 33.962 61.202 6.629 1.00 19.49 62 ILE C C 1
ATOM 1889 O O . ILE C 1 65 ? 33.887 59.980 6.546 1.00 18.95 62 ILE C O 1
ATOM 1894 N N . ILE C 1 66 ? 32.937 61.981 6.334 1.00 19.59 63 ILE C N 1
ATOM 1895 C CA . ILE C 1 66 ? 31.724 61.378 5.785 1.00 19.93 63 ILE C CA 1
ATOM 1896 C C . ILE C 1 66 ? 32.037 60.649 4.471 1.00 20.55 63 ILE C C 1
ATOM 1897 O O . ILE C 1 66 ? 31.545 59.551 4.220 1.00 19.70 63 ILE C O 1
ATOM 1902 N N . GLU C 1 67 ? 32.882 61.235 3.638 1.00 21.61 64 GLU C N 1
ATOM 1903 C CA . GLU C 1 67 ? 33.177 60.573 2.372 1.00 23.29 64 GLU C CA 1
ATOM 1904 C C . GLU C 1 67 ? 33.875 59.247 2.614 1.00 23.78 64 GLU C C 1
ATOM 1905 O O . GLU C 1 67 ? 33.526 58.245 1.992 1.00 22.90 64 GLU C O 1
ATOM 1919 N N . ALA C 1 69 ? 33.769 57.361 5.266 1.00 25.60 66 ALA C N 1
ATOM 1920 C CA . ALA C 1 69 ? 32.769 56.465 5.836 1.00 25.46 66 ALA C CA 1
ATOM 1921 C C . ALA C 1 69 ? 31.825 55.888 4.784 1.00 24.87 66 ALA C C 1
ATOM 1922 O O . ALA C 1 69 ? 31.456 54.712 4.850 1.00 25.02 66 ALA C O 1
ATOM 1924 N N . ASP C 1 70 ? 31.462 56.710 3.806 1.00 24.93 67 ASP C N 1
ATOM 1925 C CA . ASP C 1 70 ? 30.624 56.260 2.690 1.00 25.29 67 ASP C CA 1
ATOM 1926 C C . ASP C 1 70 ? 31.362 55.349 1.710 1.00 25.27 67 ASP C C 1
ATOM 1927 O O . ASP C 1 70 ? 30.749 54.528 1.036 1.00 25.51 67 ASP C O 1
ATOM 1932 N N . GLN C 1 71 ? 32.675 55.503 1.612 1.00 25.32 68 GLN C N 1
ATOM 1933 C CA . GLN C 1 71 ? 33.439 54.704 0.669 1.00 25.12 68 GLN C CA 1
ATOM 1934 C C . GLN C 1 71 ? 33.958 53.422 1.297 1.00 24.78 68 GLN C C 1
ATOM 1935 O O . GLN C 1 71 ? 34.536 52.584 0.585 1.00 24.51 68 GLN C O 1
ATOM 1941 N N . THR C 1 72 ? 33.768 53.264 2.613 1.00 23.64 69 THR C N 1
ATOM 1942 C CA . THR C 1 72 ? 34.104 51.982 3.239 1.00 23.31 69 THR C CA 1
ATOM 1943 C C . THR C 1 72 ? 32.899 51.151 3.682 1.00 22.96 69 THR C C 1
ATOM 1944 O O . THR C 1 72 ? 32.673 50.075 3.157 1.00 23.93 69 THR C O 1
ATOM 1948 N N . PHE C 1 73 ? 32.124 51.630 4.636 1.00 22.90 70 PHE C N 1
ATOM 1949 C CA . PHE C 1 73 ? 31.023 50.825 5.124 1.00 22.37 70 PHE C CA 1
ATOM 1950 C C . PHE C 1 73 ? 29.849 50.965 4.179 1.00 22.86 70 PHE C C 1
ATOM 1951 O O . PHE C 1 73 ? 29.798 51.896 3.390 1.00 23.61 70 PHE C O 1
ATOM 1959 N N . GLN C 1 74 ? 28.907 50.041 4.232 1.00 23.21 71 GLN C N 1
ATOM 1960 C CA . GLN C 1 74 ? 27.615 50.374 3.692 1.00 24.40 71 GLN C CA 1
ATOM 1961 C C . GLN C 1 74 ? 26.491 50.265 4.711 1.00 24.69 71 GLN C C 1
ATOM 1962 O O . GLN C 1 74 ? 26.669 49.752 5.817 1.00 24.38 71 GLN C O 1
ATOM 1968 N N . ASN C 1 75 ? 25.331 50.760 4.299 1.00 24.88 72 ASN C N 1
ATOM 1969 C CA . ASN C 1 75 ? 24.198 51.004 5.172 1.00 25.25 72 ASN C CA 1
ATOM 1970 C C . ASN C 1 75 ? 24.551 51.665 6.499 1.00 24.88 72 ASN C C 1
ATOM 1971 O O . ASN C 1 75 ? 24.112 51.236 7.557 1.00 25.79 72 ASN C O 1
ATOM 1976 N N . VAL C 1 76 ? 25.341 52.725 6.420 1.00 24.29 73 VAL C N 1
ATOM 1977 C CA . VAL C 1 76 ? 25.674 53.521 7.572 1.00 23.62 73 VAL C CA 1
ATOM 1978 C C . VAL C 1 76 ? 25.173 54.925 7.305 1.00 23.74 73 VAL C C 1
ATOM 1979 O O . VAL C 1 76 ? 25.593 55.558 6.351 1.00 24.77 73 VAL C O 1
ATOM 1983 N N . ASP C 1 77 ? 24.241 55.390 8.125 1.00 23.83 74 ASP C N 1
ATOM 1984 C CA . ASP C 1 77 ? 23.763 56.760 8.067 1.00 23.90 74 ASP C CA 1
ATOM 1985 C C . ASP C 1 77 ? 24.587 57.571 9.021 1.00 22.64 74 ASP C C 1
ATOM 1986 O O . ASP C 1 77 ? 24.685 57.218 10.188 1.00 23.19 74 ASP C O 1
ATOM 1991 N N . ILE C 1 78 ? 25.175 58.661 8.558 1.00 22.74 75 ILE C N 1
ATOM 1992 C CA . ILE C 1 78 ? 26.010 59.483 9.449 1.00 23.85 75 ILE C CA 1
ATOM 1993 C C . ILE C 1 78 ? 25.269 60.691 10.006 1.00 24.18 75 ILE C C 1
ATOM 1994 O O . ILE C 1 78 ? 24.534 61.359 9.304 1.00 24.19 75 ILE C O 1
ATOM 1999 N N . GLN C 1 79 ? 25.493 60.955 11.288 1.00 26.14 76 GLN C N 1
ATOM 2000 C CA . GLN C 1 79 ? 24.911 62.073 12.012 1.00 26.11 76 GLN C CA 1
ATOM 2001 C C . GLN C 1 79 ? 26.035 62.923 12.619 1.00 25.37 76 GLN C C 1
ATOM 2002 O O . GLN C 1 79 ? 26.744 62.472 13.535 1.00 25.52 76 GLN C O 1
ATOM 2008 N N . ASN C 1 80 ? 26.198 64.147 12.119 1.00 23.93 77 ASN C N 1
ATOM 2009 C CA . ASN C 1 80 ? 27.241 65.016 12.597 1.00 22.17 77 ASN C CA 1
ATOM 2010 C C . ASN C 1 80 ? 26.847 65.857 13.780 1.00 21.41 77 ASN C C 1
ATOM 2011 O O . ASN C 1 80 ? 25.933 66.663 13.662 1.00 22.04 77 ASN C O 1
ATOM 2016 N N . ILE C 1 81 ? 27.583 65.730 14.885 1.00 20.62 78 ILE C N 1
ATOM 2017 C CA . ILE C 1 81 ? 27.245 66.409 16.133 1.00 21.46 78 ILE C CA 1
ATOM 2018 C C . ILE C 1 81 ? 28.123 67.585 16.489 1.00 22.95 78 ILE C C 1
ATOM 2019 O O . ILE C 1 81 ? 27.653 68.545 17.093 1.00 23.32 78 ILE C O 1
ATOM 2024 N N . GLY C 1 82 ? 29.406 67.508 16.145 1.00 23.85 79 GLY C N 1
ATOM 2025 C CA . GLY C 1 82 ? 30.348 68.564 16.517 1.00 23.85 79 GLY C CA 1
ATOM 2026 C C . GLY C 1 82 ? 30.609 69.498 15.347 1.00 24.01 79 GLY C C 1
ATOM 2027 O O . GLY C 1 82 ? 29.698 69.761 14.514 1.00 22.97 79 GLY C O 1
ATOM 2028 N N . GLU C 1 83 ? 31.863 69.953 15.279 1.00 21.40 80 GLU C N 1
ATOM 2029 C CA . GLU C 1 83 ? 32.344 70.878 14.283 1.00 21.82 80 GLU C CA 1
ATOM 2030 C C . GLU C 1 83 ? 32.333 70.279 12.892 1.00 21.25 80 GLU C C 1
ATOM 2031 O O . GLU C 1 83 ? 32.296 69.071 12.746 1.00 20.24 80 GLU C O 1
ATOM 2037 N N . THR C 1 84 ? 32.409 71.142 11.882 1.00 21.82 81 THR C N 1
ATOM 2038 C CA . THR C 1 84 ? 32.438 70.742 10.472 1.00 23.87 81 THR C CA 1
ATOM 2039 C C . THR C 1 84 ? 33.804 71.044 9.836 1.00 25.72 81 THR C C 1
ATOM 2040 O O . THR C 1 84 ? 34.054 70.707 8.662 1.00 25.81 81 THR C O 1
ATOM 2044 N N . GLU C 1 85 ? 34.677 71.693 10.610 1.00 26.92 82 GLU C N 1
ATOM 2045 C CA . GLU C 1 85 ? 36.029 72.056 10.172 1.00 27.69 82 GLU C CA 1
ATOM 2046 C C . GLU C 1 85 ? 36.942 71.965 11.382 1.00 27.58 82 GLU C C 1
ATOM 2047 O O . GLU C 1 85 ? 36.574 72.408 12.485 1.00 28.87 82 GLU C O 1
ATOM 2053 N N . CYS C 1 86 ? 38.112 71.364 11.193 1.00 25.30 83 CYS C N 1
ATOM 2054 C CA . CYS C 1 86 ? 39.038 71.203 12.276 1.00 23.93 83 CYS C CA 1
ATOM 2055 C C . CYS C 1 86 ? 40.426 71.592 11.835 1.00 23.39 83 CYS C C 1
ATOM 2056 O O . CYS C 1 86 ? 40.827 71.354 10.700 1.00 22.41 83 CYS C O 1
ATOM 2059 N N . VAL C 1 87 ? 41.150 72.186 12.766 1.00 23.23 84 VAL C N 1
ATOM 2060 C CA . VAL C 1 87 ? 42.454 72.737 12.499 1.00 23.01 84 VAL C CA 1
ATOM 2061 C C . VAL C 1 87 ? 43.435 71.819 13.171 1.00 23.17 84 VAL C C 1
ATOM 2062 O O . VAL C 1 87 ? 43.490 71.744 14.397 1.00 23.67 84 VAL C O 1
ATOM 2066 N N . VAL C 1 88 ? 44.180 71.087 12.362 1.00 23.22 85 VAL C N 1
ATOM 2067 C CA . VAL C 1 88 ? 45.220 70.222 12.875 1.00 23.49 85 VAL C CA 1
ATOM 2068 C C . VAL C 1 88 ? 46.535 71.001 12.863 1.00 24.20 85 VAL C C 1
ATOM 2069 O O . VAL C 1 88 ? 46.982 71.417 11.795 1.00 24.88 85 VAL C O 1
ATOM 2073 N N . GLU C 1 89 ? 47.129 71.213 14.042 1.00 24.57 86 GLU C N 1
ATOM 2074 C CA . GLU C 1 89 ? 48.464 71.832 14.165 1.00 25.42 86 GLU C CA 1
ATOM 2075 C C . GLU C 1 89 ? 49.500 70.845 14.697 1.00 24.53 86 GLU C C 1
ATOM 2076 O O . GLU C 1 89 ? 49.377 70.294 15.786 1.00 23.56 86 GLU C O 1
ATOM 2082 N N . PHE C 1 90 ? 50.535 70.644 13.910 1.00 24.95 87 PHE C N 1
ATOM 2083 C CA . PHE C 1 90 ? 51.581 69.674 14.236 1.00 25.75 87 PHE C CA 1
ATOM 2084 C C . PHE C 1 90 ? 52.652 70.201 15.192 1.00 25.29 87 PHE C C 1
ATOM 2085 O O . PHE C 1 90 ? 52.809 71.406 15.359 1.00 25.12 87 PHE C O 1
ATOM 2093 N N . LYS C 1 91 ? 53.332 69.269 15.854 1.00 25.84 88 LYS C N 1
ATOM 2094 C CA . LYS C 1 91 ? 54.640 69.499 16.479 1.00 27.09 88 LYS C CA 1
ATOM 2095 C C . LYS C 1 91 ? 55.307 68.122 16.521 1.00 28.02 88 LYS C C 1
ATOM 2096 O O . LYS C 1 91 ? 54.639 67.112 16.318 1.00 29.46 88 LYS C O 1
ATOM 2102 N N . THR C 1 92 ? 56.613 68.068 16.726 1.00 28.61 89 THR C N 1
ATOM 2103 C CA . THR C 1 92 ? 57.313 66.787 16.845 1.00 29.12 89 THR C CA 1
ATOM 2104 C C . THR C 1 92 ? 58.398 66.941 17.919 1.00 29.20 89 THR C C 1
ATOM 2105 O O . THR C 1 92 ? 58.637 68.065 18.362 1.00 29.53 89 THR C O 1
ATOM 2109 N N . PRO C 1 93 ? 59.025 65.830 18.383 1.00 29.24 90 PRO C N 1
ATOM 2110 C CA . PRO C 1 93 ? 58.804 64.406 18.090 1.00 29.08 90 PRO C CA 1
ATOM 2111 C C . PRO C 1 93 ? 57.560 63.827 18.777 1.00 29.14 90 PRO C C 1
ATOM 2112 O O . PRO C 1 93 ? 56.715 64.573 19.283 1.00 28.67 90 PRO C O 1
ATOM 2116 N N . ASN D 1 2 ? 17.724 51.088 6.521 1.00 44.49 -1 ASN D N 1
ATOM 2117 C CA . ASN D 1 2 ? 17.100 51.569 5.257 1.00 43.94 -1 ASN D CA 1
ATOM 2118 C C . ASN D 1 2 ? 18.054 51.514 4.058 1.00 43.12 -1 ASN D C 1
ATOM 2119 O O . ASN D 1 2 ? 18.531 52.561 3.591 1.00 43.19 -1 ASN D O 1
ATOM 2124 N N . ALA D 1 3 ? 18.312 50.296 3.563 1.00 41.98 0 ALA D N 1
ATOM 2125 C CA . ALA D 1 3 ? 19.114 50.063 2.335 1.00 40.92 0 ALA D CA 1
ATOM 2126 C C . ALA D 1 3 ? 18.579 50.836 1.113 1.00 39.86 0 ALA D C 1
ATOM 2127 O O . ALA D 1 3 ? 19.307 51.125 0.154 1.00 39.51 0 ALA D O 1
ATOM 2137 N N . SER D 1 5 ? 17.642 53.778 0.237 1.00 31.89 2 SER D N 1
ATOM 2138 C CA . SER D 1 5 ? 17.653 55.226 0.280 1.00 29.25 2 SER D CA 1
ATOM 2139 C C . SER D 1 5 ? 19.050 55.791 0.384 1.00 28.07 2 SER D C 1
ATOM 2140 O O . SER D 1 5 ? 19.793 55.448 1.294 1.00 29.10 2 SER D O 1
ATOM 2143 N N . ASP D 1 6 ? 19.377 56.663 -0.563 1.00 25.97 3 ASP D N 1
ATOM 2144 C CA . ASP D 1 6 ? 20.626 57.406 -0.619 1.00 23.95 3 ASP D CA 1
ATOM 2145 C C . ASP D 1 6 ? 20.655 58.627 0.317 1.00 22.68 3 ASP D C 1
ATOM 2146 O O . ASP D 1 6 ? 19.717 59.413 0.318 1.00 23.49 3 ASP D O 1
ATOM 2151 N N . THR D 1 7 ? 21.736 58.812 1.081 1.00 20.21 4 THR D N 1
ATOM 2152 C CA . THR D 1 7 ? 21.874 60.004 1.918 1.00 17.48 4 THR D CA 1
ATOM 2153 C C . THR D 1 7 ? 22.734 61.044 1.231 1.00 17.25 4 THR D C 1
ATOM 2154 O O . THR D 1 7 ? 23.841 60.763 0.843 1.00 18.55 4 THR D O 1
ATOM 2158 N N . LEU D 1 8 ? 22.216 62.259 1.133 1.00 17.45 5 LEU D N 1
ATOM 2159 C CA . LEU D 1 8 ? 22.863 63.369 0.478 1.00 16.89 5 LEU D CA 1
ATOM 2160 C C . LEU D 1 8 ? 23.240 64.390 1.539 1.00 18.17 5 LEU D C 1
ATOM 2161 O O . LEU D 1 8 ? 22.368 64.921 2.250 1.00 19.27 5 LEU D O 1
ATOM 2166 N N . TYR D 1 9 ? 24.539 64.659 1.654 1.00 17.12 6 TYR D N 1
ATOM 2167 C CA . TYR D 1 9 ? 25.004 65.617 2.625 1.00 16.57 6 TYR D CA 1
ATOM 2168 C C . TYR D 1 9 ? 25.359 66.935 1.956 1.00 18.13 6 TYR D C 1
ATOM 2169 O O . TYR D 1 9 ? 26.085 66.985 0.947 1.00 18.67 6 TYR D O 1
ATOM 2178 N N . ILE D 1 10 ? 24.866 68.013 2.549 1.00 19.31 7 ILE D N 1
ATOM 2179 C CA . ILE D 1 10 ? 25.030 69.345 1.976 1.00 19.55 7 ILE D CA 1
ATOM 2180 C C . ILE D 1 10 ? 25.709 70.212 3.007 1.00 19.44 7 ILE D C 1
ATOM 2181 O O . ILE D 1 10 ? 25.265 70.305 4.148 1.00 18.48 7 ILE D O 1
ATOM 2186 N N . LYS D 1 11 ? 26.811 70.820 2.588 1.00 20.11 8 LYS D N 1
ATOM 2187 C CA . LYS D 1 11 ? 27.514 71.813 3.371 1.00 19.88 8 LYS D CA 1
ATOM 2188 C C . LYS D 1 11 ? 27.629 73.127 2.586 1.00 21.07 8 LYS D C 1
ATOM 2189 O O . LYS D 1 11 ? 28.541 73.320 1.718 1.00 19.86 8 LYS D O 1
ATOM 2203 N N . ASP D 1 13 ? 28.293 76.993 1.998 1.00 23.73 10 ASP D N 1
ATOM 2204 C CA . ASP D 1 13 ? 29.137 78.105 2.367 1.00 23.57 10 ASP D CA 1
ATOM 2205 C C . ASP D 1 13 ? 28.367 79.234 3.052 1.00 23.12 10 ASP D C 1
ATOM 2206 O O . ASP D 1 13 ? 27.213 79.473 2.782 1.00 21.03 10 ASP D O 1
ATOM 2211 N N . GLN D 1 14 ? 29.044 79.951 3.923 1.00 23.83 11 GLN D N 1
ATOM 2212 C CA . GLN D 1 14 ? 28.511 81.180 4.485 1.00 23.67 11 GLN D CA 1
ATOM 2213 C C . GLN D 1 14 ? 28.361 82.283 3.429 1.00 22.59 11 GLN D C 1
ATOM 2214 O O . GLN D 1 14 ? 27.319 82.953 3.364 1.00 22.43 11 GLN D O 1
ATOM 2220 N N . ALA D 1 15 ? 29.392 82.433 2.590 1.00 21.35 12 ALA D N 1
ATOM 2221 C CA . ALA D 1 15 ? 29.463 83.499 1.598 1.00 20.54 12 ALA D CA 1
ATOM 2222 C C . ALA D 1 15 ? 30.356 83.130 0.428 1.00 21.07 12 ALA D C 1
ATOM 2223 O O . ALA D 1 15 ? 31.374 82.445 0.599 1.00 21.68 12 ALA D O 1
ATOM 2225 N N . VAL D 1 16 ? 29.990 83.621 -0.758 1.00 21.55 13 VAL D N 1
ATOM 2226 C CA . VAL D 1 16 ? 30.780 83.415 -1.985 1.00 21.43 13 VAL D CA 1
ATOM 2227 C C . VAL D 1 16 ? 30.762 84.593 -2.976 1.00 21.51 13 VAL D C 1
ATOM 2228 O O . VAL D 1 16 ? 29.718 85.165 -3.268 1.00 21.39 13 VAL D O 1
ATOM 2232 N N . GLU D 1 17 ? 31.949 84.942 -3.475 1.00 22.11 14 GLU D N 1
ATOM 2233 C CA . GLU D 1 17 ? 32.107 85.869 -4.591 1.00 21.58 14 GLU D CA 1
ATOM 2234 C C . GLU D 1 17 ? 32.178 85.086 -5.891 1.00 21.66 14 GLU D C 1
ATOM 2235 O O . GLU D 1 17 ? 32.969 84.146 -5.996 1.00 21.39 14 GLU D O 1
ATOM 2241 N N . ILE D 1 18 ? 31.351 85.439 -6.873 1.00 21.55 15 ILE D N 1
ATOM 2242 C CA . ILE D 1 18 ? 31.443 84.764 -8.168 1.00 21.86 15 ILE D CA 1
ATOM 2243 C C . ILE D 1 18 ? 31.405 85.722 -9.353 1.00 22.67 15 ILE D C 1
ATOM 2244 O O . ILE D 1 18 ? 30.688 86.726 -9.345 1.00 22.30 15 ILE D O 1
ATOM 2249 N N . THR D 1 19 ? 32.204 85.393 -10.362 1.00 23.27 16 THR D N 1
ATOM 2250 C CA . THR D 1 19 ? 32.278 86.173 -11.577 1.00 23.99 16 THR D CA 1
ATOM 2251 C C . THR D 1 19 ? 31.508 85.411 -12.648 1.00 24.98 16 THR D C 1
ATOM 2252 O O . THR D 1 19 ? 32.100 84.788 -13.523 1.00 26.21 16 THR D O 1
ATOM 2256 N N . LYS D 1 20 ? 30.189 85.464 -12.586 1.00 25.61 17 LYS D N 1
ATOM 2257 C CA . LYS D 1 20 ? 29.386 84.756 -13.561 1.00 26.19 17 LYS D CA 1
ATOM 2258 C C . LYS D 1 20 ? 27.937 85.199 -13.518 1.00 26.38 17 LYS D C 1
ATOM 2259 O O . LYS D 1 20 ? 27.444 85.615 -12.507 1.00 26.33 17 LYS D O 1
ATOM 2265 N N . LYS D 1 21 ? 27.268 85.137 -14.650 1.00 26.63 18 LYS D N 1
ATOM 2266 C CA . LYS D 1 21 ? 25.878 85.582 -14.784 1.00 26.57 18 LYS D CA 1
ATOM 2267 C C . LYS D 1 21 ? 24.975 84.803 -13.824 1.00 27.07 18 LYS D C 1
ATOM 2268 O O . LYS D 1 21 ? 24.192 85.382 -13.060 1.00 27.42 18 LYS D O 1
ATOM 2274 N N . GLN D 1 22 ? 25.114 83.483 -13.856 1.00 26.85 19 GLN D N 1
ATOM 2275 C CA . GLN D 1 22 ? 24.239 82.613 -13.106 1.00 26.97 19 GLN D CA 1
ATOM 2276 C C . GLN D 1 22 ? 25.031 81.816 -12.064 1.00 26.15 19 GLN D C 1
ATOM 2277 O O . GLN D 1 22 ? 26.257 81.693 -12.154 1.00 26.28 19 GLN D O 1
ATOM 2283 N N . VAL D 1 23 ? 24.320 81.301 -11.070 1.00 24.37 20 VAL D N 1
ATOM 2284 C CA . VAL D 1 23 ? 24.937 80.655 -9.937 1.00 23.04 20 VAL D CA 1
ATOM 2285 C C . VAL D 1 23 ? 24.331 79.281 -9.781 1.00 22.11 20 VAL D C 1
ATOM 2286 O O . VAL D 1 23 ? 23.112 79.158 -9.807 1.00 22.65 20 VAL D O 1
ATOM 2290 N N . THR D 1 24 ? 25.182 78.263 -9.631 1.00 20.52 21 THR D N 1
ATOM 2291 C CA . THR D 1 24 ? 24.728 76.887 -9.407 1.00 19.09 21 THR D CA 1
ATOM 2292 C C . THR D 1 24 ? 24.978 76.424 -7.991 1.00 18.38 21 THR D C 1
ATOM 2293 O O . THR D 1 24 ? 25.775 77.017 -7.240 1.00 17.20 21 THR D O 1
ATOM 2297 N N . VAL D 1 25 ? 24.305 75.335 -7.645 1.00 16.99 22 VAL D N 1
ATOM 2298 C CA . VAL D 1 25 ? 24.423 74.756 -6.315 1.00 16.27 22 VAL D CA 1
ATOM 2299 C C . VAL D 1 25 ? 25.910 74.524 -5.965 1.00 16.04 22 VAL D C 1
ATOM 2300 O O . VAL D 1 25 ? 26.360 74.845 -4.839 1.00 15.42 22 VAL D O 1
ATOM 2304 N N . GLY D 1 26 ? 26.670 74.024 -6.943 1.00 15.45 23 GLY D N 1
ATOM 2305 C CA . GLY D 1 26 ? 28.085 73.698 -6.763 1.00 14.63 23 GLY D CA 1
ATOM 2306 C C . GLY D 1 26 ? 28.912 74.903 -6.336 1.00 16.66 23 GLY D C 1
ATOM 2307 O O . GLY D 1 26 ? 29.799 74.784 -5.459 1.00 16.32 23 GLY D O 1
ATOM 2308 N N . ASP D 1 27 ? 28.628 76.060 -6.955 1.00 17.12 24 ASP D N 1
ATOM 2309 C CA . ASP D 1 27 ? 29.194 77.353 -6.549 1.00 17.92 24 ASP D CA 1
ATOM 2310 C C . ASP D 1 27 ? 29.051 77.579 -5.032 1.00 18.70 24 ASP D C 1
ATOM 2311 O O . ASP D 1 27 ? 29.946 78.069 -4.351 1.00 19.18 24 ASP D O 1
ATOM 2316 N N . VAL D 1 28 ? 27.927 77.150 -4.492 1.00 20.37 25 VAL D N 1
ATOM 2317 C CA . VAL D 1 28 ? 27.511 77.619 -3.194 1.00 21.21 25 VAL D CA 1
ATOM 2318 C C . VAL D 1 28 ? 27.679 76.610 -2.036 1.00 22.58 25 VAL D C 1
ATOM 2319 O O . VAL D 1 28 ? 27.541 76.965 -0.852 1.00 23.62 25 VAL D O 1
ATOM 2323 N N . ALA D 1 29 ? 27.951 75.352 -2.376 1.00 22.15 26 ALA D N 1
ATOM 2324 C CA . ALA D 1 29 ? 27.859 74.276 -1.391 1.00 21.80 26 ALA D CA 1
ATOM 2325 C C . ALA D 1 29 ? 28.717 73.109 -1.820 1.00 21.12 26 ALA D C 1
ATOM 2326 O O . ALA D 1 29 ? 28.843 72.846 -3.007 1.00 21.03 26 ALA D O 1
ATOM 2328 N N . LYS D 1 30 ? 29.331 72.448 -0.845 1.00 22.00 27 LYS D N 1
ATOM 2329 C CA . LYS D 1 30 ? 29.926 71.134 -1.043 1.00 21.74 27 LYS D CA 1
ATOM 2330 C C . LYS D 1 30 ? 28.848 70.060 -0.888 1.00 20.76 27 LYS D C 1
ATOM 2331 O O . LYS D 1 30 ? 27.940 70.177 -0.082 1.00 20.38 27 LYS D O 1
ATOM 2337 N N . LEU D 1 31 ? 28.968 68.998 -1.664 1.00 21.45 28 LEU D N 1
ATOM 2338 C CA . LEU D 1 31 ? 28.009 67.895 -1.652 1.00 19.78 28 LEU D CA 1
ATOM 2339 C C . LEU D 1 31 ? 28.729 66.566 -1.428 1.00 19.46 28 LEU D C 1
ATOM 2340 O O . LEU D 1 31 ? 29.921 66.451 -1.707 1.00 20.45 28 LEU D O 1
ATOM 2345 N N . GLN D 1 32 ? 28.028 65.603 -0.849 1.00 19.17 29 GLN D N 1
ATOM 2346 C CA . GLN D 1 32 ? 28.528 64.246 -0.706 1.00 18.80 29 GLN D CA 1
ATOM 2347 C C . GLN D 1 32 ? 27.354 63.288 -0.752 1.00 18.54 29 GLN D C 1
ATOM 2348 O O . GLN D 1 32 ? 26.295 63.521 -0.118 1.00 18.93 29 GLN D O 1
ATOM 2354 N N . CYS D 1 33 ? 27.553 62.237 -1.536 1.00 17.73 30 CYS D N 1
ATOM 2355 C CA . CYS D 1 33 ? 26.582 61.154 -1.717 1.00 17.66 30 CYS D CA 1
ATOM 2356 C C . CYS D 1 33 ? 27.251 59.928 -2.332 1.00 17.57 30 CYS D C 1
ATOM 2357 O O . CYS D 1 33 ? 28.081 60.042 -3.236 1.00 18.35 30 CYS D O 1
ATOM 2360 N N . LYS D 1 34 ? 26.897 58.754 -1.837 1.00 18.27 31 LYS D N 1
ATOM 2361 C CA . LYS D 1 34 ? 27.351 57.515 -2.445 1.00 18.80 31 LYS D CA 1
ATOM 2362 C C . LYS D 1 34 ? 26.870 57.491 -3.880 1.00 18.83 31 LYS D C 1
ATOM 2363 O O . LYS D 1 34 ? 27.644 57.124 -4.774 1.00 19.18 31 LYS D O 1
ATOM 2369 N N . ASN D 1 35 ? 25.604 57.861 -4.118 1.00 16.99 32 ASN D N 1
ATOM 2370 C CA . ASN D 1 35 ? 25.112 57.873 -5.490 1.00 17.14 32 ASN D CA 1
ATOM 2371 C C . ASN D 1 35 ? 25.620 59.112 -6.221 1.00 18.08 32 ASN D C 1
ATOM 2372 O O . ASN D 1 35 ? 25.034 60.180 -6.144 1.00 18.94 32 ASN D O 1
ATOM 2377 N N . LYS D 1 36 ? 26.735 58.961 -6.930 1.00 19.37 33 LYS D N 1
ATOM 2378 C CA . LYS D 1 36 ? 27.391 60.089 -7.610 1.00 18.74 33 LYS D CA 1
ATOM 2379 C C . LYS D 1 36 ? 26.498 60.806 -8.616 1.00 17.99 33 LYS D C 1
ATOM 2380 O O . LYS D 1 36 ? 26.715 61.969 -8.923 1.00 17.31 33 LYS D O 1
ATOM 2386 N N . ASN D 1 37 ? 25.475 60.122 -9.107 1.00 17.62 34 ASN D N 1
ATOM 2387 C CA . ASN D 1 37 ? 24.620 60.715 -10.110 1.00 17.01 34 ASN D CA 1
ATOM 2388 C C . ASN D 1 37 ? 23.845 61.878 -9.568 1.00 17.10 34 ASN D C 1
ATOM 2389 O O . ASN D 1 37 ? 23.668 62.869 -10.252 1.00 18.13 34 ASN D O 1
ATOM 2394 N N . ILE D 1 38 ? 23.435 61.773 -8.313 1.00 16.79 35 ILE D N 1
ATOM 2395 C CA . ILE D 1 38 ? 22.599 62.774 -7.679 1.00 17.28 35 ILE D CA 1
ATOM 2396 C C . ILE D 1 38 ? 23.376 64.043 -7.411 1.00 18.28 35 ILE D C 1
ATOM 2397 O O . ILE D 1 38 ? 22.883 65.135 -7.706 1.00 19.34 35 ILE D O 1
ATOM 2402 N N . THR D 1 39 ? 24.580 63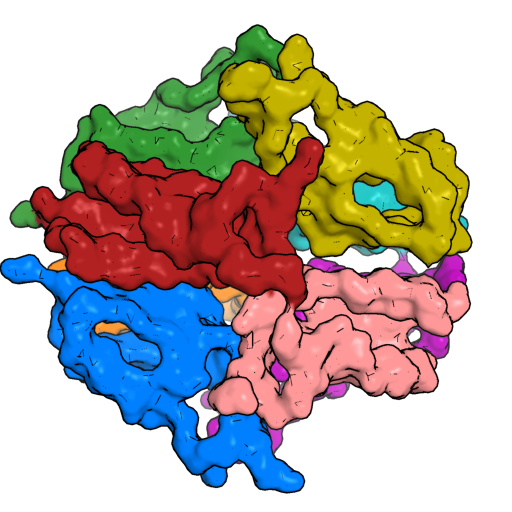.908 -6.847 1.00 17.91 36 THR D N 1
ATOM 2403 C CA . THR D 1 39 ? 25.443 65.074 -6.630 1.00 17.72 36 THR D CA 1
ATOM 2404 C C . THR D 1 39 ? 25.989 65.615 -7.947 1.00 18.50 36 THR D C 1
ATOM 2405 O O . THR D 1 39 ? 26.069 66.839 -8.102 1.00 19.25 36 THR D O 1
ATOM 2409 N N . ASN D 1 40 ? 26.302 64.748 -8.911 1.00 17.46 37 ASN D N 1
ATOM 2410 C CA . ASN D 1 40 ? 26.572 65.246 -10.267 1.00 18.49 37 ASN D CA 1
ATOM 2411 C C . ASN D 1 40 ? 25.438 66.121 -10.861 1.00 20.31 37 ASN D C 1
ATOM 2412 O O . ASN D 1 40 ? 25.723 67.127 -11.499 1.00 21.75 37 ASN D O 1
ATOM 2417 N N . ARG D 1 41 ? 24.172 65.740 -10.678 1.00 20.76 38 ARG D N 1
ATOM 2418 C CA . ARG D 1 41 ? 23.051 66.501 -11.250 1.00 21.94 38 ARG D CA 1
ATOM 2419 C C . ARG D 1 41 ? 22.700 67.768 -10.461 1.00 22.20 38 ARG D C 1
ATOM 2420 O O . ARG D 1 41 ? 22.529 68.846 -11.029 1.00 21.80 38 ARG D O 1
ATOM 2428 N N . LEU D 1 42 ? 22.585 67.633 -9.147 1.00 22.15 39 LEU D N 1
ATOM 2429 C CA . LEU D 1 42 ? 22.266 68.775 -8.293 1.00 22.01 39 LEU D CA 1
ATOM 2430 C C . LEU D 1 42 ? 23.309 69.889 -8.338 1.00 21.67 39 LEU D C 1
ATOM 2431 O O . LEU D 1 42 ? 22.963 71.060 -8.345 1.00 20.59 39 LEU D O 1
ATOM 2436 N N . LYS D 1 43 ? 24.578 69.492 -8.353 1.00 23.58 40 LYS D N 1
ATOM 2437 C CA . LYS D 1 43 ? 25.732 70.391 -8.261 1.00 24.97 40 LYS D CA 1
ATOM 2438 C C . LYS D 1 43 ? 25.672 71.455 -9.356 1.00 24.96 40 LYS D C 1
ATOM 2439 O O . LYS D 1 43 ? 26.125 72.590 -9.189 1.00 24.66 40 LYS D O 1
ATOM 2445 N N . SER D 1 44 ? 25.083 71.075 -10.478 1.00 25.46 41 SER D N 1
ATOM 2446 C CA . SER D 1 44 ? 25.051 71.927 -11.642 1.00 25.66 41 SER D CA 1
ATOM 2447 C C . SER D 1 44 ? 23.771 72.744 -11.833 1.00 26.02 41 SER D C 1
ATOM 2448 O O . SER D 1 44 ? 23.759 73.691 -12.608 1.00 26.75 41 SER D O 1
ATOM 2459 N N . LYS D 1 46 ? 20.672 75.347 -11.749 1.00 24.03 43 LYS D N 1
ATOM 2460 C CA . LYS D 1 46 ? 20.604 76.806 -11.620 1.00 23.92 43 LYS D CA 1
ATOM 2461 C C . LYS D 1 46 ? 20.004 77.179 -10.284 1.00 23.69 43 LYS D C 1
ATOM 2462 O O . LYS D 1 46 ? 19.080 76.522 -9.804 1.00 24.09 43 LYS D O 1
ATOM 2468 N N . LEU D 1 47 ? 20.515 78.257 -9.706 1.00 23.68 44 LEU D N 1
ATOM 2469 C CA . LEU D 1 47 ? 20.034 78.751 -8.428 1.00 23.86 44 LEU D CA 1
ATOM 2470 C C . LEU D 1 47 ? 19.539 80.189 -8.474 1.00 24.56 44 LEU D C 1
ATOM 2471 O O . LEU D 1 47 ? 18.634 80.562 -7.729 1.00 25.94 44 LEU D O 1
ATOM 2476 N N . LEU D 1 48 ? 20.128 80.995 -9.349 1.00 25.45 45 LEU D N 1
ATOM 2477 C CA . LEU D 1 48 ? 20.161 82.429 -9.145 1.00 26.85 45 LEU D CA 1
ATOM 2478 C C . LEU D 1 48 ? 20.859 83.086 -10.305 1.00 28.47 45 LEU D C 1
ATOM 2479 O O . LEU D 1 48 ? 21.818 82.538 -10.840 1.00 29.42 45 LEU D O 1
ATOM 2484 N N . GLU D 1 49 ? 20.412 84.274 -10.682 1.00 30.26 46 GLU D N 1
ATOM 2485 C CA . GLU D 1 49 ? 21.113 85.038 -11.719 1.00 32.02 46 GLU D CA 1
ATOM 2486 C C . GLU D 1 49 ? 21.295 86.509 -11.326 1.00 32.87 46 GLU D C 1
ATOM 2487 O O . GLU D 1 49 ? 20.620 87.005 -10.415 1.00 33.74 46 GLU D O 1
ATOM 2493 N N . ASP D 1 50 ? 22.227 87.194 -11.988 1.00 33.04 47 ASP D N 1
ATOM 2494 C CA . ASP D 1 50 ? 22.411 88.634 -11.783 1.00 33.13 47 ASP D CA 1
ATOM 2495 C C . ASP D 1 50 ? 21.307 89.363 -12.540 1.00 32.94 47 ASP D C 1
ATOM 2496 O O . ASP D 1 50 ? 21.578 90.127 -13.473 1.00 32.96 47 ASP D O 1
ATOM 2501 N N . THR D 1 51 ? 20.061 89.101 -12.147 1.00 32.63 48 THR D N 1
ATOM 2502 C CA . THR D 1 51 ? 18.899 89.650 -12.840 1.00 32.34 48 THR D CA 1
ATOM 2503 C C . THR D 1 51 ? 18.992 91.162 -12.788 1.00 32.04 48 THR D C 1
ATOM 2504 O O . THR D 1 51 ? 19.084 91.834 -13.822 1.00 32.23 48 THR D O 1
ATOM 2508 N N . THR D 1 52 ? 19.004 91.685 -11.569 1.00 31.54 49 THR D N 1
ATOM 2509 C CA . THR D 1 52 ? 19.110 93.118 -11.358 1.00 31.07 49 THR D CA 1
ATOM 2510 C C . THR D 1 52 ? 20.573 93.562 -11.417 1.00 29.96 49 THR D C 1
ATOM 2511 O O . THR D 1 52 ? 21.381 93.198 -10.559 1.00 30.00 49 THR D O 1
ATOM 2515 N N . LYS D 1 53 ? 20.904 94.330 -12.452 1.00 28.77 50 LYS D N 1
ATOM 2516 C CA . LYS D 1 53 ? 22.214 94.981 -12.559 1.00 27.58 50 LYS D CA 1
ATOM 2517 C C . LYS D 1 53 ? 22.376 96.158 -11.563 1.00 26.29 50 LYS D C 1
ATOM 2518 O O . LYS D 1 53 ? 23.501 96.571 -11.268 1.00 26.06 50 LYS D O 1
ATOM 2524 N N . GLY D 1 54 ? 21.263 96.679 -11.040 1.00 24.82 51 GLY D N 1
ATOM 2525 C CA . GLY D 1 54 ? 21.298 97.626 -9.915 1.00 23.09 51 GLY D CA 1
ATOM 2526 C C . GLY D 1 54 ? 21.384 96.968 -8.536 1.00 22.20 51 GLY D C 1
ATOM 2527 O O . GLY D 1 54 ? 20.945 97.556 -7.543 1.00 22.29 51 GLY D O 1
ATOM 2528 N N . LYS D 1 55 ? 21.950 95.753 -8.478 1.00 20.70 52 LYS D N 1
ATOM 2529 C CA . LYS D 1 55 ? 22.051 94.950 -7.247 1.00 19.01 52 LYS D CA 1
ATOM 2530 C C . LYS D 1 55 ? 23.081 93.795 -7.312 1.00 19.04 52 LYS D C 1
ATOM 2531 O O . LYS D 1 55 ? 23.020 92.921 -8.193 1.00 18.53 52 LYS D O 1
ATOM 2537 N N . LYS D 1 56 ? 23.975 93.778 -6.320 1.00 18.74 53 LYS D N 1
ATOM 2538 C CA . LYS D 1 56 ? 25.165 92.931 -6.309 1.00 18.20 53 LYS D CA 1
ATOM 2539 C C . LYS D 1 56 ? 25.076 91.701 -5.377 1.00 17.69 53 LYS D C 1
ATOM 2540 O O . LYS D 1 56 ? 25.683 90.653 -5.649 1.00 16.63 53 LYS D O 1
ATOM 2546 N N . ARG D 1 57 ? 24.321 91.833 -4.286 1.00 17.11 54 ARG D N 1
ATOM 2547 C CA . ARG D 1 57 ? 24.296 90.819 -3.240 1.00 16.58 54 ARG D CA 1
ATOM 2548 C C . ARG D 1 57 ? 22.951 90.154 -3.116 1.00 16.68 54 ARG D C 1
ATOM 2549 O O . ARG D 1 57 ? 21.952 90.818 -2.912 1.00 17.97 54 ARG D O 1
ATOM 2557 N N . TYR D 1 58 ? 22.939 88.835 -3.236 1.00 16.74 55 TYR D N 1
ATOM 2558 C CA . TYR D 1 58 ? 21.741 88.033 -3.100 1.00 16.55 55 TYR D CA 1
ATOM 2559 C C . TYR D 1 58 ? 22.005 87.007 -2.024 1.00 17.55 55 TYR D C 1
ATOM 2560 O O . TYR D 1 58 ? 23.150 86.834 -1.573 1.00 17.01 55 TYR D O 1
ATOM 2569 N N . ILE D 1 59 ? 20.946 86.305 -1.639 1.00 18.26 56 ILE D N 1
ATOM 2570 C CA . ILE D 1 59 ? 21.017 85.320 -0.577 1.00 19.29 56 ILE D CA 1
ATOM 2571 C C . ILE D 1 59 ? 20.229 84.049 -0.935 1.00 20.26 56 ILE D C 1
ATOM 2572 O O . ILE D 1 59 ? 19.164 84.107 -1.574 1.00 20.11 56 ILE D O 1
ATOM 2577 N N . VAL D 1 60 ? 20.787 82.901 -0.551 1.00 20.01 57 VAL D N 1
ATOM 2578 C CA . VAL D 1 60 ? 20.186 81.619 -0.843 1.00 19.45 57 VAL D CA 1
ATOM 2579 C C . VAL D 1 60 ? 20.039 80.870 0.470 1.00 18.79 57 VAL D C 1
ATOM 2580 O O . VAL D 1 60 ? 21.004 80.711 1.226 1.00 16.57 57 VAL D O 1
ATOM 2584 N N . SER D 1 61 ? 18.823 80.408 0.727 1.00 19.16 58 SER D N 1
ATOM 2585 C CA . SER D 1 61 ? 18.535 79.585 1.890 1.00 19.07 58 SER D CA 1
ATOM 2586 C C . SER D 1 61 ? 18.900 78.145 1.622 1.00 18.37 58 SER D C 1
ATOM 2587 O O . SER D 1 61 ? 18.889 77.725 0.475 1.00 20.29 58 SER D O 1
ATOM 2590 N N . ILE D 1 62 ? 19.204 77.377 2.659 1.00 16.00 59 ILE D N 1
ATOM 2591 C CA . ILE D 1 62 ? 19.401 75.956 2.450 1.00 15.31 59 ILE D CA 1
ATOM 2592 C C . ILE D 1 62 ? 18.108 75.271 2.043 1.00 14.44 59 ILE D C 1
ATOM 2593 O O . ILE D 1 62 ? 18.136 74.267 1.345 1.00 13.74 59 ILE D O 1
ATOM 2606 N N . LYS D 1 64 ? 16.066 76.178 -0.156 1.00 17.38 61 LYS D N 1
ATOM 2607 C CA . LYS D 1 64 ? 15.818 76.198 -1.611 1.00 16.50 61 LYS D CA 1
ATOM 2608 C C . LYS D 1 64 ? 16.505 74.992 -2.198 1.00 15.18 61 LYS D C 1
ATOM 2609 O O . LYS D 1 64 ? 15.909 74.263 -2.970 1.00 13.54 61 LYS D O 1
ATOM 2615 N N . ILE D 1 65 ? 17.766 74.778 -1.823 1.00 13.53 62 ILE D N 1
ATOM 2616 C CA . ILE D 1 65 ? 18.457 73.582 -2.261 1.00 14.20 62 ILE D CA 1
ATOM 2617 C C . ILE D 1 65 ? 17.762 72.289 -1.778 1.00 16.24 62 ILE D C 1
ATOM 2618 O O . ILE D 1 65 ? 17.502 71.383 -2.563 1.00 18.47 62 ILE D O 1
ATOM 2623 N N . ILE D 1 66 ? 17.450 72.200 -0.495 1.00 17.24 63 ILE D N 1
ATOM 2624 C CA . ILE D 1 66 ? 16.634 71.087 -0.014 1.00 17.59 63 ILE D CA 1
ATOM 2625 C C . ILE D 1 66 ? 15.384 70.872 -0.871 1.00 17.95 63 ILE D C 1
ATOM 2626 O O . ILE D 1 66 ? 15.122 69.760 -1.302 1.00 17.62 63 ILE D O 1
ATOM 2631 N N . GLU D 1 67 ? 14.649 71.929 -1.183 1.00 20.42 64 GLU D N 1
ATOM 2632 C CA . GLU D 1 67 ? 13.416 71.745 -1.974 1.00 22.55 64 GLU D CA 1
ATOM 2633 C C . GLU D 1 67 ? 13.703 71.281 -3.410 1.00 23.41 64 GLU D C 1
ATOM 2634 O O . GLU D 1 67 ? 12.976 70.444 -3.937 1.00 22.28 64 GLU D O 1
ATOM 2648 N N . ALA D 1 69 ? 16.385 69.467 -4.433 1.00 24.85 66 ALA D N 1
ATOM 2649 C CA . ALA D 1 69 ? 16.722 68.043 -4.360 1.00 24.88 66 ALA D CA 1
ATOM 2650 C C . ALA D 1 69 ? 15.469 67.195 -4.187 1.00 25.41 66 ALA D C 1
ATOM 2651 O O . ALA D 1 69 ? 15.233 66.246 -4.950 1.00 24.81 66 ALA D O 1
ATOM 2653 N N . ASP D 1 70 ? 14.667 67.549 -3.181 1.00 26.72 67 ASP D N 1
ATOM 2654 C CA . ASP D 1 70 ? 13.444 66.808 -2.895 1.00 28.75 67 ASP D CA 1
ATOM 2655 C C . ASP D 1 70 ? 12.517 66.726 -4.086 1.00 28.57 67 ASP D C 1
ATOM 2656 O O . ASP D 1 70 ? 11.782 65.770 -4.199 1.00 29.69 67 ASP D O 1
ATOM 2661 N N . GLN D 1 71 ? 12.539 67.722 -4.961 1.00 28.26 68 GLN D N 1
ATOM 2662 C CA . GLN D 1 71 ? 11.619 67.711 -6.087 1.00 27.99 68 GLN D CA 1
ATOM 2663 C C . GLN D 1 71 ? 12.173 66.865 -7.229 1.00 26.55 68 GLN D C 1
ATOM 2664 O O . GLN D 1 71 ? 11.411 66.247 -7.958 1.00 26.95 68 GLN D O 1
ATOM 2670 N N . THR D 1 72 ? 13.492 66.801 -7.372 1.00 24.80 69 THR D N 1
ATOM 2671 C CA . THR D 1 72 ? 14.051 66.137 -8.546 1.00 23.59 69 THR D CA 1
ATOM 2672 C C . THR D 1 72 ? 14.510 64.661 -8.326 1.00 23.21 69 THR D C 1
ATOM 2673 O O . THR D 1 72 ? 14.649 63.898 -9.274 1.00 22.15 69 THR D O 1
ATOM 2677 N N . PHE D 1 73 ? 14.733 64.262 -7.082 1.00 23.11 70 PHE D N 1
ATOM 2678 C CA . PHE D 1 73 ? 15.248 62.933 -6.803 1.00 23.06 70 PHE D CA 1
ATOM 2679 C C . PHE D 1 73 ? 14.298 62.133 -5.983 1.00 24.50 70 PHE D C 1
ATOM 2680 O O . PHE D 1 73 ? 13.589 62.669 -5.136 1.00 26.83 70 PHE D O 1
ATOM 2688 N N . GLN D 1 74 ? 14.278 60.836 -6.212 1.00 25.24 71 GLN D N 1
ATOM 2689 C CA . GLN D 1 74 ? 13.502 59.991 -5.332 1.00 26.53 71 GLN D CA 1
ATOM 2690 C C . GLN D 1 74 ? 14.443 59.224 -4.419 1.00 26.07 71 GLN D C 1
ATOM 2691 O O . GLN D 1 74 ? 15.632 59.118 -4.689 1.00 26.67 71 GLN D O 1
ATOM 2697 N N . ASN D 1 75 ? 13.909 58.726 -3.315 1.00 26.09 72 ASN D N 1
ATOM 2698 C CA . ASN D 1 75 ? 14.655 57.830 -2.440 1.00 25.62 72 ASN D CA 1
ATOM 2699 C C . ASN D 1 75 ? 15.955 58.426 -1.959 1.00 24.81 72 ASN D C 1
ATOM 2700 O O . ASN D 1 75 ? 16.987 57.750 -1.888 1.00 25.32 72 ASN D O 1
ATOM 2705 N N . VAL D 1 76 ? 15.877 59.703 -1.609 1.00 24.75 73 VAL D N 1
ATOM 2706 C CA . VAL D 1 76 ? 17.004 60.473 -1.080 1.00 25.11 73 VAL D CA 1
ATOM 2707 C C . VAL D 1 76 ? 16.631 61.159 0.248 1.00 25.18 73 VAL D C 1
ATOM 2708 O O . VAL D 1 76 ? 15.662 61.877 0.319 1.00 24.60 73 VAL D O 1
ATOM 2712 N N . ASP D 1 77 ? 17.392 60.902 1.297 1.00 25.95 74 ASP D N 1
ATOM 2713 C CA . ASP D 1 77 ? 17.352 61.705 2.497 1.00 26.81 74 ASP D CA 1
ATOM 2714 C C . ASP D 1 77 ? 18.374 62.839 2.375 1.00 27.01 74 ASP D C 1
ATOM 2715 O O . ASP D 1 77 ? 19.467 62.645 1.804 1.00 26.66 74 ASP D O 1
ATOM 2720 N N . ILE D 1 78 ? 18.038 64.007 2.916 1.00 25.18 75 ILE D N 1
ATOM 2721 C CA . ILE D 1 78 ? 18.995 65.083 2.967 1.00 25.25 75 ILE D CA 1
ATOM 2722 C C . ILE D 1 78 ? 19.406 65.419 4.382 1.00 25.48 75 ILE D C 1
ATOM 2723 O O . ILE D 1 78 ? 18.580 65.578 5.276 1.00 26.74 75 ILE D O 1
ATOM 2728 N N . GLN D 1 79 ? 20.707 65.542 4.555 1.00 25.34 76 GLN D N 1
ATOM 2729 C CA . GLN D 1 79 ? 21.309 65.829 5.831 1.00 25.28 76 GLN D CA 1
ATOM 2730 C C . GLN D 1 79 ? 22.079 67.132 5.623 1.00 23.90 76 GLN D C 1
ATOM 2731 O O . GLN D 1 79 ? 23.072 67.155 4.904 1.00 22.79 76 GLN D O 1
ATOM 2737 N N . ASN D 1 80 ? 21.603 68.207 6.229 1.00 22.74 77 ASN D N 1
ATOM 2738 C CA . ASN D 1 80 ? 22.306 69.463 6.219 1.00 21.65 77 ASN D CA 1
ATOM 2739 C C . ASN D 1 80 ? 23.474 69.432 7.177 1.00 21.49 77 ASN D C 1
ATOM 2740 O O . ASN D 1 80 ? 23.347 68.948 8.300 1.00 21.67 77 ASN D O 1
ATOM 2745 N N . ILE D 1 81 ? 24.608 69.962 6.738 1.00 20.07 78 ILE D N 1
ATOM 2746 C CA . ILE D 1 81 ? 25.800 69.889 7.522 1.00 20.06 78 ILE D CA 1
ATOM 2747 C C . ILE D 1 81 ? 26.353 71.287 7.756 1.00 20.55 78 ILE D C 1
ATOM 2748 O O . ILE D 1 81 ? 26.895 71.564 8.811 1.00 20.10 78 ILE D O 1
ATOM 2753 N N . GLY D 1 82 ? 26.221 72.165 6.765 1.00 21.39 79 GLY D N 1
ATOM 2754 C CA . GLY D 1 82 ? 26.820 73.488 6.862 1.00 21.92 79 GLY D CA 1
ATOM 2755 C C . GLY D 1 82 ? 25.848 74.564 7.283 1.00 22.21 79 GLY D C 1
ATOM 2756 O O . GLY D 1 82 ? 24.972 74.346 8.105 1.00 23.45 79 GLY D O 1
ATOM 2757 N N . GLU D 1 83 ? 26.000 75.732 6.692 1.00 22.22 80 GLU D N 1
ATOM 2758 C CA . GLU D 1 83 ? 25.139 76.863 6.971 1.00 22.15 80 GLU D CA 1
ATOM 2759 C C . GLU D 1 83 ? 23.733 76.691 6.420 1.00 22.34 80 GLU D C 1
ATOM 2760 O O . GLU D 1 83 ? 23.464 75.786 5.615 1.00 23.03 80 GLU D O 1
ATOM 2766 N N . THR D 1 84 ? 22.858 77.618 6.806 1.00 20.55 81 THR D N 1
ATOM 2767 C CA . THR D 1 84 ? 21.496 77.601 6.384 1.00 18.28 81 THR D CA 1
ATOM 2768 C C . THR D 1 84 ? 21.182 78.728 5.408 1.00 18.87 81 THR D C 1
ATOM 2769 O O . THR D 1 84 ? 20.144 78.685 4.710 1.00 20.24 81 THR D O 1
ATOM 2773 N N . GLU D 1 85 ? 22.069 79.717 5.367 1.00 18.78 82 GLU D N 1
ATOM 2774 C CA . GLU D 1 85 ? 22.026 80.885 4.448 1.00 20.98 82 GLU D CA 1
ATOM 2775 C C . GLU D 1 85 ? 23.403 81.153 3.797 1.00 22.04 82 GLU D C 1
ATOM 2776 O O . GLU D 1 85 ? 24.462 81.074 4.465 1.00 22.00 82 GLU D O 1
ATOM 2782 N N . CYS D 1 86 ? 23.388 81.448 2.497 1.00 20.99 83 CYS D N 1
ATOM 2783 C CA . CYS D 1 86 ? 24.592 81.860 1.787 1.00 20.11 83 CYS D CA 1
ATOM 2784 C C . CYS D 1 86 ? 24.404 83.219 1.153 1.00 20.31 83 CYS D C 1
ATOM 2785 O O . CYS D 1 86 ? 23.475 83.416 0.367 1.00 20.20 83 CYS D O 1
ATOM 2788 N N . VAL D 1 87 ? 25.313 84.133 1.481 1.00 20.29 84 VAL D N 1
ATOM 2789 C CA . VAL D 1 87 ? 25.429 85.424 0.798 1.00 19.68 84 VAL D CA 1
ATOM 2790 C C . VAL D 1 87 ? 26.182 85.228 -0.491 1.00 20.00 84 VAL D C 1
ATOM 2791 O O . VAL D 1 87 ? 27.330 84.769 -0.488 1.00 20.05 84 VAL D O 1
ATOM 2795 N N . VAL D 1 88 ? 25.550 85.585 -1.598 1.00 19.74 85 VAL D N 1
ATOM 2796 C CA . VAL D 1 88 ? 26.267 85.589 -2.851 1.00 20.13 85 VAL D CA 1
ATOM 2797 C C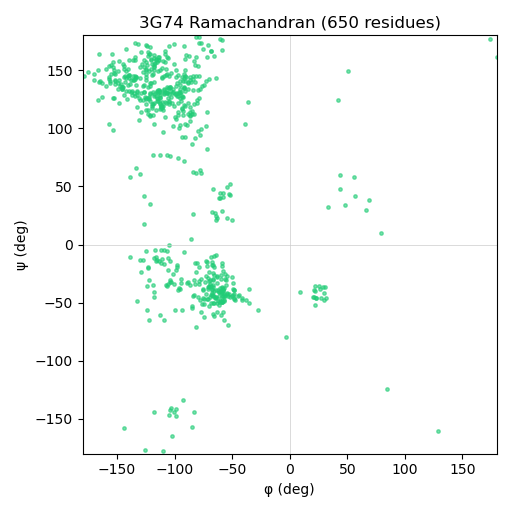 . VAL D 1 88 ? 26.403 87.012 -3.337 1.00 20.29 85 VAL D C 1
ATOM 2798 O O . VAL D 1 88 ? 25.415 87.724 -3.418 1.00 19.87 85 VAL D O 1
ATOM 2802 N N . GLU D 1 89 ? 27.624 87.433 -3.644 1.00 21.39 86 GLU D N 1
ATOM 2803 C CA . GLU D 1 89 ? 27.822 88.671 -4.416 1.00 22.81 86 GLU D CA 1
ATOM 2804 C C . GLU D 1 89 ? 28.577 88.481 -5.718 1.00 22.45 86 GLU D C 1
ATOM 2805 O O . GLU D 1 89 ? 29.574 87.765 -5.792 1.00 22.16 86 GLU D O 1
ATOM 2811 N N . PHE D 1 90 ? 28.059 89.143 -6.745 1.00 22.62 87 PHE D N 1
ATOM 2812 C CA . PHE D 1 90 ? 28.613 89.102 -8.080 1.00 22.61 87 PHE D CA 1
ATOM 2813 C C . PHE D 1 90 ? 29.606 90.240 -8.217 1.00 23.34 87 PHE D C 1
ATOM 2814 O O . PHE D 1 90 ? 29.567 91.183 -7.433 1.00 23.61 87 PHE D O 1
ATOM 2822 N N . LYS D 1 91 ? 30.507 90.119 -9.193 1.00 24.72 88 LYS D N 1
ATOM 2823 C CA . LYS D 1 91 ? 31.412 91.196 -9.653 1.00 25.91 88 LYS D CA 1
ATOM 2824 C C . LYS D 1 91 ? 32.407 90.643 -10.679 1.00 26.42 88 LYS D C 1
ATOM 2825 O O . LYS D 1 91 ? 32.379 89.438 -10.954 1.00 26.55 88 LYS D O 1
ATOM 2831 N N . THR D 1 92 ? 33.265 91.504 -11.245 1.00 26.70 89 THR D N 1
ATOM 2832 C CA . THR D 1 92 ? 34.244 91.078 -12.273 1.00 26.84 89 THR D CA 1
ATOM 2833 C C . THR D 1 92 ? 35.540 91.922 -12.381 1.00 26.90 89 THR D C 1
ATOM 2834 O O . THR D 1 92 ? 35.537 92.975 -13.032 1.00 27.08 89 THR D O 1
ATOM 2838 N N . PRO D 1 93 ? 36.653 91.456 -11.757 1.00 26.68 90 PRO D N 1
ATOM 2839 C CA . PRO D 1 93 ? 37.986 92.043 -12.017 1.00 26.02 90 PRO D CA 1
ATOM 2840 C C . PRO D 1 93 ? 38.425 91.866 -13.466 1.00 25.79 90 PRO D C 1
ATOM 2841 O O . PRO D 1 93 ? 38.296 92.794 -14.264 1.00 25.74 90 PRO D O 1
ATOM 2845 N N . ASN E 1 2 ? 38.301 107.147 26.703 1.00 45.66 -1 ASN E N 1
ATOM 2846 C CA . ASN E 1 2 ? 37.640 106.229 27.689 1.00 45.82 -1 ASN E CA 1
ATOM 2847 C C . ASN E 1 2 ? 38.612 105.304 28.462 1.00 45.20 -1 ASN E C 1
ATOM 2848 O O . ASN E 1 2 ? 38.188 104.368 29.139 1.00 46.48 -1 ASN E O 1
ATOM 2853 N N . ALA E 1 3 ? 39.908 105.580 28.376 1.00 43.93 0 ALA E N 1
ATOM 2854 C CA . ALA E 1 3 ? 40.945 104.773 29.064 1.00 42.80 0 ALA E CA 1
ATOM 2855 C C . ALA E 1 3 ? 40.819 104.749 30.597 1.00 41.25 0 ALA E C 1
ATOM 2856 O O . ALA E 1 3 ? 41.106 103.735 31.231 1.00 41.40 0 ALA E O 1
ATOM 2866 N N . SER E 1 5 ? 38.283 104.576 32.284 1.00 32.22 2 SER E N 1
ATOM 2867 C CA . SER E 1 5 ? 37.099 103.857 32.697 1.00 30.48 2 SER E CA 1
ATOM 2868 C C . SER E 1 5 ? 37.341 102.399 33.140 1.00 29.09 2 SER E C 1
ATOM 2869 O O . SER E 1 5 ? 38.254 101.710 32.687 1.00 29.26 2 SER E O 1
ATOM 2872 N N . ASP E 1 6 ? 36.499 101.959 34.059 1.00 27.01 3 ASP E N 1
ATOM 2873 C CA . ASP E 1 6 ? 36.333 100.573 34.359 1.00 24.76 3 ASP E CA 1
ATOM 2874 C C . ASP E 1 6 ? 35.629 99.918 33.168 1.00 22.59 3 ASP E C 1
ATOM 2875 O O . ASP E 1 6 ? 34.758 100.509 32.539 1.00 20.92 3 ASP E O 1
ATOM 2880 N N . THR E 1 7 ? 36.030 98.697 32.862 1.00 21.27 4 THR E N 1
ATOM 2881 C CA . THR E 1 7 ? 35.340 97.893 31.899 1.00 20.40 4 THR E CA 1
ATOM 2882 C C . THR E 1 7 ? 34.545 96.875 32.720 1.00 19.98 4 THR E C 1
ATOM 2883 O O . THR E 1 7 ? 35.027 96.315 33.696 1.00 20.52 4 THR E O 1
ATOM 2887 N N . LEU E 1 8 ? 33.299 96.676 32.348 1.00 19.38 5 LEU E N 1
ATOM 2888 C CA . LEU E 1 8 ? 32.486 95.684 32.976 1.00 18.48 5 LEU E CA 1
ATOM 2889 C C . LEU E 1 8 ? 32.260 94.594 31.921 1.00 19.25 5 LEU E C 1
ATOM 2890 O O . LEU E 1 8 ? 31.666 94.843 30.849 1.00 19.38 5 LEU E O 1
ATOM 2895 N N . TYR E 1 9 ? 32.752 93.397 32.232 1.00 18.29 6 TYR E N 1
ATOM 2896 C CA . TYR E 1 9 ? 32.598 92.235 31.375 1.00 17.88 6 TYR E CA 1
ATOM 2897 C C . TYR E 1 9 ? 31.348 91.518 31.773 1.00 19.44 6 TYR E C 1
ATOM 2898 O O . TYR E 1 9 ? 31.128 91.285 32.968 1.00 21.10 6 TYR E O 1
ATOM 2907 N N . ILE E 1 10 ? 30.531 91.178 30.778 1.00 20.17 7 ILE E N 1
ATOM 2908 C CA . ILE E 1 10 ? 29.285 90.484 31.007 1.00 20.47 7 ILE E CA 1
ATOM 2909 C C . ILE E 1 10 ? 29.264 89.166 30.248 1.00 20.71 7 ILE E C 1
ATOM 2910 O O . ILE E 1 10 ? 29.397 89.145 29.043 1.00 20.19 7 ILE E O 1
ATOM 2915 N N . LYS E 1 11 ? 29.058 88.070 30.966 1.00 22.08 8 LYS E N 1
ATOM 2916 C CA . LYS E 1 11 ? 28.847 86.775 30.324 1.00 22.67 8 LYS E CA 1
ATOM 2917 C C . LYS E 1 11 ? 27.455 86.228 30.663 1.00 23.26 8 LYS E C 1
ATOM 2918 O O . LYS E 1 11 ? 27.264 85.526 31.664 1.00 23.23 8 LYS E O 1
ATOM 2932 N N . ASP E 1 13 ? 24.045 84.015 30.531 1.00 23.48 10 ASP E N 1
ATOM 2933 C CA . ASP E 1 13 ? 23.570 82.657 30.278 1.00 23.83 10 ASP E CA 1
ATOM 2934 C C . ASP E 1 13 ? 22.638 82.594 29.073 1.00 22.06 10 ASP E C 1
ATOM 2935 O O . ASP E 1 13 ? 21.951 83.573 28.721 1.00 19.48 10 ASP E O 1
ATOM 2940 N N . GLN E 1 14 ? 22.638 81.415 28.470 1.00 20.93 11 GLN E N 1
ATOM 2941 C CA . GLN E 1 14 ? 21.742 81.055 27.386 1.00 19.59 11 GLN E CA 1
ATOM 2942 C C . GLN E 1 14 ? 20.306 80.776 27.876 1.00 18.37 11 GLN E C 1
ATOM 2943 O O . GLN E 1 14 ? 19.350 81.111 27.203 1.00 19.21 11 GLN E O 1
ATOM 2949 N N . ALA E 1 15 ? 20.170 80.139 29.028 1.00 17.48 12 ALA E N 1
ATOM 2950 C CA . ALA E 1 15 ? 18.866 79.747 29.558 1.00 17.93 12 ALA E CA 1
ATOM 2951 C C . ALA E 1 15 ? 19.002 79.513 31.036 1.00 18.56 12 ALA E C 1
ATOM 2952 O O . ALA E 1 15 ? 20.056 79.103 31.520 1.00 20.31 12 ALA E O 1
ATOM 2954 N N . VAL E 1 16 ? 17.917 79.728 31.751 1.00 18.81 13 VAL E N 1
ATOM 2955 C CA . VAL E 1 16 ? 17.945 79.754 33.185 1.00 19.08 13 VAL E CA 1
ATOM 2956 C C . VAL E 1 16 ? 16.553 79.306 33.637 1.00 21.58 13 VAL E C 1
ATOM 2957 O O . VAL E 1 16 ? 15.532 79.631 33.012 1.00 21.31 13 VAL E O 1
ATOM 2961 N N . GLU E 1 17 ? 16.501 78.528 34.705 1.00 23.09 14 GLU E N 1
ATOM 2962 C CA . GLU E 1 17 ? 15.218 78.091 35.198 1.00 24.23 14 GLU E CA 1
ATOM 2963 C C . GLU E 1 17 ? 15.020 78.688 36.581 1.00 23.77 14 GLU E C 1
ATOM 2964 O O . GLU E 1 17 ? 15.926 78.646 37.412 1.00 24.89 14 GLU E O 1
ATOM 2970 N N . ILE E 1 18 ? 13.854 79.276 36.814 1.00 21.85 15 ILE E N 1
ATOM 2971 C CA . ILE E 1 18 ? 13.683 80.106 37.988 1.00 21.19 15 ILE E CA 1
ATOM 2972 C C . ILE E 1 18 ? 12.437 79.705 38.769 1.00 20.91 15 ILE E C 1
ATOM 2973 O O . ILE E 1 18 ? 11.361 79.548 38.177 1.00 18.52 15 ILE E O 1
ATOM 2978 N N . THR E 1 19 ? 12.613 79.517 40.085 1.00 21.76 16 THR E N 1
ATOM 2979 C CA . THR E 1 19 ? 11.495 79.266 41.034 1.00 23.55 16 THR E CA 1
ATOM 2980 C C . THR E 1 19 ? 10.823 80.542 41.522 1.00 23.62 16 THR E C 1
ATOM 2981 O O . THR E 1 19 ? 9.601 80.593 41.574 1.00 24.50 16 THR E O 1
ATOM 2985 N N . LYS E 1 20 ? 11.626 81.552 41.875 1.00 23.48 17 LYS E N 1
ATOM 2986 C CA . LYS E 1 20 ? 11.157 82.897 42.254 1.00 23.35 17 LYS E CA 1
ATOM 2987 C C . LYS E 1 20 ? 10.377 83.579 41.121 1.00 24.01 17 LYS E C 1
ATOM 2988 O O . LYS E 1 20 ? 10.254 83.029 40.028 1.00 22.68 17 LYS E O 1
ATOM 2994 N N . LYS E 1 21 ? 9.848 84.776 41.391 1.00 25.32 18 LYS E N 1
ATOM 2995 C CA . LYS E 1 21 ? 8.996 85.502 40.435 1.00 25.86 18 LYS E CA 1
ATOM 2996 C C . LYS E 1 21 ? 9.724 86.702 39.881 1.00 26.52 18 LYS E C 1
ATOM 2997 O O . LYS E 1 21 ? 9.217 87.408 39.013 1.00 27.71 18 LYS E O 1
ATOM 3003 N N . GLN E 1 22 ? 10.917 86.918 40.412 1.00 26.70 19 GLN E N 1
ATOM 3004 C CA . GLN E 1 22 ? 11.770 88.042 40.080 1.00 25.96 19 GLN E CA 1
ATOM 3005 C C . GLN E 1 22 ? 13.122 87.447 39.704 1.00 25.71 19 GLN E C 1
ATOM 3006 O O . GLN E 1 22 ? 13.511 86.392 40.212 1.00 25.54 19 GLN E O 1
ATOM 3012 N N . VAL E 1 23 ? 13.835 88.096 38.795 1.00 24.86 20 VAL E N 1
ATOM 3013 C CA . VAL E 1 23 ? 15.130 87.596 38.382 1.00 23.70 20 VAL E CA 1
ATOM 3014 C C . VAL E 1 23 ? 16.054 88.786 38.412 1.00 22.55 20 VAL E C 1
ATOM 3015 O O . VAL E 1 23 ? 15.740 89.853 37.857 1.00 23.09 20 VAL E O 1
ATOM 3019 N N . THR E 1 24 ? 17.181 88.609 39.087 1.00 20.12 21 THR E N 1
ATOM 3020 C CA . THR E 1 24 ? 18.175 89.660 39.167 1.00 17.96 21 THR E CA 1
ATOM 3021 C C . THR E 1 24 ? 19.145 89.456 38.034 1.00 17.91 21 THR E C 1
ATOM 3022 O O . THR E 1 24 ? 19.101 88.433 37.343 1.00 17.05 21 THR E O 1
ATOM 3026 N N . VAL E 1 25 ? 20.011 90.446 37.840 1.00 18.57 22 VAL E N 1
ATOM 3027 C CA . VAL E 1 25 ? 21.074 90.398 36.843 1.00 17.53 22 VAL E CA 1
ATOM 3028 C C . VAL E 1 25 ? 22.005 89.212 37.072 1.00 18.69 22 VAL E C 1
ATOM 3029 O O . VAL E 1 25 ? 22.252 88.438 36.151 1.00 20.17 22 VAL E O 1
ATOM 3033 N N . GLY E 1 26 ? 22.489 89.036 38.296 1.00 18.96 23 GLY E N 1
ATOM 3034 C CA . GLY E 1 26 ? 23.365 87.896 38.605 1.00 18.75 23 GLY E CA 1
ATOM 3035 C C . GLY E 1 26 ? 22.719 86.515 38.507 1.00 20.05 23 GLY E C 1
ATOM 3036 O O . GLY E 1 26 ? 23.398 85.506 38.577 1.00 21.34 23 GLY E O 1
ATOM 3037 N N . ASP E 1 27 ? 21.404 86.435 38.362 1.00 20.08 24 ASP E N 1
ATOM 3038 C CA . ASP E 1 27 ? 20.786 85.143 38.106 1.00 19.89 24 ASP E CA 1
ATOM 3039 C C . ASP E 1 27 ? 20.944 84.817 36.621 1.00 19.84 24 ASP E C 1
ATOM 3040 O O . ASP E 1 27 ? 20.751 83.701 36.176 1.00 19.59 24 ASP E O 1
ATOM 3045 N N . VAL E 1 28 ? 21.271 85.808 35.829 1.00 19.98 25 VAL E N 1
ATOM 3046 C CA . VAL E 1 28 ? 21.169 85.596 34.419 1.00 20.90 25 VAL E CA 1
ATOM 3047 C C . VAL E 1 28 ? 22.550 85.725 33.767 1.00 21.62 25 VAL E C 1
ATOM 3048 O O . VAL E 1 28 ? 22.723 85.321 32.614 1.00 23.99 25 VAL E O 1
ATOM 3052 N N . ALA E 1 29 ? 23.540 86.227 34.517 1.00 20.17 26 ALA E N 1
ATOM 3053 C CA . ALA E 1 29 ? 24.861 86.499 33.947 1.00 20.68 26 ALA E CA 1
ATOM 3054 C C . ALA E 1 29 ? 25.977 86.538 34.961 1.00 19.64 26 ALA E C 1
ATOM 3055 O O . ALA E 1 29 ? 25.820 87.023 36.054 1.00 21.60 26 ALA E O 1
ATOM 3057 N N . LYS E 1 30 ? 27.124 86.025 34.589 1.00 20.50 27 LYS E N 1
ATOM 3058 C CA . LYS E 1 30 ? 28.341 86.249 35.363 1.00 20.66 27 LYS E CA 1
ATOM 3059 C C . LYS E 1 30 ? 28.821 87.620 35.004 1.00 18.87 27 LYS E C 1
ATOM 3060 O O . LYS E 1 30 ? 28.666 88.022 33.857 1.00 18.79 27 LYS E O 1
ATOM 3066 N N . LEU E 1 31 ? 29.393 88.329 35.973 1.00 18.57 28 LEU E N 1
ATOM 3067 C CA . LEU E 1 31 ? 29.986 89.663 35.732 1.00 18.16 28 LEU E CA 1
ATOM 3068 C C . LEU E 1 31 ? 31.448 89.755 36.174 1.00 18.28 28 LEU E C 1
ATOM 3069 O O . LEU E 1 31 ? 31.847 89.106 37.097 1.00 15.19 28 LEU E O 1
ATOM 3074 N N . GLN E 1 32 ? 32.240 90.599 35.529 1.00 20.69 29 GLN E N 1
ATOM 3075 C CA . GLN E 1 32 ? 33.595 90.849 36.018 1.00 21.36 29 GLN E CA 1
ATOM 3076 C C . GLN E 1 32 ? 33.978 92.312 35.839 1.00 21.05 29 GLN E C 1
ATOM 3077 O O . GLN E 1 32 ? 33.801 92.885 34.753 1.00 21.11 29 GLN E O 1
ATOM 3083 N N . CYS E 1 33 ? 34.521 92.889 36.915 1.00 19.60 30 CYS E N 1
ATOM 3084 C CA . CYS E 1 33 ? 35.016 94.244 36.931 1.00 17.10 30 CYS E CA 1
ATOM 3085 C C . CYS E 1 33 ? 36.098 94.381 37.988 1.00 16.25 30 CYS E C 1
ATOM 3086 O O . CYS E 1 33 ? 35.871 94.046 39.155 1.00 14.70 30 CYS E O 1
ATOM 3089 N N . LYS E 1 34 ? 37.272 94.876 37.588 1.00 16.12 31 LYS E N 1
ATOM 3090 C CA . LYS E 1 34 ? 38.369 95.163 38.533 1.00 16.38 31 LYS E CA 1
ATOM 3091 C C . LYS E 1 34 ? 37.876 95.995 39.733 1.00 17.97 31 LYS E C 1
ATOM 3092 O O . LYS E 1 34 ? 38.385 95.841 40.861 1.00 17.28 31 LYS E O 1
ATOM 3098 N N . ASN E 1 35 ? 36.889 96.867 39.476 1.00 17.60 32 ASN E N 1
ATOM 3099 C CA . ASN E 1 35 ? 36.249 97.679 40.511 1.00 18.43 32 ASN E CA 1
ATOM 3100 C C . ASN E 1 35 ? 34.973 96.978 40.988 1.00 18.96 32 ASN E C 1
ATOM 3101 O O . ASN E 1 35 ? 33.926 97.004 40.321 1.00 17.75 32 ASN E O 1
ATOM 3106 N N . LYS E 1 36 ? 35.091 96.369 42.163 1.00 19.23 33 LYS E N 1
ATOM 3107 C CA . LYS E 1 36 ? 34.061 95.517 42.730 1.00 19.59 33 LYS E CA 1
ATOM 3108 C C . LYS E 1 36 ? 32.797 96.261 43.111 1.00 20.00 33 LYS E C 1
ATOM 3109 O O . LYS E 1 36 ? 31.719 95.664 43.238 1.00 20.33 33 LYS E O 1
ATOM 3115 N N . ASN E 1 37 ? 32.905 97.572 43.234 1.00 19.81 34 ASN E N 1
ATOM 3116 C CA . ASN E 1 37 ? 31.728 98.351 43.536 1.00 20.70 34 ASN E CA 1
ATOM 3117 C C . ASN E 1 37 ? 30.660 98.172 42.475 1.00 20.33 34 ASN E C 1
ATOM 3118 O O . ASN E 1 37 ? 29.469 98.108 42.778 1.00 20.17 34 ASN E O 1
ATOM 3123 N N . ILE E 1 38 ? 31.110 98.050 41.234 1.00 20.13 35 ILE E N 1
ATOM 3124 C CA . ILE E 1 38 ? 30.226 98.109 40.089 1.00 19.71 35 ILE E CA 1
ATOM 3125 C C . ILE E 1 38 ? 29.427 96.836 39.935 1.00 20.44 35 ILE E C 1
ATOM 3126 O O . ILE E 1 38 ? 28.230 96.872 39.644 1.00 21.06 35 ILE E O 1
ATOM 3131 N N . THR E 1 39 ? 30.079 95.712 40.193 1.00 20.24 36 THR E N 1
ATOM 3132 C CA . THR E 1 39 ? 29.444 94.419 40.067 1.00 19.48 36 THR E CA 1
ATOM 3133 C C . THR E 1 39 ? 28.658 94.148 41.338 1.00 20.03 36 THR E C 1
ATOM 3134 O O . THR E 1 39 ? 27.589 93.541 41.303 1.00 21.04 36 THR E O 1
ATOM 3138 N N . ASN E 1 40 ? 29.173 94.618 42.461 1.00 18.90 37 ASN E N 1
ATOM 3139 C CA . ASN E 1 40 ? 28.436 94.491 43.697 1.00 20.17 37 ASN E CA 1
ATOM 3140 C C . ASN E 1 40 ? 27.031 95.083 43.567 1.00 20.43 37 ASN E C 1
ATOM 3141 O O . ASN E 1 40 ? 26.047 94.490 44.025 1.00 18.96 37 ASN E O 1
ATOM 3146 N N . ARG E 1 41 ? 26.939 96.242 42.928 1.00 20.62 38 ARG E N 1
ATOM 3147 C CA . ARG E 1 41 ? 25.663 96.889 42.822 1.00 21.67 38 ARG E CA 1
ATOM 3148 C C . ARG E 1 41 ? 24.880 96.207 41.690 1.00 21.13 38 ARG E C 1
ATOM 3149 O O . ARG E 1 41 ? 23.718 95.869 41.858 1.00 22.16 38 ARG E O 1
ATOM 3157 N N . LEU E 1 42 ? 25.512 95.960 40.557 1.00 19.60 39 LEU E N 1
ATOM 3158 C CA . LEU E 1 42 ? 24.738 95.497 39.439 1.00 19.45 39 LEU E CA 1
ATOM 3159 C C . LEU E 1 42 ? 24.123 94.118 39.664 1.00 20.82 39 LEU E C 1
ATOM 3160 O O . LEU E 1 42 ? 22.904 93.936 39.473 1.00 21.29 39 LEU E O 1
ATOM 3165 N N . LYS E 1 43 ? 24.967 93.171 40.086 1.00 20.80 40 LYS E N 1
ATOM 3166 C CA . LYS E 1 43 ? 24.581 91.796 40.425 1.00 21.15 40 LYS E CA 1
ATOM 3167 C C . LYS E 1 43 ? 23.196 91.687 41.094 1.00 21.25 40 LYS E C 1
ATOM 3168 O O . LYS E 1 43 ? 22.430 90.729 40.838 1.00 19.85 40 LYS E O 1
ATOM 3174 N N . SER E 1 44 ? 22.912 92.674 41.946 1.00 21.38 41 SER E N 1
ATOM 3175 C CA . SER E 1 44 ? 21.757 92.694 42.850 1.00 23.68 41 SER E CA 1
ATOM 3176 C C . SER E 1 44 ? 20.456 93.136 42.233 1.00 24.40 41 SER E C 1
ATOM 3177 O O . SER E 1 44 ? 19.402 92.798 42.744 1.00 24.76 41 SER E O 1
ATOM 3188 N N . LYS E 1 46 ? 17.099 93.851 40.274 1.00 27.43 43 LYS E N 1
ATOM 3189 C CA . LYS E 1 46 ? 15.968 93.252 39.558 1.00 26.54 43 LYS E CA 1
ATOM 3190 C C . LYS E 1 46 ? 15.992 93.494 38.047 1.00 25.62 43 LYS E C 1
ATOM 3191 O O . LYS E 1 46 ? 16.171 94.624 37.585 1.00 24.73 43 LYS E O 1
ATOM 3197 N N . LEU E 1 47 ? 15.751 92.437 37.281 1.00 24.88 44 LEU E N 1
ATOM 3198 C CA . LEU E 1 47 ? 15.827 92.546 35.836 1.00 24.99 44 LEU E CA 1
ATOM 3199 C C . LEU E 1 47 ? 14.508 92.240 35.144 1.00 25.52 44 LEU E C 1
ATOM 3200 O O . LEU E 1 47 ? 14.191 92.857 34.124 1.00 26.54 44 LEU E O 1
ATOM 3205 N N . LEU E 1 48 ? 13.751 91.293 35.698 1.00 25.18 45 LEU E N 1
ATOM 3206 C CA . LEU E 1 48 ? 12.486 90.843 35.107 1.00 25.18 45 LEU E CA 1
ATOM 3207 C C . LEU E 1 48 ? 11.624 90.250 36.192 1.00 25.15 45 LEU E C 1
ATOM 3208 O O . LEU E 1 48 ? 12.108 89.516 37.058 1.00 25.21 45 LEU E O 1
ATOM 3213 N N . GLU E 1 49 ? 10.341 90.548 36.154 1.00 24.19 46 GLU E N 1
ATOM 3214 C CA . GLU E 1 49 ? 9.452 89.830 37.015 1.00 24.40 46 GLU E CA 1
ATOM 3215 C C . GLU E 1 49 ? 8.489 88.988 36.175 1.00 23.69 46 GLU E C 1
ATOM 3216 O O . GLU E 1 49 ? 8.298 89.246 34.991 1.00 23.79 46 GLU E O 1
ATOM 3222 N N . ASP E 1 50 ? 7.910 87.964 36.783 1.00 22.20 47 ASP E N 1
ATOM 3223 C CA . ASP E 1 50 ? 6.957 87.146 36.091 1.00 20.79 47 ASP E CA 1
ATOM 3224 C C . ASP E 1 50 ? 5.589 87.739 36.343 1.00 19.63 47 ASP E C 1
ATOM 3225 O O . ASP E 1 50 ? 4.921 87.430 37.338 1.00 18.32 47 ASP E O 1
ATOM 3230 N N . THR E 1 51 ? 5.173 88.609 35.433 1.00 17.47 48 THR E N 1
ATOM 3231 C CA . THR E 1 51 ? 3.902 89.278 35.604 1.00 14.11 48 THR E CA 1
ATOM 3232 C C . THR E 1 51 ? 2.959 89.172 34.401 1.00 12.73 48 THR E C 1
ATOM 3233 O O . THR E 1 51 ? 1.765 89.474 34.529 1.00 14.33 48 THR E O 1
ATOM 3237 N N . THR E 1 52 ? 3.464 88.744 33.250 1.00 10.74 49 THR E N 1
ATOM 3238 C CA . THR E 1 52 ? 2.648 88.663 32.047 1.00 9.77 49 THR E CA 1
ATOM 3239 C C . THR E 1 52 ? 1.730 87.433 32.043 1.00 9.20 49 THR E C 1
ATOM 3240 O O . THR E 1 52 ? 2.178 86.307 32.356 1.00 7.45 49 THR E O 1
ATOM 3244 N N . LYS E 1 53 ? 0.464 87.692 31.691 1.00 7.71 50 LYS E N 1
ATOM 3245 C CA . LYS E 1 53 ? -0.635 86.710 31.630 1.00 9.03 50 LYS E CA 1
ATOM 3246 C C . LYS E 1 53 ? -0.390 85.622 30.575 1.00 10.52 50 LYS E C 1
ATOM 3247 O O . LYS E 1 53 ? 0.185 85.900 29.504 1.00 11.33 50 LYS E O 1
ATOM 3253 N N . GLY E 1 54 ? -0.808 84.393 30.897 1.00 11.35 51 GLY E N 1
ATOM 3254 C CA . GLY E 1 54 ? -0.499 83.193 30.105 1.00 13.55 51 GLY E CA 1
ATOM 3255 C C . GLY E 1 54 ? 0.958 82.994 29.689 1.00 15.81 51 GLY E C 1
ATOM 3256 O O . GLY E 1 54 ? 1.226 82.460 28.611 1.00 16.98 51 GLY E O 1
ATOM 3257 N N . LYS E 1 55 ? 1.915 83.405 30.524 1.00 16.90 52 LYS E N 1
ATOM 3258 C CA . LYS E 1 55 ? 3.320 83.399 30.108 1.00 17.45 52 LYS E CA 1
ATOM 3259 C C . LYS E 1 55 ? 4.266 82.922 31.215 1.00 18.76 52 LYS E C 1
ATOM 3260 O O . LYS E 1 55 ? 4.171 83.381 32.348 1.00 20.35 52 LYS E O 1
ATOM 3266 N N . LYS E 1 56 ? 5.168 82.002 30.875 1.00 20.23 53 LYS E N 1
ATOM 3267 C CA . LYS E 1 56 ? 6.207 81.482 31.787 1.00 21.16 53 LYS E CA 1
ATOM 3268 C C . LYS E 1 56 ? 7.598 81.525 31.159 1.00 21.99 53 LYS E C 1
ATOM 3269 O O . LYS E 1 56 ? 8.628 81.340 31.833 1.00 21.88 53 LYS E O 1
ATOM 3275 N N . ARG E 1 57 ? 7.622 81.748 29.855 1.00 23.22 54 ARG E N 1
ATOM 3276 C CA . ARG E 1 57 ? 8.870 81.829 29.131 1.00 25.15 54 ARG E CA 1
ATOM 3277 C C . ARG E 1 57 ? 9.119 83.257 28.748 1.00 24.88 54 ARG E C 1
ATOM 3278 O O . ARG E 1 57 ? 8.305 83.877 28.062 1.00 24.84 54 ARG E O 1
ATOM 3286 N N . TYR E 1 58 ? 10.251 83.774 29.197 1.00 24.96 55 TYR E N 1
ATOM 3287 C CA . TYR E 1 58 ? 10.688 85.096 28.812 1.00 24.53 55 TYR E CA 1
ATOM 3288 C C . TYR E 1 58 ? 12.055 85.028 28.147 1.00 25.25 55 TYR E C 1
ATOM 3289 O O . TYR E 1 58 ? 12.787 84.026 28.252 1.00 25.53 55 TYR E O 1
ATOM 3298 N N . ILE E 1 59 ? 12.393 86.112 27.467 1.00 25.23 56 ILE E N 1
ATOM 3299 C CA . ILE E 1 59 ? 13.674 86.245 26.828 1.00 25.28 56 ILE E CA 1
ATOM 3300 C C . ILE E 1 59 ? 14.238 87.592 27.256 1.00 25.24 56 ILE E C 1
ATOM 3301 O O . ILE E 1 59 ? 13.571 88.617 27.103 1.00 25.15 56 ILE E O 1
ATOM 3306 N N . VAL E 1 60 ? 15.439 87.584 27.828 1.00 24.02 57 VAL E N 1
ATOM 3307 C CA . VAL E 1 60 ? 16.072 88.820 28.242 1.00 22.45 57 VAL E CA 1
ATOM 3308 C C . VAL E 1 60 ? 17.274 89.080 27.382 1.00 22.30 57 VAL E C 1
ATOM 3309 O O . VAL E 1 60 ? 18.243 88.300 27.357 1.00 20.42 57 VAL E O 1
ATOM 3313 N N . SER E 1 61 ? 17.194 90.214 26.698 1.00 22.41 58 SER E N 1
ATOM 3314 C CA . SER E 1 61 ? 18.269 90.743 25.888 1.00 21.73 58 SER E CA 1
ATOM 3315 C C . SER E 1 61 ? 19.390 91.342 26.740 1.00 21.45 58 SER E C 1
ATOM 3316 O O . SER E 1 61 ? 19.110 92.103 27.665 1.00 21.98 58 SER E O 1
ATOM 3319 N N . ILE E 1 62 ? 20.646 91.064 26.377 1.00 18.52 59 ILE E N 1
ATOM 3320 C CA . ILE E 1 62 ? 21.780 91.770 26.956 1.00 17.21 59 ILE E CA 1
ATOM 3321 C C . ILE E 1 62 ? 21.590 93.287 26.857 1.00 18.97 59 ILE E C 1
ATOM 3322 O O . ILE E 1 62 ? 22.182 94.052 27.658 1.00 18.95 59 ILE E O 1
ATOM 3335 N N . LYS E 1 64 ? 19.107 94.902 27.793 1.00 19.72 61 LYS E N 1
ATOM 3336 C CA . LYS E 1 64 ? 18.472 95.443 28.995 1.00 20.36 61 LYS E CA 1
ATOM 3337 C C . LYS E 1 64 ? 19.518 95.588 30.117 1.00 17.89 61 LYS E C 1
ATOM 3338 O O . LYS E 1 64 ? 19.486 96.510 30.912 1.00 16.65 61 LYS E O 1
ATOM 3344 N N . ILE E 1 65 ? 20.453 94.668 30.177 1.00 16.51 62 ILE E N 1
ATOM 3345 C CA . ILE E 1 65 ? 21.464 94.784 31.163 1.00 16.92 62 ILE E CA 1
ATOM 3346 C C . ILE E 1 65 ? 22.310 96.048 30.911 1.00 18.94 62 ILE E C 1
ATOM 3347 O O . ILE E 1 65 ? 22.537 96.850 31.843 1.00 19.63 62 ILE E O 1
ATOM 3352 N N . ILE E 1 66 ? 22.688 96.275 29.651 1.00 19.80 63 ILE E N 1
ATOM 3353 C CA . ILE E 1 66 ? 23.588 97.367 29.290 1.00 20.25 63 ILE E CA 1
ATOM 3354 C C . ILE E 1 66 ? 22.923 98.699 29.588 1.00 21.55 63 ILE E C 1
ATOM 3355 O O . ILE E 1 66 ? 23.527 99.598 30.183 1.00 22.41 63 ILE E O 1
ATOM 3360 N N . GLU E 1 67 ? 21.668 98.806 29.177 1.00 22.43 64 GLU E N 1
ATOM 3361 C CA . GLU E 1 67 ? 20.889 100.018 29.313 1.00 23.36 64 GLU E CA 1
ATOM 3362 C C . GLU E 1 67 ? 20.686 100.371 30.777 1.00 24.51 64 GLU E C 1
ATOM 3363 O O . GLU E 1 67 ? 20.868 101.535 31.158 1.00 26.29 64 GLU E O 1
ATOM 3377 N N . ALA E 1 69 ? 22.687 99.317 33.204 1.00 20.86 66 ALA E N 1
ATOM 3378 C CA . ALA E 1 69 ? 24.003 99.604 33.737 1.00 20.93 66 ALA E CA 1
ATOM 3379 C C . ALA E 1 69 ? 24.432 101.013 33.347 1.00 21.46 66 ALA E C 1
ATOM 3380 O O . ALA E 1 69 ? 25.027 101.740 34.162 1.00 19.71 66 ALA E O 1
ATOM 3382 N N . ASP E 1 70 ? 24.121 101.390 32.098 1.00 21.65 67 ASP E N 1
ATOM 3383 C CA . ASP E 1 70 ? 24.416 102.741 31.598 1.00 22.34 67 ASP E CA 1
ATOM 3384 C C . ASP E 1 70 ? 23.620 103.767 32.427 1.00 22.67 67 ASP E C 1
ATOM 3385 O O . ASP E 1 70 ? 24.057 104.896 32.605 1.00 23.58 67 ASP E O 1
ATOM 3390 N N . GLN E 1 71 ? 22.476 103.341 32.959 1.00 22.83 68 GLN E N 1
ATOM 3391 C CA . GLN E 1 71 ? 21.579 104.206 33.730 1.00 23.86 68 GLN E CA 1
ATOM 3392 C C . GLN E 1 71 ? 22.009 104.346 35.192 1.00 24.21 68 GLN E C 1
ATOM 3393 O O . GLN E 1 71 ? 21.531 105.232 35.895 1.00 24.99 68 GLN E O 1
ATOM 3399 N N . THR E 1 72 ? 22.891 103.473 35.671 1.00 24.14 69 THR E N 1
ATOM 3400 C CA . THR E 1 72 ? 23.287 103.543 37.077 1.00 23.11 69 THR E CA 1
ATOM 3401 C C . THR E 1 72 ? 24.770 103.875 37.283 1.00 22.24 69 THR E C 1
ATOM 3402 O O . THR E 1 72 ? 25.180 104.220 38.383 1.00 21.95 69 THR E O 1
ATOM 3406 N N . PHE E 1 73 ? 25.574 103.777 36.238 1.00 21.03 70 PHE E N 1
ATOM 3407 C CA . PHE E 1 73 ? 26.980 104.087 36.399 1.00 20.63 70 PHE E CA 1
ATOM 3408 C C . PHE E 1 73 ? 27.375 105.221 35.480 1.00 22.11 70 PHE E C 1
ATOM 3409 O O . PHE E 1 73 ? 26.770 105.406 34.420 1.00 22.24 70 PHE E O 1
ATOM 3417 N N . GLN E 1 74 ? 28.376 105.991 35.906 1.00 22.94 71 GLN E N 1
ATOM 3418 C CA . GLN E 1 74 ? 28.738 107.209 35.203 1.00 24.36 71 GLN E CA 1
ATOM 3419 C C . GLN E 1 74 ? 29.699 106.947 34.046 1.00 24.39 71 GLN E C 1
ATOM 3420 O O . GLN E 1 74 ? 29.448 107.365 32.917 1.00 25.18 71 GLN E O 1
ATOM 3426 N N . ASN E 1 75 ? 30.802 106.273 34.314 1.00 24.04 72 ASN E N 1
ATOM 3427 C CA . ASN E 1 75 ? 31.832 106.178 33.298 1.00 24.37 72 ASN E CA 1
ATOM 3428 C C . ASN E 1 75 ? 32.252 104.760 33.115 1.00 23.97 72 ASN E C 1
ATOM 3429 O O . ASN E 1 75 ? 33.424 104.434 33.324 1.00 24.58 72 ASN E O 1
ATOM 3434 N N . VAL E 1 76 ? 31.303 103.916 32.732 1.00 22.25 73 VAL E N 1
ATOM 3435 C CA . VAL E 1 76 ? 31.551 102.496 32.697 1.00 22.17 73 VAL E CA 1
ATOM 3436 C C . VAL E 1 76 ? 31.356 101.881 31.324 1.00 21.81 73 VAL E C 1
ATOM 3437 O O . VAL E 1 76 ? 30.211 101.803 30.828 1.00 20.99 73 VAL E O 1
ATOM 3441 N N . ASP E 1 77 ? 32.478 101.443 30.737 1.00 21.23 74 ASP E N 1
ATOM 3442 C CA . ASP E 1 77 ? 32.493 100.621 29.518 1.00 21.80 74 ASP E CA 1
ATOM 3443 C C . ASP E 1 77 ? 32.031 99.199 29.786 1.00 20.30 74 ASP E C 1
ATOM 3444 O O . ASP E 1 77 ? 32.379 98.625 30.805 1.00 19.42 74 ASP E O 1
ATOM 3449 N N . ILE E 1 78 ? 31.266 98.649 28.845 1.00 20.10 75 ILE E N 1
ATOM 3450 C CA . ILE E 1 78 ? 30.755 97.287 28.908 1.00 19.23 75 ILE E CA 1
ATOM 3451 C C . ILE E 1 78 ? 31.330 96.437 27.767 1.00 19.65 75 ILE E C 1
ATOM 3452 O O . ILE E 1 78 ? 31.258 96.790 26.603 1.00 19.84 75 ILE E O 1
ATOM 3457 N N . GLN E 1 79 ? 31.895 95.309 28.124 1.00 20.58 76 GLN E N 1
ATOM 3458 C CA . GLN E 1 79 ? 32.266 94.311 27.160 1.00 21.48 76 GLN E CA 1
ATOM 3459 C C . GLN E 1 79 ? 31.386 93.106 27.351 1.00 20.11 76 GLN E C 1
ATOM 3460 O O . GLN E 1 79 ? 31.457 92.448 28.392 1.00 19.01 76 GLN E O 1
ATOM 3466 N N . ASN E 1 80 ? 30.602 92.780 26.335 1.00 20.80 77 ASN E N 1
ATOM 3467 C CA . ASN E 1 80 ? 29.798 91.558 26.371 1.00 21.46 77 ASN E CA 1
ATOM 3468 C C . ASN E 1 80 ? 30.579 90.346 25.933 1.00 20.55 77 ASN E C 1
ATOM 3469 O O . ASN E 1 80 ? 31.238 90.385 24.904 1.00 22.39 77 ASN E O 1
ATOM 3474 N N . ILE E 1 81 ? 30.490 89.268 26.698 1.00 18.98 78 ILE E N 1
ATOM 3475 C CA . ILE E 1 81 ? 31.373 88.130 26.526 1.00 18.50 78 ILE E CA 1
ATOM 3476 C C . ILE E 1 81 ? 30.576 86.907 26.150 1.00 19.92 78 ILE E C 1
ATOM 3477 O O . ILE E 1 81 ? 30.931 86.178 25.252 1.00 20.67 78 ILE E O 1
ATOM 3482 N N . GLY E 1 82 ? 29.475 86.685 26.841 1.00 21.73 79 GLY E N 1
ATOM 3483 C CA . GLY E 1 82 ? 28.661 85.530 26.557 1.00 22.87 79 GLY E CA 1
ATOM 3484 C C . GLY E 1 82 ? 27.570 85.841 25.560 1.00 22.65 79 GLY E C 1
ATOM 3485 O O . GLY E 1 82 ? 27.812 86.482 24.521 1.00 22.45 79 GLY E O 1
ATOM 3486 N N . GLU E 1 83 ? 26.374 85.371 25.908 1.00 21.48 80 GLU E N 1
ATOM 3487 C CA . GLU E 1 83 ? 25.237 85.311 25.027 1.00 20.05 80 GLU E CA 1
ATOM 3488 C C . GLU E 1 83 ? 24.582 86.678 24.903 1.00 19.59 80 GLU E C 1
ATOM 3489 O O . GLU E 1 83 ? 24.943 87.589 25.634 1.00 18.23 80 GLU E O 1
ATOM 3495 N N . THR E 1 84 ? 23.599 86.800 24.004 1.00 20.10 81 THR E N 1
ATOM 3496 C CA . THR E 1 84 ? 22.913 88.059 23.751 1.00 22.07 81 THR E CA 1
ATOM 3497 C C . THR E 1 84 ? 21.430 87.989 24.095 1.00 24.13 81 THR E C 1
ATOM 3498 O O . THR E 1 84 ? 20.714 88.986 23.986 1.00 25.09 81 THR E O 1
ATOM 3502 N N . GLU E 1 85 ? 20.966 86.804 24.478 1.00 25.69 82 GLU E N 1
ATOM 3503 C CA . GLU E 1 85 ? 19.547 86.541 24.760 1.00 27.42 82 GLU E CA 1
ATOM 3504 C C . GLU E 1 85 ? 19.583 85.422 25.760 1.00 26.44 82 GLU E C 1
ATOM 3505 O O . GLU E 1 85 ? 20.189 84.382 25.494 1.00 26.25 82 GLU E O 1
ATOM 3511 N N . CYS E 1 86 ? 18.931 85.611 26.904 1.00 24.63 83 CYS E N 1
ATOM 3512 C CA . CYS E 1 86 ? 18.778 84.522 27.852 1.00 21.95 83 CYS E CA 1
ATOM 3513 C C . CYS E 1 86 ? 17.299 84.166 27.906 1.00 22.81 83 CYS E C 1
ATOM 3514 O O . CYS E 1 86 ? 16.441 85.052 28.089 1.00 22.22 83 CYS E O 1
ATOM 3517 N N . VAL E 1 87 ? 16.994 82.881 27.737 1.00 22.42 84 VAL E N 1
ATOM 3518 C CA . VAL E 1 87 ? 15.627 82.436 27.900 1.00 22.76 84 VAL E CA 1
ATOM 3519 C C . VAL E 1 87 ? 15.419 82.127 29.371 1.00 22.81 84 VAL E C 1
ATOM 3520 O O . VAL E 1 87 ? 16.011 81.194 29.922 1.00 23.56 84 VAL E O 1
ATOM 3524 N N . VAL E 1 88 ? 14.568 82.912 30.000 1.00 22.34 85 VAL E N 1
ATOM 3525 C CA . VAL E 1 88 ? 14.199 82.697 31.389 1.00 20.26 85 VAL E CA 1
ATOM 3526 C C . VAL E 1 88 ? 12.873 81.920 31.437 1.00 21.09 85 VAL E C 1
ATOM 3527 O O . VAL E 1 88 ? 11.864 82.364 30.870 1.00 21.35 85 VAL E O 1
ATOM 3531 N N . GLU E 1 89 ? 12.915 80.756 32.091 1.00 20.51 86 GLU E N 1
ATOM 3532 C CA . GLU E 1 89 ? 11.764 79.895 32.323 1.00 21.64 86 GLU E CA 1
ATOM 3533 C C . GLU E 1 89 ? 11.391 79.905 33.820 1.00 20.62 86 GLU E C 1
ATOM 3534 O O . GLU E 1 89 ? 12.187 79.461 34.673 1.00 18.76 86 GLU E O 1
ATOM 3540 N N . PHE E 1 90 ? 10.194 80.419 34.134 1.00 19.56 87 PHE E N 1
ATOM 3541 C CA . PHE E 1 90 ? 9.712 80.411 35.524 1.00 19.24 87 PHE E CA 1
ATOM 3542 C C . PHE E 1 90 ? 9.015 79.091 35.809 1.00 19.86 87 PHE E C 1
ATOM 3543 O O . PHE E 1 90 ? 7.975 78.790 35.238 1.00 18.74 87 PHE E O 1
ATOM 3551 N N . LYS E 1 91 ? 9.618 78.269 36.655 1.00 22.13 88 LYS E N 1
ATOM 3552 C CA . LYS E 1 91 ? 8.995 76.988 36.990 1.00 24.26 88 LYS E CA 1
ATOM 3553 C C . LYS E 1 91 ? 8.059 77.198 38.144 1.00 25.23 88 LYS E C 1
ATOM 3554 O O . LYS E 1 91 ? 8.156 78.190 38.873 1.00 24.93 88 LYS E O 1
ATOM 3560 N N . THR E 1 92 ? 7.173 76.239 38.324 1.00 27.09 89 THR E N 1
ATOM 3561 C CA . THR E 1 92 ? 6.037 76.450 39.172 1.00 29.00 89 THR E CA 1
ATOM 3562 C C . THR E 1 92 ? 5.969 75.500 40.390 1.00 30.72 89 THR E C 1
ATOM 3563 O O . THR E 1 92 ? 5.193 74.527 40.379 1.00 31.64 89 THR E O 1
ATOM 3567 N N . PRO E 1 93 ? 6.794 75.761 41.436 1.00 31.54 90 PRO E N 1
ATOM 3568 C CA . PRO E 1 93 ? 6.409 75.219 42.742 1.00 33.12 90 PRO E CA 1
ATOM 3569 C C . PRO E 1 93 ? 5.650 76.291 43.543 1.00 34.23 90 PRO E C 1
ATOM 3570 O O . PRO E 1 93 ? 5.894 77.499 43.346 1.00 35.20 90 PRO E O 1
ATOM 3574 N N . SER F 1 5 ? 46.802 103.103 27.817 1.00 18.96 2 SER F N 1
ATOM 3575 C CA . SER F 1 5 ? 45.931 101.900 28.007 1.00 19.54 2 SER F CA 1
ATOM 3576 C C . SER F 1 5 ? 46.214 100.799 26.962 1.00 19.44 2 SER F C 1
ATOM 3577 O O . SER F 1 5 ? 46.237 101.084 25.761 1.00 21.18 2 SER F O 1
ATOM 3580 N N . ASP F 1 6 ? 46.420 99.556 27.409 1.00 17.76 3 ASP F N 1
ATOM 3581 C CA . ASP F 1 6 ? 46.796 98.448 26.503 1.00 16.74 3 ASP F CA 1
ATOM 3582 C C . ASP F 1 6 ? 45.651 97.481 26.202 1.00 16.11 3 ASP F C 1
ATOM 3583 O O . ASP F 1 6 ? 44.930 97.077 27.115 1.00 15.73 3 ASP F O 1
ATOM 3588 N N . THR F 1 7 ? 45.498 97.097 24.933 1.00 15.68 4 THR F N 1
ATOM 3589 C CA . THR F 1 7 ? 44.516 96.064 24.573 1.00 15.90 4 THR F CA 1
ATOM 3590 C C . THR F 1 7 ? 45.132 94.670 24.515 1.00 15.38 4 THR F C 1
ATOM 3591 O O . THR F 1 7 ? 46.183 94.454 23.886 1.00 13.92 4 THR F O 1
ATOM 3595 N N . LEU F 1 8 ? 44.449 93.735 25.173 1.00 14.80 5 LEU F N 1
ATOM 3596 C CA . LEU F 1 8 ? 44.869 92.341 25.210 1.00 16.04 5 LEU F CA 1
ATOM 3597 C C . LEU F 1 8 ? 43.831 91.490 24.520 1.00 16.32 5 LEU F C 1
ATOM 3598 O O . LEU F 1 8 ? 42.635 91.513 24.902 1.00 17.98 5 LEU F O 1
ATOM 3603 N N . TYR F 1 9 ? 44.276 90.751 23.507 1.00 15.17 6 TYR F N 1
ATOM 3604 C CA . TYR F 1 9 ? 43.380 89.875 22.762 1.00 15.92 6 TYR F CA 1
ATOM 3605 C C . TYR F 1 9 ? 43.551 88.432 23.194 1.00 17.03 6 TYR F C 1
ATOM 3606 O O . TYR F 1 9 ? 44.670 87.917 23.238 1.00 18.35 6 TYR F O 1
ATOM 3615 N N . ILE F 1 10 ? 42.435 87.780 23.488 1.00 18.61 7 ILE F N 1
ATOM 3616 C CA . ILE F 1 10 ? 42.431 86.410 23.984 1.00 20.12 7 ILE F CA 1
ATOM 3617 C C . ILE F 1 10 ? 41.563 85.521 23.124 1.00 20.12 7 ILE F C 1
ATOM 3618 O O . ILE F 1 10 ? 40.351 85.769 22.948 1.00 20.46 7 ILE F O 1
ATOM 3623 N N . LYS F 1 11 ? 42.205 84.494 22.574 1.00 19.88 8 LYS F N 1
ATOM 3624 C CA . LYS F 1 11 ? 41.515 83.473 21.815 1.00 20.43 8 LYS F CA 1
ATOM 3625 C C . LYS F 1 11 ? 41.795 82.167 22.514 1.00 20.24 8 LYS F C 1
ATOM 3626 O O . LYS F 1 11 ? 42.875 81.578 22.377 1.00 20.97 8 LYS F O 1
ATOM 3640 N N . ASP F 1 13 ? 40.929 78.216 23.356 1.00 20.44 10 ASP F N 1
ATOM 3641 C CA . ASP F 1 13 ? 40.531 76.952 22.746 1.00 19.20 10 ASP F CA 1
ATOM 3642 C C . ASP F 1 13 ? 39.195 76.446 23.306 1.00 18.83 10 ASP F C 1
ATOM 3643 O O . ASP F 1 13 ? 38.811 76.777 24.425 1.00 18.37 10 ASP F O 1
ATOM 3648 N N . GLN F 1 14 ? 38.502 75.632 22.520 1.00 18.36 11 GLN F N 1
ATOM 3649 C CA . GLN F 1 14 ? 37.347 74.874 22.987 1.00 18.69 11 GLN F CA 1
ATOM 3650 C C . GLN F 1 14 ? 37.739 73.772 23.968 1.00 17.49 11 GLN F C 1
ATOM 3651 O O . GLN F 1 14 ? 37.090 73.587 25.015 1.00 17.40 11 GLN F O 1
ATOM 3657 N N . ALA F 1 15 ? 38.794 73.044 23.614 1.00 15.27 12 ALA F N 1
ATOM 3658 C CA . ALA F 1 15 ? 39.255 71.926 24.403 1.00 14.96 12 ALA F CA 1
ATOM 3659 C C . ALA F 1 15 ? 40.752 71.730 24.219 1.00 14.62 12 ALA F C 1
ATOM 3660 O O . ALA F 1 15 ? 41.289 72.004 23.148 1.00 14.35 12 ALA F O 1
ATOM 3662 N N . VAL F 1 16 ? 41.428 71.273 25.268 1.00 15.21 13 VAL F N 1
ATOM 3663 C CA . VAL F 1 16 ? 42.841 70.897 25.149 1.00 16.43 13 VAL F CA 1
ATOM 3664 C C . VAL F 1 16 ? 43.225 69.667 25.971 1.00 16.92 13 VAL F C 1
ATOM 3665 O O . VAL F 1 16 ? 42.718 69.442 27.067 1.00 16.71 13 VAL F O 1
ATOM 3669 N N . GLU F 1 17 ? 44.118 68.863 25.412 1.00 17.81 14 GLU F N 1
ATOM 3670 C CA . GLU F 1 17 ? 44.711 67.757 26.142 1.00 18.85 14 GLU F CA 1
ATOM 3671 C C . GLU F 1 17 ? 45.991 68.272 26.735 1.00 18.68 14 GLU F C 1
ATOM 3672 O O . GLU F 1 17 ? 46.677 69.083 26.112 1.00 19.17 14 GLU F O 1
ATOM 3678 N N . ILE F 1 18 ? 46.322 67.809 27.932 1.00 18.44 15 ILE F N 1
ATOM 3679 C CA . ILE F 1 18 ? 47.483 68.346 28.606 1.00 18.20 15 ILE F CA 1
ATOM 3680 C C . ILE F 1 18 ? 48.355 67.281 29.222 1.00 17.74 15 ILE F C 1
ATOM 3681 O O . ILE F 1 18 ? 47.882 66.399 29.938 1.00 17.69 15 ILE F O 1
ATOM 3686 N N . THR F 1 19 ? 49.643 67.394 28.924 1.00 17.79 16 THR F N 1
ATOM 3687 C CA . THR F 1 19 ? 50.653 66.437 29.349 1.00 17.64 16 THR F CA 1
ATOM 3688 C C . THR F 1 19 ? 51.053 66.591 30.825 1.00 17.32 16 THR F C 1
ATOM 3689 O O . THR F 1 19 ? 50.912 65.650 31.613 1.00 16.85 16 THR F O 1
ATOM 3693 N N . LYS F 1 20 ? 51.530 67.784 31.185 1.00 17.06 17 LYS F N 1
ATOM 3694 C CA . LYS F 1 20 ? 52.158 68.036 32.490 1.00 16.95 17 LYS F CA 1
ATOM 3695 C C . LYS F 1 20 ? 51.138 68.274 33.605 1.00 16.89 17 LYS F C 1
ATOM 3696 O O . LYS F 1 20 ? 49.932 68.266 33.361 1.00 17.50 17 LYS F O 1
ATOM 3702 N N . LYS F 1 21 ? 51.633 68.488 34.821 1.00 16.74 18 LYS F N 1
ATOM 3703 C CA . LYS F 1 21 ? 50.799 68.679 36.012 1.00 16.79 18 LYS F CA 1
ATOM 3704 C C . LYS F 1 21 ? 50.133 70.056 36.065 1.00 16.50 18 LYS F C 1
ATOM 3705 O O . LYS F 1 21 ? 48.919 70.162 36.275 1.00 16.78 18 LYS F O 1
ATOM 3711 N N . GLN F 1 22 ? 50.936 71.101 35.888 1.00 15.81 19 GLN F N 1
ATOM 3712 C CA . GLN F 1 22 ? 50.453 72.471 35.981 1.00 14.77 19 GLN F CA 1
ATOM 3713 C C . GLN F 1 22 ? 49.949 72.958 34.646 1.00 14.03 19 GLN F C 1
ATOM 3714 O O . GLN F 1 22 ? 50.601 72.782 33.615 1.00 13.83 19 GLN F O 1
ATOM 3720 N N . VAL F 1 23 ? 48.783 73.585 34.671 1.00 13.13 20 VAL F N 1
ATOM 3721 C CA . VAL F 1 23 ? 48.256 74.206 33.485 1.00 12.58 20 VAL F CA 1
ATOM 3722 C C . VAL F 1 23 ? 48.361 75.718 33.614 1.00 13.02 20 VAL F C 1
ATOM 3723 O O . VAL F 1 23 ? 48.274 76.288 34.708 1.00 13.06 20 VAL F O 1
ATOM 3727 N N . THR F 1 24 ? 48.490 76.355 32.457 1.00 12.70 21 THR F N 1
ATOM 3728 C CA . THR F 1 24 ? 48.988 77.693 32.331 1.00 11.51 21 THR F CA 1
ATOM 3729 C C . THR F 1 24 ? 48.062 78.399 31.378 1.00 11.63 21 THR F C 1
ATOM 3730 O O . THR F 1 24 ? 47.537 77.788 30.448 1.00 12.24 21 THR F O 1
ATOM 3734 N N . VAL F 1 25 ? 47.833 79.684 31.602 1.00 11.32 22 VAL F N 1
ATOM 3735 C CA . VAL F 1 25 ? 47.045 80.467 30.661 1.00 11.05 22 VAL F CA 1
ATOM 3736 C C . VAL F 1 25 ? 47.451 80.201 29.194 1.00 12.44 22 VAL F C 1
ATOM 3737 O O . VAL F 1 25 ? 46.589 80.005 28.304 1.00 12.10 22 VAL F O 1
ATOM 3741 N N . GLY F 1 26 ? 48.761 80.158 28.970 1.00 12.86 23 GLY F N 1
ATOM 3742 C CA . GLY F 1 26 ? 49.331 79.871 27.659 1.00 14.74 23 GLY F CA 1
ATOM 3743 C C . GLY F 1 26 ? 48.873 78.551 27.074 1.00 15.56 23 GLY F C 1
ATOM 3744 O O . GLY F 1 26 ? 48.664 78.455 25.873 1.00 16.30 23 GLY F O 1
ATOM 3745 N N . ASP F 1 27 ? 48.723 77.537 27.925 1.00 15.65 24 ASP F N 1
ATOM 3746 C CA . ASP F 1 27 ? 48.253 76.219 27.511 1.00 15.22 24 ASP F CA 1
ATOM 3747 C C . ASP F 1 27 ? 46.797 76.126 27.057 1.00 14.37 24 ASP F C 1
ATOM 3748 O O . ASP F 1 27 ? 46.404 75.097 26.538 1.00 14.08 24 ASP F O 1
ATOM 3753 N N . VAL F 1 28 ? 45.988 77.160 27.266 1.00 13.91 25 VAL F N 1
ATOM 3754 C CA . VAL F 1 28 ? 44.586 77.078 26.857 1.00 13.65 25 VAL F CA 1
ATOM 3755 C C . VAL F 1 28 ? 44.139 78.190 25.946 1.00 14.26 25 VAL F C 1
ATOM 3756 O O . VAL F 1 28 ? 43.007 78.190 25.490 1.00 17.82 25 VAL F O 1
ATOM 3760 N N . ALA F 1 29 ? 45.002 79.158 25.701 1.00 14.20 26 ALA F N 1
ATOM 3761 C CA . ALA F 1 29 ? 44.617 80.350 24.957 1.00 13.90 26 ALA F CA 1
ATOM 3762 C C . ALA F 1 29 ? 45.819 80.923 24.237 1.00 15.09 26 ALA F C 1
ATOM 3763 O O . ALA F 1 29 ? 46.930 80.930 24.766 1.00 13.65 26 ALA F O 1
ATOM 3765 N N . LYS F 1 30 ? 45.583 81.390 23.019 1.00 16.41 27 LYS F N 1
ATOM 3766 C CA . LYS F 1 30 ? 46.527 82.233 22.340 1.00 16.63 27 LYS F CA 1
ATOM 3767 C C . LYS F 1 30 ? 46.226 83.677 22.721 1.00 16.10 27 LYS F C 1
ATOM 3768 O O . LYS F 1 30 ? 45.071 84.064 22.837 1.00 18.97 27 LYS F O 1
ATOM 3774 N N . LEU F 1 31 ? 47.275 84.446 22.957 1.00 15.51 28 LEU F N 1
ATOM 3775 C CA . LEU F 1 31 ? 47.216 85.803 23.505 1.00 15.27 28 LEU F CA 1
ATOM 3776 C C . LEU F 1 31 ? 47.883 86.821 22.569 1.00 15.34 28 LEU F C 1
ATOM 3777 O O . LEU F 1 31 ? 48.831 86.502 21.858 1.00 13.09 28 LEU F O 1
ATOM 3782 N N . GLN F 1 32 ? 47.409 88.055 22.562 1.00 16.04 29 GLN F N 1
ATOM 3783 C CA . GLN F 1 32 ? 48.096 89.041 21.710 1.00 16.60 29 GLN F CA 1
ATOM 3784 C C . GLN F 1 32 ? 47.992 90.435 22.305 1.00 15.29 29 GLN F C 1
ATOM 3785 O O . GLN F 1 32 ? 46.981 90.790 22.859 1.00 16.33 29 GLN F O 1
ATOM 3791 N N . CYS F 1 33 ? 49.073 91.190 22.252 1.00 15.57 30 CYS F N 1
ATOM 3792 C CA . CYS F 1 33 ? 49.121 92.516 22.863 1.00 14.70 30 CYS F CA 1
ATOM 3793 C C . CYS F 1 33 ? 50.343 93.259 22.331 1.00 13.95 30 CYS F C 1
ATOM 3794 O O . CYS F 1 33 ? 51.402 92.663 22.173 1.00 14.35 30 CYS F O 1
ATOM 3797 N N . LYS F 1 34 ? 50.194 94.551 22.061 1.00 13.01 31 LYS F N 1
ATOM 3798 C CA . LYS F 1 34 ? 51.304 95.367 21.589 1.00 12.98 31 LYS F CA 1
ATOM 3799 C C . LYS F 1 34 ? 52.406 95.519 22.652 1.00 13.73 31 LYS F C 1
ATOM 3800 O O . LYS F 1 34 ? 53.579 95.711 22.336 1.00 13.34 31 LYS F O 1
ATOM 3806 N N . ASN F 1 35 ? 52.025 95.414 23.915 1.00 14.27 32 ASN F N 1
ATOM 3807 C CA . ASN F 1 35 ? 52.988 95.423 24.991 1.00 13.80 32 ASN F CA 1
ATOM 3808 C C . ASN F 1 35 ? 53.195 93.979 25.351 1.00 13.89 32 ASN F C 1
ATOM 3809 O O . ASN F 1 35 ? 52.319 93.340 25.928 1.00 13.16 32 ASN F O 1
ATOM 3814 N N . LYS F 1 36 ? 54.359 93.461 25.002 1.00 14.31 33 LYS F N 1
ATOM 3815 C CA . LYS F 1 36 ? 54.638 92.042 25.175 1.00 15.61 33 LYS F CA 1
ATOM 3816 C C . LYS F 1 36 ? 54.849 91.600 26.634 1.00 15.53 33 LYS F C 1
ATOM 3817 O O . LYS F 1 36 ? 54.820 90.409 26.954 1.00 14.86 33 LYS F O 1
ATOM 3823 N N . ASN F 1 37 ? 55.039 92.569 27.519 1.00 16.24 34 ASN F N 1
ATOM 3824 C CA . ASN F 1 37 ? 55.300 92.289 28.925 1.00 16.17 34 ASN F CA 1
ATOM 3825 C C . ASN F 1 37 ? 54.048 91.755 29.562 1.00 16.71 34 ASN F C 1
ATOM 3826 O O . ASN F 1 37 ? 54.098 90.848 30.393 1.00 17.75 34 ASN F O 1
ATOM 3831 N N . ILE F 1 38 ? 52.930 92.310 29.116 1.00 16.16 35 ILE F N 1
ATOM 3832 C CA . ILE F 1 38 ? 51.606 91.842 29.476 1.00 17.40 35 ILE F CA 1
ATOM 3833 C C . ILE F 1 38 ? 51.382 90.414 28.984 1.00 16.62 35 ILE F C 1
ATOM 3834 O O . ILE F 1 38 ? 51.124 89.518 29.790 1.00 16.83 35 ILE F O 1
ATOM 3839 N N . THR F 1 39 ? 51.512 90.202 27.673 1.00 16.06 36 THR F N 1
ATOM 3840 C CA . THR F 1 39 ? 51.454 88.861 27.080 1.00 15.98 36 THR F CA 1
ATOM 3841 C C . THR F 1 39 ? 52.365 87.888 27.847 1.00 16.67 36 THR F C 1
ATOM 3842 O O . THR F 1 39 ? 51.941 86.788 28.191 1.00 17.94 36 THR F O 1
ATOM 3846 N N . ASN F 1 40 ? 53.594 88.307 28.150 1.00 14.43 37 ASN F N 1
ATOM 3847 C CA . ASN F 1 40 ? 54.523 87.453 28.884 1.00 14.71 37 ASN F CA 1
ATOM 3848 C C . ASN F 1 40 ? 54.184 87.137 30.331 1.00 14.48 37 ASN F C 1
ATOM 3849 O O . ASN F 1 40 ? 54.359 86.000 30.767 1.00 15.53 37 ASN F O 1
ATOM 3854 N N . ARG F 1 41 ? 53.722 88.136 31.073 1.00 13.23 38 ARG F N 1
ATOM 3855 C CA . ARG F 1 41 ? 53.188 87.892 32.402 1.00 10.92 38 ARG F CA 1
ATOM 3856 C C . ARG F 1 41 ? 52.025 86.875 32.288 1.00 11.45 38 ARG F C 1
ATOM 3857 O O . ARG F 1 41 ? 52.158 85.746 32.771 1.00 11.66 38 ARG F O 1
ATOM 3865 N N . LEU F 1 42 ? 50.924 87.235 31.614 1.00 9.31 39 LEU F N 1
ATOM 3866 C CA . LEU F 1 42 ? 49.738 86.414 31.675 1.00 8.97 39 LEU F CA 1
ATOM 3867 C C . LEU F 1 42 ? 49.989 85.002 31.192 1.00 10.00 39 LEU F C 1
ATOM 3868 O O . LEU F 1 42 ? 49.434 84.068 31.753 1.00 11.09 39 LEU F O 1
ATOM 3873 N N . LYS F 1 43 ? 50.821 84.839 30.167 1.00 10.54 40 LYS F N 1
ATOM 3874 C CA . LYS F 1 43 ? 51.028 83.541 29.503 1.00 11.95 40 LYS F CA 1
ATOM 3875 C C . LYS F 1 43 ? 51.377 82.398 30.483 1.00 13.39 40 LYS F C 1
ATOM 3876 O O . LYS F 1 43 ? 50.817 81.299 30.391 1.00 13.47 40 LYS F O 1
ATOM 3882 N N . SER F 1 44 ? 52.294 82.672 31.416 1.00 12.43 41 SER F N 1
ATOM 3883 C CA . SER F 1 44 ? 52.819 81.650 32.334 1.00 12.62 41 SER F CA 1
ATOM 3884 C C . SER F 1 44 ? 52.051 81.515 33.631 1.00 13.44 41 SER F C 1
ATOM 3885 O O . SER F 1 44 ? 52.424 80.698 34.465 1.00 13.46 41 SER F O 1
ATOM 3896 N N . LYS F 1 46 ? 49.770 80.347 36.402 1.00 17.07 43 LYS F N 1
ATOM 3897 C CA . LYS F 1 46 ? 49.143 79.094 36.793 1.00 17.81 43 LYS F CA 1
ATOM 3898 C C . LYS F 1 46 ? 47.626 79.242 36.834 1.00 19.85 43 LYS F C 1
ATOM 3899 O O . LYS F 1 46 ? 47.085 80.186 37.412 1.00 20.60 43 LYS F O 1
ATOM 3905 N N . LEU F 1 47 ? 46.942 78.307 36.195 1.00 21.06 44 LEU F N 1
ATOM 3906 C CA . LEU F 1 47 ? 45.527 78.441 35.971 1.00 22.54 44 LEU F CA 1
ATOM 3907 C C . LEU F 1 47 ? 44.856 77.227 36.568 1.00 23.77 44 LEU F C 1
ATOM 3908 O O . LEU F 1 47 ? 43.986 77.330 37.437 1.00 24.52 44 LEU F O 1
ATOM 3913 N N . LEU F 1 48 ? 45.295 76.066 36.115 1.00 24.53 45 LEU F N 1
ATOM 3914 C CA . LEU F 1 48 ? 44.733 74.837 36.597 1.00 25.01 45 LEU F CA 1
ATOM 3915 C C . LEU F 1 48 ? 45.790 73.963 37.233 1.00 25.80 45 LEU F C 1
ATOM 3916 O O . LEU F 1 48 ? 46.998 74.063 36.968 1.00 25.28 45 LEU F O 1
ATOM 3921 N N . GLU F 1 49 ? 45.277 73.069 38.059 1.00 27.12 46 GLU F N 1
ATOM 3922 C CA . GLU F 1 49 ? 46.032 72.315 39.026 1.00 27.60 46 GLU F CA 1
ATOM 3923 C C . GLU F 1 49 ? 45.466 70.890 38.991 1.00 27.76 46 GLU F C 1
ATOM 3924 O O . GLU F 1 49 ? 44.261 70.704 38.771 1.00 28.19 46 GLU F O 1
ATOM 3930 N N . ASP F 1 50 ? 46.306 69.882 39.193 1.00 27.58 47 ASP F N 1
ATOM 3931 C CA . ASP F 1 50 ? 45.824 68.513 39.022 1.00 27.27 47 ASP F CA 1
ATOM 3932 C C . ASP F 1 50 ? 45.317 67.849 40.314 1.00 27.20 47 ASP F C 1
ATOM 3933 O O . ASP F 1 50 ? 46.096 67.245 41.056 1.00 27.46 47 ASP F O 1
ATOM 3938 N N . THR F 1 51 ? 44.010 67.970 40.570 1.00 26.83 48 THR F N 1
ATOM 3939 C CA . THR F 1 51 ? 43.350 67.317 41.719 1.00 26.47 48 THR F CA 1
ATOM 3940 C C . THR F 1 51 ? 42.979 65.865 41.416 1.00 26.34 48 THR F C 1
ATOM 3941 O O . THR F 1 51 ? 42.374 65.177 42.238 1.00 26.08 48 THR F O 1
ATOM 3945 N N . GLY F 1 54 ? 40.476 61.102 41.192 1.00 17.21 51 GLY F N 1
ATOM 3946 C CA . GLY F 1 54 ? 39.104 61.134 40.692 1.00 17.65 51 GLY F CA 1
ATOM 3947 C C . GLY F 1 54 ? 39.011 61.092 39.174 1.00 18.05 51 GLY F C 1
ATOM 3948 O O . GLY F 1 54 ? 39.529 60.169 38.539 1.00 18.27 51 GLY F O 1
ATOM 3949 N N . LYS F 1 55 ? 38.335 62.086 38.598 1.00 18.23 52 LYS F N 1
ATOM 3950 C CA . LYS F 1 55 ? 38.216 62.227 37.146 1.00 18.44 52 LYS F CA 1
ATOM 3951 C C . LYS F 1 55 ? 38.908 63.513 36.666 1.00 18.46 52 LYS F C 1
ATOM 3952 O O . LYS F 1 55 ? 39.078 64.464 37.432 1.00 18.16 52 LYS F O 1
ATOM 3958 N N . LYS F 1 56 ? 39.294 63.532 35.394 1.00 18.72 53 LYS F N 1
ATOM 3959 C CA . LYS F 1 56 ? 40.290 64.493 34.917 1.00 19.05 53 LYS F CA 1
ATOM 3960 C C . LYS F 1 56 ? 39.809 65.418 33.777 1.00 18.91 53 LYS F C 1
ATOM 3961 O O . LYS F 1 56 ? 40.585 65.778 32.881 1.00 18.79 53 LYS F O 1
ATOM 3967 N N . ARG F 1 57 ? 38.530 65.793 33.812 1.00 18.63 54 ARG F N 1
ATOM 3968 C CA . ARG F 1 57 ? 38.027 66.877 32.959 1.00 18.45 54 ARG F CA 1
ATOM 3969 C C . ARG F 1 57 ? 37.778 68.102 33.819 1.00 17.39 54 ARG F C 1
ATOM 3970 O O . ARG F 1 57 ? 37.127 68.003 34.859 1.00 17.57 54 ARG F O 1
ATOM 3978 N N . TYR F 1 58 ? 38.304 69.243 33.382 1.00 16.19 55 TYR F N 1
ATOM 3979 C CA . TYR F 1 58 ? 38.095 70.525 34.043 1.00 15.21 55 TYR F CA 1
ATOM 3980 C C . TYR F 1 58 ? 37.536 71.548 33.081 1.00 14.25 55 TYR F C 1
ATOM 3981 O O . TYR F 1 58 ? 37.682 71.431 31.867 1.00 14.21 55 TYR F O 1
ATOM 3990 N N . ILE F 1 59 ? 36.889 72.557 33.631 1.00 13.51 56 ILE F N 1
ATOM 3991 C CA . ILE F 1 59 ? 36.377 73.627 32.805 1.00 13.34 56 ILE F CA 1
ATOM 3992 C C . ILE F 1 59 ? 36.962 74.967 33.226 1.00 12.62 56 ILE F C 1
ATOM 3993 O O . ILE F 1 59 ? 36.977 75.323 34.401 1.00 12.68 56 ILE F O 1
ATOM 3998 N N . VAL F 1 60 ? 37.481 75.698 32.256 1.00 11.65 57 VAL F N 1
ATOM 3999 C CA . VAL F 1 60 ? 37.945 77.039 32.532 1.00 11.35 57 VAL F CA 1
ATOM 4000 C C . VAL F 1 60 ? 37.072 77.980 31.760 1.00 10.83 57 VAL F C 1
ATOM 4001 O O . VAL F 1 60 ? 36.852 77.806 30.573 1.00 10.54 57 VAL F O 1
ATOM 4005 N N . SER F 1 61 ? 36.603 78.993 32.458 1.00 11.78 58 SER F N 1
ATOM 4006 C CA . SER F 1 61 ? 35.840 80.046 31.889 1.00 11.86 58 SER F CA 1
ATOM 4007 C C . SER F 1 61 ? 36.831 81.125 31.513 1.00 12.50 58 SER F C 1
ATOM 4008 O O . SER F 1 61 ? 37.835 81.350 32.198 1.00 12.55 58 SER F O 1
ATOM 4011 N N . ILE F 1 62 ? 36.532 81.828 30.435 1.00 12.77 59 ILE F N 1
ATOM 4012 C CA . ILE F 1 62 ? 37.334 82.988 30.041 1.00 11.33 59 ILE F CA 1
ATOM 4013 C C . ILE F 1 62 ? 37.304 84.037 31.124 1.00 12.12 59 ILE F C 1
ATOM 4014 O O . ILE F 1 62 ? 38.229 84.835 31.226 1.00 13.16 59 ILE F O 1
ATOM 4027 N N . LYS F 1 64 ? 37.628 83.601 34.335 1.00 14.70 61 LYS F N 1
ATOM 4028 C CA . LYS F 1 64 ? 38.644 83.443 35.366 1.00 14.67 61 LYS F CA 1
ATOM 4029 C C . LYS F 1 64 ? 39.922 84.105 34.893 1.00 13.53 61 LYS F C 1
ATOM 4030 O O . LYS F 1 64 ? 40.620 84.686 35.685 1.00 13.00 61 LYS F O 1
ATOM 4036 N N . ILE F 1 65 ? 40.192 84.023 33.597 1.00 12.54 62 ILE F N 1
ATOM 4037 C CA . ILE F 1 65 ? 41.338 84.646 32.993 1.00 12.68 62 ILE F CA 1
ATOM 4038 C C . ILE F 1 65 ? 41.238 86.162 33.018 1.00 14.42 62 ILE F C 1
ATOM 4039 O O . ILE F 1 65 ? 42.239 86.854 33.233 1.00 15.62 62 ILE F O 1
ATOM 4044 N N . ILE F 1 66 ? 40.033 86.684 32.788 1.00 14.80 63 ILE F N 1
ATOM 4045 C CA . ILE F 1 66 ? 39.835 88.112 32.747 1.00 14.38 63 ILE F CA 1
ATOM 4046 C C . ILE F 1 66 ? 39.988 88.635 34.158 1.00 15.28 63 ILE F C 1
ATOM 4047 O O . ILE F 1 66 ? 40.542 89.723 34.371 1.00 15.07 63 ILE F O 1
ATOM 4052 N N . GLU F 1 67 ? 39.533 87.847 35.131 1.00 16.21 64 GLU F N 1
ATOM 4053 C CA . GLU F 1 67 ? 39.666 88.244 36.514 1.00 17.18 64 GLU F CA 1
ATOM 4054 C C . GLU F 1 67 ? 41.134 88.337 36.893 1.00 18.59 64 GLU F C 1
ATOM 4055 O O . GLU F 1 67 ? 41.517 89.203 37.672 1.00 18.34 64 GLU F O 1
ATOM 4069 N N . ALA F 1 69 ? 43.953 88.735 34.775 1.00 20.02 66 ALA F N 1
ATOM 4070 C CA . ALA F 1 69 ? 44.578 89.862 34.123 1.00 19.22 66 ALA F CA 1
ATOM 4071 C C . ALA F 1 69 ? 44.232 91.172 34.838 1.00 19.63 66 ALA F C 1
ATOM 4072 O O . ALA F 1 69 ? 45.116 91.986 35.087 1.00 19.03 66 ALA F O 1
ATOM 4074 N N . ASP F 1 70 ? 42.944 91.357 35.167 1.00 20.41 67 ASP F N 1
ATOM 4075 C CA . ASP F 1 70 ? 42.450 92.540 35.878 1.00 20.38 67 ASP F CA 1
ATOM 4076 C C . ASP F 1 70 ? 43.162 92.715 37.220 1.00 20.34 67 ASP F C 1
ATOM 4077 O O . ASP F 1 70 ? 43.489 93.836 37.610 1.00 20.32 67 ASP F O 1
ATOM 4082 N N . GLN F 1 71 ? 43.392 91.604 37.915 1.00 19.62 68 GLN F N 1
ATOM 4083 C CA . GLN F 1 71 ? 44.000 91.619 39.229 1.00 19.70 68 GLN F CA 1
ATOM 4084 C C . GLN F 1 71 ? 45.455 92.039 39.162 1.00 19.38 68 GLN F C 1
ATOM 4085 O O . GLN F 1 71 ? 45.953 92.706 40.070 1.00 18.23 68 GLN F O 1
ATOM 4091 N N . THR F 1 72 ? 46.145 91.635 38.100 1.00 18.73 69 THR F N 1
ATOM 4092 C CA . THR F 1 72 ? 47.593 91.788 38.082 1.00 18.38 69 THR F CA 1
ATOM 4093 C C . THR F 1 72 ? 48.058 92.977 37.260 1.00 17.64 69 THR F C 1
ATOM 4094 O O . THR F 1 72 ? 49.143 93.508 37.480 1.00 17.62 69 THR F O 1
ATOM 4098 N N . PHE F 1 73 ? 47.250 93.388 36.303 1.00 16.80 70 PHE F N 1
ATOM 4099 C CA . PHE F 1 73 ? 47.634 94.513 35.488 1.00 17.27 70 PHE F CA 1
ATOM 4100 C C . PHE F 1 73 ? 46.831 95.758 35.834 1.00 19.11 70 PHE F C 1
ATOM 4101 O O . PHE F 1 73 ? 45.651 95.663 36.216 1.00 20.56 70 PHE F O 1
ATOM 4109 N N . GLN F 1 74 ? 47.465 96.923 35.710 1.00 19.39 71 GLN F N 1
ATOM 4110 C CA . GLN F 1 74 ? 46.717 98.168 35.696 1.00 21.01 71 GLN F CA 1
ATOM 4111 C C . GLN F 1 74 ? 46.510 98.584 34.238 1.00 21.66 71 GLN F C 1
ATOM 4112 O O . GLN F 1 74 ? 47.357 98.311 33.370 1.00 21.83 71 GLN F O 1
ATOM 4118 N N . ASN F 1 75 ? 45.375 99.207 33.952 1.00 21.61 72 ASN F N 1
ATOM 4119 C CA . ASN F 1 75 ? 45.184 99.804 32.637 1.00 22.36 72 ASN F CA 1
ATOM 4120 C C . ASN F 1 75 ? 45.111 98.808 31.451 1.00 21.89 72 ASN F C 1
ATOM 4121 O O . ASN F 1 75 ? 45.505 99.152 30.330 1.00 22.47 72 ASN F O 1
ATOM 4126 N N . VAL F 1 76 ? 44.630 97.585 31.668 1.00 20.40 73 VAL F N 1
ATOM 4127 C CA . VAL F 1 76 ? 44.566 96.623 30.547 1.00 19.10 73 VAL F CA 1
ATOM 4128 C C . VAL F 1 76 ? 43.142 96.328 30.080 1.00 19.22 73 VAL F C 1
ATOM 4129 O O . VAL F 1 76 ? 42.321 95.825 30.844 1.00 18.06 73 VAL F O 1
ATOM 4133 N N . ASP F 1 77 ? 42.861 96.633 28.816 1.00 20.58 74 ASP F N 1
ATOM 4134 C CA . ASP F 1 77 ? 41.545 96.342 28.241 1.00 22.21 74 ASP F CA 1
ATOM 4135 C C . ASP F 1 77 ? 41.583 95.035 27.489 1.00 21.55 74 ASP F C 1
ATOM 4136 O O . ASP F 1 77 ? 42.471 94.823 26.677 1.00 22.86 74 ASP F O 1
ATOM 4141 N N . ILE F 1 78 ? 40.606 94.169 27.747 1.00 20.59 75 ILE F N 1
ATOM 4142 C CA . ILE F 1 78 ? 40.584 92.815 27.194 1.00 18.60 75 ILE F CA 1
ATOM 4143 C C . ILE F 1 78 ? 39.509 92.629 26.142 1.00 18.18 75 ILE F C 1
ATOM 4144 O O . ILE F 1 78 ? 38.357 92.960 26.383 1.00 17.33 75 ILE F O 1
ATOM 4149 N N . GLN F 1 79 ? 39.891 92.093 24.982 1.00 19.15 76 GLN F N 1
ATOM 4150 C CA . GLN F 1 79 ? 38.926 91.662 23.940 1.00 19.20 76 GLN F CA 1
ATOM 4151 C C . GLN F 1 79 ? 38.911 90.159 23.870 1.00 18.78 76 GLN F C 1
ATOM 4152 O O . GLN F 1 79 ? 39.961 89.523 23.698 1.00 19.95 76 GLN F O 1
ATOM 4158 N N . ASN F 1 80 ? 37.729 89.587 23.906 1.00 16.73 77 ASN F N 1
ATOM 4159 C CA . ASN F 1 80 ? 37.647 88.174 23.766 1.00 16.00 77 ASN F CA 1
ATOM 4160 C C . ASN F 1 80 ? 37.264 87.721 22.382 1.00 15.82 77 ASN F C 1
ATOM 4161 O O . ASN F 1 80 ? 36.108 87.839 21.971 1.00 15.37 77 ASN F O 1
ATOM 4166 N N . ILE F 1 81 ? 38.253 87.139 21.715 1.00 15.00 78 ILE F N 1
ATOM 4167 C CA . ILE F 1 81 ? 38.142 86.696 20.351 1.00 14.85 78 ILE F CA 1
ATOM 4168 C C . ILE F 1 81 ? 37.613 85.257 20.228 1.00 15.58 78 ILE F C 1
ATOM 4169 O O . ILE F 1 81 ? 36.954 84.934 19.245 1.00 16.75 78 ILE F O 1
ATOM 4174 N N . GLY F 1 82 ? 37.925 84.389 21.194 1.00 16.46 79 GLY F N 1
ATOM 4175 C CA . GLY F 1 82 ? 37.741 82.940 21.012 1.00 15.70 79 GLY F CA 1
ATOM 4176 C C . GLY F 1 82 ? 36.522 82.374 21.708 1.00 16.60 79 GLY F C 1
ATOM 4177 O O . GLY F 1 82 ? 35.448 83.005 21.742 1.00 16.53 79 GLY F O 1
ATOM 4178 N N . GLU F 1 83 ? 36.694 81.175 22.269 1.00 16.03 80 GLU F N 1
ATOM 4179 C CA . GLU F 1 83 ? 35.688 80.543 23.150 1.00 13.97 80 GLU F CA 1
ATOM 4180 C C . GLU F 1 83 ? 35.544 81.185 24.531 1.00 12.14 80 GLU F C 1
ATOM 4181 O O . GLU F 1 83 ? 36.426 81.863 25.013 1.00 12.54 80 GLU F O 1
ATOM 4187 N N . THR F 1 84 ? 34.427 80.917 25.182 1.00 11.97 81 THR F N 1
ATOM 4188 C CA . THR F 1 84 ? 34.156 81.461 26.498 1.00 10.03 81 THR F CA 1
ATOM 4189 C C . THR F 1 84 ? 34.364 80.390 27.566 1.00 9.75 81 THR F C 1
ATOM 4190 O O . THR F 1 84 ? 34.447 80.694 28.737 1.00 8.43 81 THR F O 1
ATOM 4194 N N . GLU F 1 85 ? 34.460 79.141 27.132 1.00 12.00 82 GLU F N 1
ATOM 4195 C CA . GLU F 1 85 ? 34.663 77.983 28.004 1.00 16.18 82 GLU F CA 1
ATOM 4196 C C . GLU F 1 85 ? 35.729 77.101 27.334 1.00 17.55 82 GLU F C 1
ATOM 4197 O O . GLU F 1 85 ? 35.769 76.991 26.095 1.00 18.56 82 GLU F O 1
ATOM 4203 N N . CYS F 1 86 ? 36.625 76.517 28.131 1.00 16.84 83 CYS F N 1
ATOM 4204 C CA . CYS F 1 86 ? 37.583 75.572 27.598 1.00 15.07 83 CYS F CA 1
ATOM 4205 C C . CYS F 1 86 ? 37.472 74.328 28.414 1.00 14.33 83 CYS F C 1
ATOM 4206 O O . CYS F 1 86 ? 37.462 74.402 29.633 1.00 13.81 83 CYS F O 1
ATOM 4209 N N . VAL F 1 87 ? 37.360 73.186 27.740 1.00 14.35 84 VAL F N 1
ATOM 4210 C CA . VAL F 1 87 ? 37.418 71.890 28.425 1.00 13.88 84 VAL F CA 1
ATOM 4211 C C . VAL F 1 87 ? 38.854 71.376 28.405 1.00 13.69 84 VAL F C 1
ATOM 4212 O O . VAL F 1 87 ? 39.425 71.127 27.347 1.00 11.05 84 VAL F O 1
ATOM 4216 N N . VAL F 1 88 ? 39.413 71.253 29.604 1.00 14.18 85 VAL F N 1
ATOM 4217 C CA . VAL F 1 88 ? 40.772 70.817 29.806 1.00 15.28 85 VAL F CA 1
ATOM 4218 C C . VAL F 1 88 ? 40.756 69.400 30.318 1.00 16.03 85 VAL F C 1
ATOM 4219 O O . VAL F 1 88 ? 39.986 69.086 31.218 1.00 16.50 85 VAL F O 1
ATOM 4223 N N . GLU F 1 89 ? 41.610 68.551 29.750 1.00 16.89 86 GLU F N 1
ATOM 4224 C CA . GLU F 1 89 ? 41.682 67.136 30.128 1.00 17.89 86 GLU F CA 1
ATOM 4225 C C . GLU F 1 89 ? 43.125 66.629 30.245 1.00 17.81 86 GLU F C 1
ATOM 4226 O O . GLU F 1 89 ? 43.964 66.851 29.360 1.00 17.46 86 GLU F O 1
ATOM 4232 N N . PHE F 1 90 ? 43.397 65.955 31.357 1.00 18.17 87 PHE F N 1
ATOM 4233 C CA . PHE F 1 90 ? 44.691 65.340 31.611 1.00 18.69 87 PHE F CA 1
ATOM 4234 C C . PHE F 1 90 ? 44.642 63.872 31.204 1.00 18.85 87 PHE F C 1
ATOM 4235 O O . PHE F 1 90 ? 43.632 63.198 31.410 1.00 19.41 87 PHE F O 1
ATOM 4243 N N . LYS F 1 91 ? 45.729 63.390 30.612 1.00 18.85 88 LYS F N 1
ATOM 4244 C CA . LYS F 1 91 ? 45.928 61.964 30.318 1.00 18.84 88 LYS F CA 1
ATOM 4245 C C . LYS F 1 91 ? 47.379 61.819 29.877 1.00 19.05 88 LYS F C 1
ATOM 4246 O O . LYS F 1 91 ? 47.931 62.734 29.261 1.00 18.90 88 LYS F O 1
ATOM 4252 N N . THR F 1 92 ? 47.997 60.683 30.200 1.00 19.39 89 THR F N 1
ATOM 4253 C CA . THR F 1 92 ? 49.429 60.482 29.958 1.00 19.09 89 THR F CA 1
ATOM 4254 C C . THR F 1 92 ? 49.671 59.611 28.728 1.00 19.61 89 THR F C 1
ATOM 4255 O O . THR F 1 92 ? 50.687 58.912 28.622 1.00 20.43 89 THR F O 1
ATOM 4267 N N . SER G 1 5 ? 42.604 107.063 20.038 1.00 30.77 2 SER G N 1
ATOM 4268 C CA . SER G 1 5 ? 43.100 106.021 19.139 1.00 28.97 2 SER G CA 1
ATOM 4269 C C . SER G 1 5 ? 42.040 105.714 18.066 1.00 27.22 2 SER G C 1
ATOM 4270 O O . SER G 1 5 ? 40.906 106.167 18.183 1.00 27.56 2 SER G O 1
ATOM 4273 N N . ASP G 1 6 ? 42.405 104.974 17.022 1.00 25.15 3 ASP G N 1
ATOM 4274 C CA . ASP G 1 6 ? 41.464 104.621 15.953 1.00 23.65 3 ASP G CA 1
ATOM 4275 C C . ASP G 1 6 ? 40.936 103.190 16.074 1.00 23.44 3 ASP G C 1
ATOM 4276 O O . ASP G 1 6 ? 41.712 102.236 16.324 1.00 23.36 3 ASP G O 1
ATOM 4281 N N . THR G 1 7 ? 39.614 103.045 15.925 1.00 21.63 4 THR G N 1
ATOM 4282 C CA . THR G 1 7 ? 38.984 101.735 15.993 1.00 19.25 4 THR G CA 1
ATOM 4283 C C . THR G 1 7 ? 38.906 101.126 14.593 1.00 18.95 4 THR G C 1
ATOM 4284 O O . THR G 1 7 ? 38.297 101.674 13.671 1.00 17.75 4 THR G O 1
ATOM 4288 N N . LEU G 1 8 ? 39.551 99.983 14.445 1.00 18.38 5 LEU G N 1
ATOM 4289 C CA . LEU G 1 8 ? 39.498 99.255 13.210 1.00 16.91 5 LEU G CA 1
ATOM 4290 C C . LEU G 1 8 ? 38.577 98.056 13.368 1.00 16.94 5 LEU G C 1
ATOM 4291 O O . LEU G 1 8 ? 38.804 97.196 14.237 1.00 17.19 5 LEU G O 1
ATOM 4296 N N . TYR G 1 9 ? 37.533 98.000 12.534 1.00 16.18 6 TYR G N 1
ATOM 4297 C CA . TYR G 1 9 ? 36.604 96.860 12.541 1.00 14.70 6 TYR G CA 1
ATOM 4298 C C . TYR G 1 9 ? 37.028 95.852 11.476 1.00 15.34 6 TYR G C 1
ATOM 4299 O O . TYR G 1 9 ? 37.224 96.243 10.327 1.00 14.88 6 TYR G O 1
ATOM 4308 N N . ILE G 1 10 ? 37.216 94.579 11.873 1.00 16.11 7 ILE G N 1
ATOM 4309 C CA . ILE G 1 10 ? 37.664 93.521 10.961 1.00 17.07 7 ILE G CA 1
ATOM 4310 C C . ILE G 1 10 ? 36.661 92.394 10.854 1.00 19.61 7 ILE G C 1
ATOM 4311 O O . ILE G 1 10 ? 36.372 91.724 11.858 1.00 22.81 7 ILE G O 1
ATOM 4316 N N . LYS G 1 11 ? 36.148 92.170 9.641 1.00 20.45 8 LYS G N 1
ATOM 4317 C CA . LYS G 1 11 ? 35.185 91.059 9.359 1.00 22.24 8 LYS G CA 1
ATOM 4318 C C . LYS G 1 11 ? 35.768 90.068 8.351 1.00 23.60 8 LYS G C 1
ATOM 4319 O O . LYS G 1 11 ? 35.708 90.291 7.134 1.00 24.52 8 LYS G O 1
ATOM 4333 N N . ASP G 1 13 ? 36.320 86.494 6.392 1.00 23.11 10 ASP G N 1
ATOM 4334 C CA . ASP G 1 13 ? 35.400 85.503 5.868 1.00 23.12 10 ASP G CA 1
ATOM 4335 C C . ASP G 1 13 ? 35.759 84.112 6.372 1.00 22.48 10 ASP G C 1
ATOM 4336 O O . ASP G 1 13 ? 36.909 83.851 6.756 1.00 21.01 10 ASP G O 1
ATOM 4341 N N . GLN G 1 14 ? 34.754 83.240 6.400 1.00 21.67 11 GLN G N 1
ATOM 4342 C CA . GLN G 1 14 ? 34.920 81.822 6.700 1.00 21.69 11 GLN G CA 1
ATOM 4343 C C . GLN G 1 14 ? 35.903 81.156 5.734 1.00 21.21 11 GLN G C 1
ATOM 4344 O O . GLN G 1 14 ? 36.824 80.428 6.144 1.00 21.14 11 GLN G O 1
ATOM 4350 N N . ALA G 1 15 ? 35.700 81.406 4.446 1.00 19.68 12 ALA G N 1
ATOM 4351 C CA . ALA G 1 15 ? 36.444 80.718 3.406 1.00 18.93 12 ALA G CA 1
ATOM 4352 C C . ALA G 1 15 ? 36.610 81.638 2.212 1.00 18.81 12 ALA G C 1
ATOM 4353 O O . ALA G 1 15 ? 35.743 82.470 1.952 1.00 19.08 12 ALA G O 1
ATOM 4355 N N . VAL G 1 16 ? 37.705 81.484 1.476 1.00 18.69 13 VAL G N 1
ATOM 4356 C CA . VAL G 1 16 ? 37.961 82.336 0.321 1.00 19.25 13 VAL G CA 1
ATOM 4357 C C . VAL G 1 16 ? 38.660 81.583 -0.811 1.00 20.39 13 VAL G C 1
ATOM 4358 O O . VAL G 1 16 ? 39.356 80.588 -0.583 1.00 20.52 13 VAL G O 1
ATOM 4362 N N . GLU G 1 17 ? 38.471 82.092 -2.027 1.00 22.06 14 GLU G N 1
ATOM 4363 C CA . GLU G 1 17 ? 38.880 81.424 -3.257 1.00 23.52 14 GLU G CA 1
ATOM 4364 C C . GLU G 1 17 ? 39.919 82.239 -4.022 1.00 24.13 14 GLU G C 1
ATOM 4365 O O . GLU G 1 17 ? 39.568 83.215 -4.684 1.00 24.76 14 GLU G O 1
ATOM 4371 N N . ILE G 1 18 ? 41.184 81.830 -3.956 1.00 24.20 15 ILE G N 1
ATOM 4372 C CA . ILE G 1 18 ? 42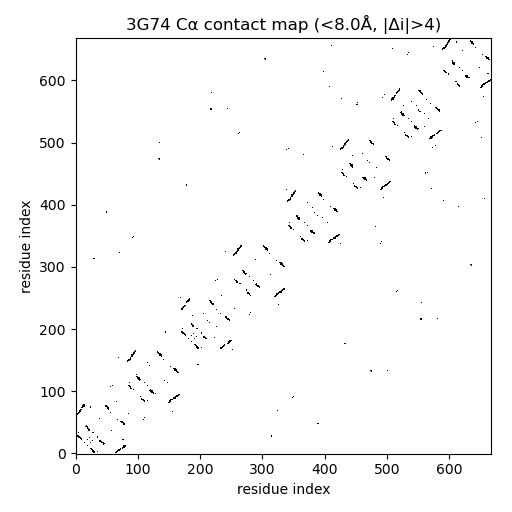.250 82.589 -4.611 1.00 24.54 15 ILE G CA 1
ATOM 4373 C C . ILE G 1 18 ? 42.947 81.879 -5.775 1.00 24.23 15 ILE G C 1
ATOM 4374 O O . ILE G 1 18 ? 43.342 80.715 -5.675 1.00 23.66 15 ILE G O 1
ATOM 4379 N N . THR G 1 19 ? 43.093 82.617 -6.870 1.00 24.43 16 THR G N 1
ATOM 4380 C CA . THR G 1 19 ? 43.709 82.117 -8.101 1.00 24.96 16 THR G CA 1
ATOM 4381 C C . THR G 1 19 ? 45.100 82.725 -8.284 1.00 24.76 16 THR G C 1
ATOM 4382 O O . THR G 1 19 ? 46.021 82.064 -8.776 1.00 24.81 16 THR G O 1
ATOM 4386 N N . LYS G 1 20 ? 45.226 83.991 -7.878 1.00 24.76 17 LYS G N 1
ATOM 4387 C CA . LYS G 1 20 ? 46.495 84.722 -7.839 1.00 24.60 17 LYS G CA 1
ATOM 4388 C C . LYS G 1 20 ? 47.535 84.052 -6.947 1.00 24.49 17 LYS G C 1
ATOM 4389 O O . LYS G 1 20 ? 47.256 83.068 -6.265 1.00 24.88 17 LYS G O 1
ATOM 4395 N N . LYS G 1 21 ? 48.731 84.625 -6.937 1.00 24.09 18 LYS G N 1
ATOM 4396 C CA . LYS G 1 21 ? 49.868 84.057 -6.220 1.00 23.53 18 LYS G CA 1
ATOM 4397 C C . LYS G 1 21 ? 49.792 84.221 -4.697 1.00 22.82 18 LYS G C 1
ATOM 4398 O O . LYS G 1 21 ? 49.733 83.230 -3.965 1.00 22.96 18 LYS G O 1
ATOM 4404 N N . GLN G 1 22 ? 49.787 85.458 -4.214 1.00 21.47 19 GLN G N 1
ATOM 4405 C CA . GLN G 1 22 ? 49.790 85.667 -2.776 1.00 20.51 19 GLN G CA 1
ATOM 4406 C C . GLN G 1 22 ? 48.419 86.144 -2.243 1.00 20.65 19 GLN G C 1
ATOM 4407 O O . GLN G 1 22 ? 47.554 86.610 -3.005 1.00 20.41 19 GLN G O 1
ATOM 4413 N N . VAL G 1 23 ? 48.222 85.986 -0.938 1.00 20.19 20 VAL G N 1
ATOM 4414 C CA . VAL G 1 23 ? 46.987 86.396 -0.304 1.00 20.58 20 VAL G CA 1
ATOM 4415 C C . VAL G 1 23 ? 47.228 87.568 0.629 1.00 20.72 20 VAL G C 1
ATOM 4416 O O . VAL G 1 23 ? 48.142 87.555 1.435 1.00 19.82 20 VAL G O 1
ATOM 4420 N N . THR G 1 24 ? 46.378 88.577 0.497 1.00 21.70 21 THR G N 1
ATOM 4421 C CA . THR G 1 24 ? 46.550 89.840 1.189 1.00 22.22 21 THR G CA 1
ATOM 4422 C C . THR G 1 24 ? 45.414 89.973 2.182 1.00 22.30 21 THR G C 1
ATOM 4423 O O . THR G 1 24 ? 44.398 89.284 2.055 1.00 23.71 21 THR G O 1
ATOM 4427 N N . VAL G 1 25 ? 45.580 90.845 3.175 1.00 21.21 22 VAL G N 1
ATOM 4428 C CA . VAL G 1 25 ? 44.586 91.011 4.217 1.00 19.54 22 VAL G CA 1
ATOM 4429 C C . VAL G 1 25 ? 43.192 91.289 3.615 1.00 19.96 22 VAL G C 1
ATOM 4430 O O . VAL G 1 25 ? 42.169 90.707 4.046 1.00 20.15 22 VAL G O 1
ATOM 4434 N N . GLY G 1 26 ? 43.173 92.170 2.614 1.00 19.62 23 GLY G N 1
ATOM 4435 C CA . GLY G 1 26 ? 41.951 92.539 1.908 1.00 20.16 23 GLY G CA 1
ATOM 4436 C C . GLY G 1 26 ? 41.337 91.403 1.103 1.00 20.52 23 GLY G C 1
ATOM 4437 O O . GLY G 1 26 ? 40.156 91.444 0.737 1.00 20.57 23 GLY G O 1
ATOM 4438 N N . ASP G 1 27 ? 42.146 90.385 0.816 1.00 20.03 24 ASP G N 1
ATOM 4439 C CA . ASP G 1 27 ? 41.658 89.205 0.120 1.00 18.90 24 ASP G CA 1
ATOM 4440 C C . ASP G 1 27 ? 40.768 88.360 1.017 1.00 17.97 24 ASP G C 1
ATOM 4441 O O . ASP G 1 27 ? 40.040 87.506 0.545 1.00 17.55 24 ASP G O 1
ATOM 4446 N N . VAL G 1 28 ? 40.831 88.626 2.312 1.00 17.13 25 VAL G N 1
ATOM 4447 C CA . VAL G 1 28 ? 40.408 87.679 3.310 1.00 16.68 25 VAL G CA 1
ATOM 4448 C C . VAL G 1 28 ? 39.444 88.358 4.300 1.00 15.98 25 VAL G C 1
ATOM 4449 O O . VAL G 1 28 ? 38.634 87.695 4.941 1.00 13.68 25 VAL G O 1
ATOM 4453 N N . ALA G 1 29 ? 39.541 89.682 4.398 1.00 16.08 26 ALA G N 1
ATOM 4454 C CA . ALA G 1 29 ? 38.725 90.439 5.338 1.00 16.39 26 ALA G CA 1
ATOM 4455 C C . ALA G 1 29 ? 38.254 91.777 4.789 1.00 17.37 26 ALA G C 1
ATOM 4456 O O . ALA G 1 29 ? 38.921 92.397 3.941 1.00 18.23 26 ALA G O 1
ATOM 4458 N N . LYS G 1 30 ? 37.079 92.174 5.272 1.00 17.02 27 LYS G N 1
ATOM 4459 C CA . LYS G 1 30 ? 36.484 93.467 5.034 1.00 17.88 27 LYS G CA 1
ATOM 4460 C C . LYS G 1 30 ? 36.947 94.424 6.164 1.00 17.06 27 LYS G C 1
ATOM 4461 O O . LYS G 1 30 ? 37.142 93.993 7.305 1.00 16.38 27 LYS G O 1
ATOM 4467 N N . LEU G 1 31 ? 37.058 95.719 5.874 1.00 15.99 28 LEU G N 1
ATOM 4468 C CA . LEU G 1 31 ? 37.720 96.656 6.785 1.00 16.70 28 LEU G CA 1
ATOM 4469 C C . LEU G 1 31 ? 37.022 98.007 6.911 1.00 17.11 28 LEU G C 1
ATOM 4470 O O . LEU G 1 31 ? 36.500 98.533 5.929 1.00 14.74 28 LEU G O 1
ATOM 4475 N N . GLN G 1 32 ? 37.044 98.556 8.138 1.00 18.31 29 GLN G N 1
ATOM 4476 C CA . GLN G 1 32 ? 36.503 99.873 8.437 1.00 18.02 29 GLN G CA 1
ATOM 4477 C C . GLN G 1 32 ? 37.263 100.586 9.515 1.00 17.85 29 GLN G C 1
ATOM 4478 O O . GLN G 1 32 ? 37.627 100.027 10.556 1.00 17.60 29 GLN G O 1
ATOM 4484 N N . CYS G 1 33 ? 37.452 101.865 9.268 1.00 18.36 30 CYS G N 1
ATOM 4485 C CA . CYS G 1 33 ? 38.138 102.727 10.180 1.00 17.31 30 CYS G CA 1
ATOM 4486 C C . CYS G 1 33 ? 37.871 104.142 9.737 1.00 18.05 30 CYS G C 1
ATOM 4487 O O . CYS G 1 33 ? 38.122 104.468 8.581 1.00 17.56 30 CYS G O 1
ATOM 4490 N N . LYS G 1 34 ? 37.348 104.973 10.639 1.00 19.07 31 LYS G N 1
ATOM 4491 C CA . LYS G 1 34 ? 37.277 106.412 10.399 1.00 20.33 31 LYS G CA 1
ATOM 4492 C C . LYS G 1 34 ? 38.567 106.877 9.755 1.00 21.68 31 LYS G C 1
ATOM 4493 O O . LYS G 1 34 ? 38.525 107.626 8.789 1.00 21.27 31 LYS G O 1
ATOM 4499 N N . ASN G 1 35 ? 39.705 106.424 10.300 1.00 23.51 32 ASN G N 1
ATOM 4500 C CA . ASN G 1 35 ? 41.031 106.753 9.776 1.00 24.65 32 ASN G CA 1
ATOM 4501 C C . ASN G 1 35 ? 41.343 105.887 8.584 1.00 25.00 32 ASN G C 1
ATOM 4502 O O . ASN G 1 35 ? 41.803 104.753 8.734 1.00 26.79 32 ASN G O 1
ATOM 4507 N N . LYS G 1 36 ? 41.117 106.446 7.402 1.00 24.72 33 LYS G N 1
ATOM 4508 C CA . LYS G 1 36 ? 41.274 105.733 6.142 1.00 24.03 33 LYS G CA 1
ATOM 4509 C C . LYS G 1 36 ? 42.721 105.370 5.799 1.00 23.54 33 LYS G C 1
ATOM 4510 O O . LYS G 1 36 ? 42.952 104.538 4.932 1.00 23.94 33 LYS G O 1
ATOM 4516 N N . ASN G 1 37 ? 43.693 105.977 6.467 1.00 22.96 34 ASN G N 1
ATOM 4517 C CA . ASN G 1 37 ? 45.111 105.612 6.237 1.00 23.22 34 ASN G CA 1
ATOM 4518 C C . ASN G 1 37 ? 45.408 104.224 6.789 1.00 23.07 34 ASN G C 1
ATOM 4519 O O . ASN G 1 37 ? 46.244 103.494 6.257 1.00 23.75 34 ASN G O 1
ATOM 4524 N N . ILE G 1 38 ? 44.702 103.870 7.856 1.00 22.39 35 ILE G N 1
ATOM 4525 C CA . ILE G 1 38 ? 44.940 102.623 8.549 1.00 21.15 35 ILE G CA 1
ATOM 4526 C C . ILE G 1 38 ? 44.536 101.428 7.694 1.00 21.07 35 ILE G C 1
ATOM 4527 O O . ILE G 1 38 ? 45.349 100.515 7.504 1.00 19.21 35 ILE G O 1
ATOM 4532 N N . THR G 1 39 ? 43.310 101.471 7.147 1.00 21.04 36 THR G N 1
ATOM 4533 C CA . THR G 1 39 ? 42.809 100.473 6.188 1.00 22.19 36 THR G CA 1
ATOM 4534 C C . THR G 1 39 ? 43.656 100.433 4.893 1.00 23.11 36 THR G C 1
ATOM 4535 O O . THR G 1 39 ? 44.151 99.365 4.489 1.00 24.21 36 THR G O 1
ATOM 4539 N N . ASN G 1 40 ? 43.862 101.594 4.269 1.00 22.32 37 ASN G N 1
ATOM 4540 C CA . ASN G 1 40 ? 44.771 101.716 3.116 1.00 21.53 37 ASN G CA 1
ATOM 4541 C C . ASN G 1 40 ? 46.055 100.856 3.222 1.00 20.82 37 ASN G C 1
ATOM 4542 O O . ASN G 1 40 ? 46.416 100.148 2.272 1.00 20.90 37 ASN G O 1
ATOM 4547 N N . ARG G 1 41 ? 46.735 100.914 4.369 1.00 19.69 38 ARG G N 1
ATOM 4548 C CA . ARG G 1 41 ? 47.973 100.146 4.577 1.00 18.12 38 ARG G CA 1
ATOM 4549 C C . ARG G 1 41 ? 47.655 98.681 4.831 1.00 17.65 38 ARG G C 1
ATOM 4550 O O . ARG G 1 41 ? 48.192 97.816 4.155 1.00 16.47 38 ARG G O 1
ATOM 4558 N N . LEU G 1 42 ? 46.753 98.410 5.785 1.00 17.76 39 LEU G N 1
ATOM 4559 C CA . LEU G 1 42 ? 46.440 97.029 6.178 1.00 16.98 39 LEU G CA 1
ATOM 4560 C C . LEU G 1 42 ? 45.951 96.183 5.006 1.00 17.45 39 LEU G C 1
ATOM 4561 O O . LEU G 1 42 ? 46.540 95.144 4.695 1.00 17.71 39 LEU G O 1
ATOM 4566 N N . LYS G 1 43 ? 44.870 96.639 4.384 1.00 16.93 40 LYS G N 1
ATOM 4567 C CA . LYS G 1 43 ? 44.300 96.018 3.196 1.00 18.67 40 LYS G CA 1
ATOM 4568 C C . LYS G 1 43 ? 45.401 95.447 2.284 1.00 18.92 40 LYS G C 1
ATOM 4569 O O . LYS G 1 43 ? 45.358 94.268 1.904 1.00 18.42 40 LYS G O 1
ATOM 4575 N N . SER G 1 44 ? 46.402 96.275 1.990 1.00 18.80 41 SER G N 1
ATOM 4576 C CA . SER G 1 44 ? 47.477 95.913 1.062 1.00 20.22 41 SER G CA 1
ATOM 4577 C C . SER G 1 44 ? 48.465 94.903 1.615 1.00 21.20 41 SER G C 1
ATOM 4578 O O . SER G 1 44 ? 49.160 94.248 0.848 1.00 22.81 41 SER G O 1
ATOM 4589 N N . LYS G 1 46 ? 50.653 92.022 2.687 1.00 20.88 43 LYS G N 1
ATOM 4590 C CA . LYS G 1 46 ? 50.817 90.598 2.396 1.00 21.21 43 LYS G CA 1
ATOM 4591 C C . LYS G 1 46 ? 50.511 89.745 3.622 1.00 21.56 43 LYS G C 1
ATOM 4592 O O . LYS G 1 46 ? 51.102 89.965 4.683 1.00 22.59 43 LYS G O 1
ATOM 4598 N N . LEU G 1 47 ? 49.614 88.771 3.474 1.00 21.18 44 LEU G N 1
ATOM 4599 C CA . LEU G 1 47 ? 49.372 87.781 4.523 1.00 21.13 44 LEU G CA 1
ATOM 4600 C C . LEU G 1 47 ? 50.171 86.491 4.405 1.00 21.93 44 LEU G C 1
ATOM 4601 O O . LEU G 1 47 ? 50.887 86.118 5.336 1.00 22.96 44 LEU G O 1
ATOM 4606 N N . LEU G 1 48 ? 50.044 85.809 3.270 1.00 22.00 45 LEU G N 1
ATOM 4607 C CA . LEU G 1 48 ? 50.396 84.404 3.216 1.00 22.54 45 LEU G CA 1
ATOM 4608 C C . LEU G 1 48 ? 50.717 83.941 1.807 1.00 23.61 45 LEU G C 1
ATOM 4609 O O . LEU G 1 48 ? 50.239 84.515 0.830 1.00 24.87 45 LEU G O 1
ATOM 4614 N N . GLU G 1 49 ? 51.538 82.898 1.726 1.00 23.68 46 GLU G N 1
ATOM 4615 C CA . GLU G 1 49 ? 51.842 82.187 0.489 1.00 23.92 46 GLU G CA 1
ATOM 4616 C C . GLU G 1 49 ? 51.767 80.669 0.804 1.00 23.14 46 GLU G C 1
ATOM 4617 O O . GLU G 1 49 ? 52.183 80.245 1.900 1.00 22.96 46 GLU G O 1
ATOM 4623 N N . ASP G 1 50 ? 51.244 79.850 -0.120 1.00 21.55 47 ASP G N 1
ATOM 4624 C CA . ASP G 1 50 ? 51.257 78.385 0.098 1.00 20.11 47 ASP G CA 1
ATOM 4625 C C . ASP G 1 50 ? 52.641 77.746 -0.178 1.00 20.03 47 ASP G C 1
ATOM 4626 O O . ASP G 1 50 ? 52.832 76.920 -1.085 1.00 18.81 47 ASP G O 1
ATOM 4631 N N . THR G 1 51 ? 53.587 78.170 0.661 1.00 19.66 48 THR G N 1
ATOM 4632 C CA . THR G 1 51 ? 54.981 77.758 0.642 1.00 19.93 48 THR G CA 1
ATOM 4633 C C . THR G 1 51 ? 55.367 76.921 -0.585 1.00 19.86 48 THR G C 1
ATOM 4634 O O . THR G 1 51 ? 55.377 77.426 -1.712 1.00 19.44 48 THR G O 1
ATOM 4638 N N . LYS G 1 56 ? 47.252 72.219 0.017 1.00 17.13 53 LYS G N 1
ATOM 4639 C CA . LYS G 1 56 ? 46.698 73.374 -0.680 1.00 17.44 53 LYS G CA 1
ATOM 4640 C C . LYS G 1 56 ? 45.555 74.026 0.088 1.00 17.70 53 LYS G C 1
ATOM 4641 O O . LYS G 1 56 ? 45.215 75.194 -0.146 1.00 17.69 53 LYS G O 1
ATOM 4647 N N . ARG G 1 57 ? 44.958 73.279 1.008 1.00 17.87 54 ARG G N 1
ATOM 4648 C CA . ARG G 1 57 ? 43.969 73.873 1.900 1.00 17.86 54 ARG G CA 1
ATOM 4649 C C . ARG G 1 57 ? 44.671 74.452 3.139 1.00 17.38 54 ARG G C 1
ATOM 4650 O O . ARG G 1 57 ? 45.228 73.697 3.952 1.00 15.55 54 ARG G O 1
ATOM 4658 N N . TYR G 1 58 ? 44.633 75.794 3.241 1.00 17.83 55 TYR G N 1
ATOM 4659 C CA . TYR G 1 58 ? 45.281 76.612 4.298 1.00 17.97 55 TYR G CA 1
ATOM 4660 C C . TYR G 1 58 ? 44.307 77.360 5.223 1.00 19.01 55 TYR G C 1
ATOM 4661 O O . TYR G 1 58 ? 43.126 77.573 4.887 1.00 19.54 55 TYR G O 1
ATOM 4670 N N . ILE G 1 59 ? 44.823 77.772 6.378 1.00 19.06 56 ILE G N 1
ATOM 4671 C CA . ILE G 1 59 ? 44.027 78.424 7.410 1.00 19.60 56 ILE G CA 1
ATOM 4672 C C . ILE G 1 59 ? 44.705 79.666 7.994 1.00 19.11 56 ILE G C 1
ATOM 4673 O O . ILE G 1 59 ? 45.827 79.605 8.426 1.00 19.00 56 ILE G O 1
ATOM 4678 N N . VAL G 1 60 ? 43.989 80.787 8.006 1.00 20.09 57 VAL G N 1
ATOM 4679 C CA . VAL G 1 60 ? 44.486 82.014 8.600 1.00 18.60 57 VAL G CA 1
ATOM 4680 C C . VAL G 1 60 ? 43.711 82.300 9.873 1.00 18.50 57 VAL G C 1
ATOM 4681 O O . VAL G 1 60 ? 42.471 82.241 9.914 1.00 15.19 57 VAL G O 1
ATOM 4685 N N . SER G 1 61 ? 44.474 82.625 10.904 1.00 18.01 58 SER G N 1
ATOM 4686 C CA . SER G 1 61 ? 43.927 83.068 12.153 1.00 18.32 58 SER G CA 1
ATOM 4687 C C . SER G 1 61 ? 43.745 84.582 12.115 1.00 18.44 58 SER G C 1
ATOM 4688 O O . SER G 1 61 ? 44.632 85.295 11.608 1.00 19.39 58 SER G O 1
ATOM 4691 N N . ILE G 1 62 ? 42.630 85.073 12.664 1.00 16.90 59 ILE G N 1
ATOM 4692 C CA . ILE G 1 62 ? 42.454 86.503 12.949 1.00 16.64 59 ILE G CA 1
ATOM 4693 C C . ILE G 1 62 ? 43.552 86.984 13.876 1.00 16.26 59 ILE G C 1
ATOM 4694 O O . ILE G 1 62 ? 44.042 88.095 13.762 1.00 16.39 59 ILE G O 1
ATOM 4707 N N . LYS G 1 64 ? 46.507 86.322 13.636 1.00 16.81 61 LYS G N 1
ATOM 4708 C CA . LYS G 1 64 ? 47.645 86.765 12.802 1.00 16.11 61 LYS G CA 1
ATOM 4709 C C . LYS G 1 64 ? 47.480 88.204 12.299 1.00 14.78 61 LYS G C 1
ATOM 4710 O O . LYS G 1 64 ? 48.399 89.005 12.389 1.00 12.60 61 LYS G O 1
ATOM 4716 N N . ILE G 1 65 ? 46.290 88.530 11.802 1.00 14.22 62 ILE G N 1
ATOM 4717 C CA . ILE G 1 65 ? 46.034 89.864 11.307 1.00 14.11 62 ILE G CA 1
ATOM 4718 C C . ILE G 1 65 ? 46.107 90.853 12.463 1.00 14.51 62 ILE G C 1
ATOM 4719 O O . ILE G 1 65 ? 46.650 91.937 12.303 1.00 14.93 62 ILE G O 1
ATOM 4724 N N . ILE G 1 66 ? 45.582 90.477 13.627 1.00 14.51 63 ILE G N 1
ATOM 4725 C CA . ILE G 1 66 ? 45.692 91.332 14.820 1.00 15.89 63 ILE G CA 1
ATOM 4726 C C . ILE G 1 66 ? 47.166 91.676 15.176 1.00 16.62 63 ILE G C 1
ATOM 4727 O O . ILE G 1 66 ? 47.501 92.828 15.470 1.00 17.19 63 ILE G O 1
ATOM 4732 N N . GLU G 1 67 ? 48.049 90.690 15.138 1.00 18.36 64 GLU G N 1
ATOM 4733 C CA . GLU G 1 67 ? 49.443 90.932 15.473 1.00 19.50 64 GLU G CA 1
ATOM 4734 C C . GLU G 1 67 ? 50.076 91.884 14.457 1.00 20.91 64 GLU G C 1
ATOM 4735 O O . GLU G 1 67 ? 50.933 92.713 14.793 1.00 20.41 64 GLU G O 1
ATOM 4749 N N . ALA G 1 69 ? 48.546 94.272 12.579 1.00 20.03 66 ALA G N 1
ATOM 4750 C CA . ALA G 1 69 ? 48.088 95.633 12.748 1.00 18.78 66 ALA G CA 1
ATOM 4751 C C . ALA G 1 69 ? 48.813 96.272 13.937 1.00 18.78 66 ALA G C 1
ATOM 4752 O O . ALA G 1 69 ? 49.327 97.395 13.825 1.00 18.63 66 ALA G O 1
ATOM 4754 N N . ASP G 1 70 ? 48.910 95.522 15.042 1.00 18.65 67 ASP G N 1
ATOM 4755 C CA . ASP G 1 70 ? 49.609 95.971 16.247 1.00 17.69 67 ASP G CA 1
ATOM 4756 C C . ASP G 1 70 ? 51.053 96.304 15.940 1.00 18.51 67 ASP G C 1
ATOM 4757 O O . ASP G 1 70 ? 51.580 97.266 16.476 1.00 19.38 67 ASP G O 1
ATOM 4762 N N . GLN G 1 71 ? 51.688 95.519 15.070 1.00 18.58 68 GLN G N 1
ATOM 4763 C CA . GLN G 1 71 ? 53.076 95.765 14.663 1.00 18.46 68 GLN G CA 1
ATOM 4764 C C . GLN G 1 71 ? 53.256 97.046 13.867 1.00 17.58 68 GLN G C 1
ATOM 4765 O O . GLN G 1 71 ? 54.309 97.679 13.939 1.00 16.06 68 GLN G O 1
ATOM 4771 N N . THR G 1 72 ? 52.212 97.424 13.127 1.00 17.55 69 THR G N 1
ATOM 4772 C CA . THR G 1 72 ? 52.311 98.464 12.102 1.00 17.72 69 THR G CA 1
ATOM 4773 C C . THR G 1 72 ? 51.899 99.839 12.610 1.00 17.31 69 THR G C 1
ATOM 4774 O O . THR G 1 72 ? 52.511 100.854 12.256 1.00 16.77 69 THR G O 1
ATOM 4778 N N . PHE G 1 73 ? 50.869 99.866 13.445 1.00 17.39 70 PHE G N 1
ATOM 4779 C CA . PHE G 1 73 ? 50.226 101.115 13.834 1.00 17.21 70 PHE G CA 1
ATOM 4780 C C . PHE G 1 73 ? 50.506 101.472 15.292 1.00 17.72 70 PHE G C 1
ATOM 4781 O O . PHE G 1 73 ? 50.852 100.616 16.100 1.00 15.96 70 PHE G O 1
ATOM 4789 N N . GLN G 1 74 ? 50.371 102.752 15.615 1.00 20.00 71 GLN G N 1
ATOM 4790 C CA . GLN G 1 74 ? 50.249 103.156 17.009 1.00 22.07 71 GLN G CA 1
ATOM 4791 C C . GLN G 1 74 ? 48.795 103.531 17.317 1.00 22.97 71 GLN G C 1
ATOM 4792 O O . GLN G 1 74 ? 48.083 104.078 16.462 1.00 23.54 71 GLN G O 1
ATOM 4798 N N . ASN G 1 75 ? 48.369 103.219 18.538 1.00 22.90 72 ASN G N 1
ATOM 4799 C CA . ASN G 1 75 ? 47.005 103.459 18.993 1.00 23.58 72 ASN G CA 1
ATOM 4800 C C . ASN G 1 75 ? 45.924 103.097 17.986 1.00 22.87 72 ASN G C 1
ATOM 4801 O O . ASN G 1 75 ? 45.155 103.948 17.548 1.00 22.62 72 ASN G O 1
ATOM 4806 N N . VAL G 1 76 ? 45.900 101.824 17.612 1.00 22.27 73 VAL G N 1
ATOM 4807 C CA . VAL G 1 76 ? 44.819 101.260 16.824 1.00 21.55 73 VAL G CA 1
ATOM 4808 C C . VAL G 1 76 ? 44.238 100.087 17.590 1.00 21.51 73 VAL G C 1
ATOM 4809 O O . VAL G 1 76 ? 44.923 99.110 17.838 1.00 21.05 73 VAL G O 1
ATOM 4813 N N . ASP G 1 77 ? 42.979 100.201 17.996 1.00 22.36 74 ASP G N 1
ATOM 4814 C CA . ASP G 1 77 ? 42.332 99.132 18.761 1.00 22.48 74 ASP G CA 1
ATOM 4815 C C . ASP G 1 77 ? 41.331 98.422 17.856 1.00 21.87 74 ASP G C 1
ATOM 4816 O O . ASP G 1 77 ? 40.532 99.066 17.159 1.00 21.98 74 ASP G O 1
ATOM 4821 N N . ILE G 1 78 ? 41.408 97.093 17.838 1.00 20.58 75 ILE G N 1
ATOM 4822 C CA . ILE G 1 78 ? 40.626 96.280 16.900 1.00 19.78 75 ILE G CA 1
ATOM 4823 C C . ILE G 1 78 ? 39.370 95.688 17.511 1.00 19.67 75 ILE G C 1
ATOM 4824 O O . ILE G 1 78 ? 39.378 95.180 18.645 1.00 19.86 75 ILE G O 1
ATOM 4829 N N . GLN G 1 79 ? 38.299 95.782 16.731 1.00 19.44 76 GLN G N 1
ATOM 4830 C CA . GLN G 1 79 ? 37.050 95.095 16.975 1.00 18.83 76 GLN G CA 1
ATOM 4831 C C . GLN G 1 79 ? 36.853 94.069 15.887 1.00 18.06 76 GLN G C 1
ATOM 4832 O O . GLN G 1 79 ? 36.696 94.404 14.718 1.00 17.16 76 GLN G O 1
ATOM 4838 N N . ASN G 1 80 ? 36.839 92.815 16.298 1.00 18.87 77 ASN G N 1
ATOM 4839 C CA . ASN G 1 80 ? 36.592 91.703 15.414 1.00 19.96 77 ASN G CA 1
ATOM 4840 C C . ASN G 1 80 ? 35.106 91.414 15.270 1.00 20.07 77 ASN G C 1
ATOM 4841 O O . ASN G 1 80 ? 34.443 90.986 16.202 1.00 20.45 77 ASN G O 1
ATOM 4846 N N . ILE G 1 81 ? 34.591 91.691 14.079 1.00 20.78 78 ILE G N 1
ATOM 4847 C CA . ILE G 1 81 ? 33.206 91.586 13.778 1.00 19.45 78 ILE G CA 1
ATOM 4848 C C . ILE G 1 81 ? 32.922 90.211 13.173 1.00 20.09 78 ILE G C 1
ATOM 4849 O O . ILE G 1 81 ? 31.833 89.681 13.346 1.00 18.40 78 ILE G O 1
ATOM 4854 N N . GLY G 1 82 ? 33.911 89.617 12.483 1.00 19.95 79 GLY G N 1
ATOM 4855 C CA . GLY G 1 82 ? 33.665 88.371 11.756 1.00 18.43 79 GLY G CA 1
ATOM 4856 C C . GLY G 1 82 ? 34.191 87.076 12.368 1.00 18.99 79 GLY G C 1
ATOM 4857 O O . GLY G 1 82 ? 34.167 86.864 13.592 1.00 18.40 79 GLY G O 1
ATOM 4858 N N . GLU G 1 83 ? 34.670 86.201 11.494 1.00 17.98 80 GLU G N 1
ATOM 4859 C CA . GLU G 1 83 ? 35.241 84.916 11.891 1.00 18.46 80 GLU G CA 1
ATOM 4860 C C . GLU G 1 83 ? 36.643 85.040 12.503 1.00 18.08 80 GLU G C 1
ATOM 4861 O O . GLU G 1 83 ? 37.265 86.093 12.430 1.00 17.12 80 GLU G O 1
ATOM 4867 N N . THR G 1 84 ? 37.121 83.945 13.097 1.00 17.57 81 THR G N 1
ATOM 4868 C CA . THR G 1 84 ? 38.352 83.927 13.869 1.00 17.32 81 THR G CA 1
ATOM 4869 C C . THR G 1 84 ? 39.369 83.051 13.130 1.00 17.72 81 THR G C 1
ATOM 4870 O O . THR G 1 84 ? 40.563 83.088 13.407 1.00 17.24 81 THR G O 1
ATOM 4874 N N . GLU G 1 85 ? 38.864 82.275 12.167 1.00 17.50 82 GLU G N 1
ATOM 4875 C CA . GLU G 1 85 ? 39.688 81.436 11.303 1.00 17.33 82 GLU G CA 1
ATOM 4876 C C . GLU G 1 85 ? 39.201 81.488 9.870 1.00 17.60 82 GLU G C 1
ATOM 4877 O O . GLU G 1 85 ? 37.998 81.453 9.608 1.00 19.31 82 GLU G O 1
ATOM 4883 N N . CYS G 1 86 ? 40.135 81.561 8.937 1.00 17.86 83 CYS G N 1
ATOM 4884 C CA . CYS G 1 86 ? 39.789 81.557 7.531 1.00 17.60 83 CYS G CA 1
ATOM 4885 C C . CYS G 1 86 ? 40.517 80.499 6.696 1.00 17.24 83 CYS G C 1
ATOM 4886 O O . CYS G 1 86 ? 41.757 80.314 6.826 1.00 16.71 83 CYS G O 1
ATOM 4889 N N . VAL G 1 87 ? 39.736 79.861 5.820 1.00 15.41 84 VAL G N 1
ATOM 4890 C CA . VAL G 1 87 ? 40.205 78.830 4.901 1.00 15.20 84 VAL G CA 1
ATOM 4891 C C . VAL G 1 87 ? 40.484 79.438 3.539 1.00 15.60 84 VAL G C 1
ATOM 4892 O O . VAL G 1 87 ? 39.559 79.857 2.829 1.00 14.11 84 VAL G O 1
ATOM 4896 N N . VAL G 1 88 ? 41.772 79.476 3.193 1.00 15.37 85 VAL G N 1
ATOM 4897 C CA . VAL G 1 88 ? 42.217 80.007 1.929 1.00 15.44 85 VAL G CA 1
ATOM 4898 C C . VAL G 1 88 ? 42.703 78.817 1.137 1.00 16.48 85 VAL G C 1
ATOM 4899 O O . VAL G 1 88 ? 43.835 78.349 1.305 1.00 16.00 85 VAL G O 1
ATOM 4903 N N . GLU G 1 89 ? 41.818 78.315 0.288 1.00 17.55 86 GLU G N 1
ATOM 4904 C CA . GLU G 1 89 ? 42.108 77.168 -0.540 1.00 17.61 86 GLU G CA 1
ATOM 4905 C C . GLU G 1 89 ? 42.659 77.699 -1.845 1.00 17.83 86 GLU G C 1
ATOM 4906 O O . GLU G 1 89 ? 42.127 78.659 -2.416 1.00 17.67 86 GLU G O 1
ATOM 4912 N N . PHE G 1 90 ? 43.744 77.081 -2.299 1.00 18.13 87 PHE G N 1
ATOM 4913 C CA . PHE G 1 90 ? 44.334 77.412 -3.584 1.00 18.35 87 PHE G CA 1
ATOM 4914 C C . PHE G 1 90 ? 43.934 76.355 -4.608 1.00 19.05 87 PHE G C 1
ATOM 4915 O O . PHE G 1 90 ? 44.469 75.251 -4.613 1.00 19.22 87 PHE G O 1
ATOM 4923 N N . LYS G 1 91 ? 42.960 76.699 -5.446 1.00 20.09 88 LYS G N 1
ATOM 4924 C CA . LYS G 1 91 ? 42.467 75.813 -6.493 1.00 20.99 88 LYS G CA 1
ATOM 4925 C C . LYS G 1 91 ? 43.397 75.875 -7.692 1.00 21.89 88 LYS G C 1
ATOM 4926 O O . LYS G 1 91 ? 43.949 76.934 -8.009 1.00 21.97 88 LYS G O 1
ATOM 4932 N N . THR G 1 92 ? 43.562 74.736 -8.358 1.00 22.77 89 THR G N 1
ATOM 4933 C CA . THR G 1 92 ? 44.464 74.645 -9.498 1.00 23.78 89 THR G CA 1
ATOM 4934 C C . THR G 1 92 ? 44.046 75.465 -10.748 1.00 24.48 89 THR G C 1
ATOM 4935 O O . THR G 1 92 ? 44.919 75.806 -11.550 1.00 25.03 89 THR G O 1
ATOM 4939 N N . PRO G 1 93 ? 42.730 75.771 -10.927 1.00 24.75 90 PRO G N 1
ATOM 4940 C CA . PRO G 1 93 ? 42.332 76.657 -12.032 1.00 24.71 90 PRO G CA 1
ATOM 4941 C C . PRO G 1 93 ? 43.308 77.820 -12.274 1.00 24.45 90 PRO G C 1
ATOM 4942 O O . PRO G 1 93 ? 43.327 78.791 -11.510 1.00 24.37 90 PRO G O 1
ATOM 4946 N N . LYS G 1 94 ? 44.114 77.691 -13.333 1.00 24.16 91 LYS G N 1
ATOM 4947 C CA . LYS G 1 94 ? 45.200 78.630 -13.657 1.00 23.66 91 LYS G CA 1
ATOM 4948 C C . LYS G 1 94 ? 45.558 79.598 -12.522 1.00 23.73 91 LYS G C 1
ATOM 4949 O O . LYS G 1 94 ? 46.342 79.269 -11.632 1.00 23.66 91 LYS G O 1
ATOM 4963 N N . SER H 1 5 ? 35.004 108.979 24.555 1.00 32.41 2 SER H N 1
ATOM 4964 C CA . SER H 1 5 ? 34.010 108.908 23.493 1.00 30.58 2 SER H CA 1
ATOM 4965 C C . SER H 1 5 ? 32.709 108.223 23.952 1.00 28.74 2 SER H C 1
ATOM 4966 O O . SER H 1 5 ? 32.598 107.835 25.107 1.00 28.78 2 SER H O 1
ATOM 4969 N N . ASP H 1 6 ? 31.733 108.090 23.061 1.00 25.68 3 ASP H N 1
ATOM 4970 C CA . ASP H 1 6 ? 30.536 107.319 23.357 1.00 25.73 3 ASP H CA 1
ATOM 4971 C C . ASP H 1 6 ? 30.615 105.935 22.772 1.00 24.77 3 ASP H C 1
ATOM 4972 O O . ASP H 1 6 ? 31.208 105.724 21.725 1.00 25.04 3 ASP H O 1
ATOM 4977 N N . THR H 1 7 ? 29.954 104.993 23.428 1.00 23.34 4 THR H N 1
ATOM 4978 C CA . THR H 1 7 ? 29.956 103.650 22.943 1.00 21.65 4 THR H CA 1
ATOM 4979 C C . THR H 1 7 ? 28.574 103.279 22.487 1.00 19.82 4 THR H C 1
ATOM 4980 O O . THR H 1 7 ? 27.613 103.433 23.235 1.00 19.21 4 THR H O 1
ATOM 4984 N N . LEU H 1 8 ? 28.503 102.818 21.234 1.00 18.61 5 LEU H N 1
ATOM 4985 C CA . LEU H 1 8 ? 27.253 102.422 20.588 1.00 17.79 5 LEU H CA 1
ATOM 4986 C C . LEU H 1 8 ? 27.204 100.926 20.325 1.00 18.13 5 LEU H C 1
ATOM 4987 O O . LEU H 1 8 ? 28.072 100.359 19.610 1.00 17.73 5 LEU H O 1
ATOM 4992 N N . TYR H 1 9 ? 26.174 100.329 20.931 1.00 16.94 6 TYR H N 1
ATOM 4993 C CA . TYR H 1 9 ? 25.850 98.919 20.875 1.00 18.34 6 TYR H CA 1
ATOM 4994 C C . TYR H 1 9 ? 24.763 98.693 19.833 1.00 19.38 6 TYR H C 1
ATOM 4995 O O . TYR H 1 9 ? 23.722 99.373 19.832 1.00 20.41 6 TYR H O 1
ATOM 5004 N N . ILE H 1 10 ? 25.008 97.730 18.956 1.00 19.82 7 ILE H N 1
ATOM 5005 C CA . ILE H 1 10 ? 24.081 97.391 17.895 1.00 20.03 7 ILE H CA 1
ATOM 5006 C C . ILE H 1 10 ? 23.833 95.898 17.979 1.00 20.58 7 ILE H C 1
ATOM 5007 O O . ILE H 1 10 ? 24.756 95.083 18.192 1.00 21.49 7 ILE H O 1
ATOM 5012 N N . LYS H 1 11 ? 22.570 95.555 17.848 1.00 21.44 8 LYS H N 1
ATOM 5013 C CA . LYS H 1 11 ? 22.142 94.188 17.817 1.00 23.00 8 LYS H CA 1
ATOM 5014 C C . LYS H 1 11 ? 21.338 94.062 16.535 1.00 23.77 8 LYS H C 1
ATOM 5015 O O . LYS H 1 11 ? 20.128 94.310 16.519 1.00 24.16 8 LYS H O 1
ATOM 5029 N N . ASP H 1 13 ? 19.077 92.419 13.739 1.00 24.43 10 ASP H N 1
ATOM 5030 C CA . ASP H 1 13 ? 18.199 91.272 13.450 1.00 22.83 10 ASP H CA 1
ATOM 5031 C C . ASP H 1 13 ? 18.736 90.338 12.328 1.00 22.35 10 ASP H C 1
ATOM 5032 O O . ASP H 1 13 ? 19.510 90.746 11.462 1.00 21.56 10 ASP H O 1
ATOM 5037 N N . GLN H 1 14 ? 18.264 89.097 12.310 1.00 22.62 11 GLN H N 1
ATOM 5038 C CA . GLN H 1 14 ? 18.599 88.131 11.264 1.00 21.47 11 GLN H CA 1
ATOM 5039 C C . GLN H 1 14 ? 17.762 88.409 10.027 1.00 19.38 11 GLN H C 1
ATOM 5040 O O . GLN H 1 14 ? 18.204 88.214 8.924 1.00 18.82 11 GLN H O 1
ATOM 5046 N N . ALA H 1 15 ? 16.542 88.867 10.212 1.00 19.10 12 ALA H N 1
ATOM 5047 C CA . ALA H 1 15 ? 15.560 88.874 9.101 1.00 19.68 12 ALA H CA 1
ATOM 5048 C C . ALA H 1 15 ? 14.379 89.771 9.440 1.00 19.30 12 ALA H C 1
ATOM 5049 O O . ALA H 1 15 ? 13.945 89.814 10.584 1.00 18.39 12 ALA H O 1
ATOM 5051 N N . VAL H 1 16 ? 13.904 90.506 8.437 1.00 20.13 13 VAL H N 1
ATOM 5052 C CA . VAL H 1 16 ? 12.964 91.595 8.620 1.00 21.45 13 VAL H CA 1
ATOM 5053 C C . VAL H 1 16 ? 12.055 91.713 7.401 1.00 22.48 13 VAL H C 1
ATOM 5054 O O . VAL H 1 16 ? 12.522 91.861 6.268 1.00 23.10 13 VAL H O 1
ATOM 5058 N N . GLU H 1 17 ? 10.757 91.609 7.645 1.00 23.36 14 GLU H N 1
ATOM 5059 C CA . GLU H 1 17 ? 9.768 91.957 6.655 1.00 24.82 14 GLU H CA 1
ATOM 5060 C C . GLU H 1 17 ? 9.509 93.456 6.768 1.00 25.57 14 GLU H C 1
ATOM 5061 O O . GLU H 1 17 ? 9.499 93.988 7.883 1.00 26.99 14 GLU H O 1
ATOM 5067 N N . ILE H 1 18 ? 9.355 94.154 5.644 1.00 25.26 15 ILE H N 1
ATOM 5068 C CA . ILE H 1 18 ? 8.765 95.503 5.681 1.00 26.07 15 ILE H CA 1
ATOM 5069 C C . ILE H 1 18 ? 7.793 95.781 4.517 1.00 26.01 15 ILE H C 1
ATOM 5070 O O . ILE H 1 18 ? 7.841 95.119 3.474 1.00 25.57 15 ILE H O 1
ATOM 5075 N N . THR H 1 19 ? 6.918 96.766 4.713 1.00 26.04 16 THR H N 1
ATOM 5076 C CA . THR H 1 19 ? 6.096 97.298 3.621 1.00 26.12 16 THR H CA 1
ATOM 5077 C C . THR H 1 19 ? 6.213 98.835 3.485 1.00 26.82 16 THR H C 1
ATOM 5078 O O . THR H 1 19 ? 5.215 99.508 3.261 1.00 27.13 16 THR H O 1
ATOM 5082 N N . LYS H 1 20 ? 7.433 99.378 3.612 1.00 27.70 17 LYS H N 1
ATOM 5083 C CA . LYS H 1 20 ? 7.668 100.835 3.529 1.00 28.10 17 LYS H CA 1
ATOM 5084 C C . LYS H 1 20 ? 8.284 101.359 2.207 1.00 28.68 17 LYS H C 1
ATOM 5085 O O . LYS H 1 20 ? 7.990 102.490 1.798 1.00 29.10 17 LYS H O 1
ATOM 5091 N N . LYS H 1 21 ? 9.131 100.549 1.559 1.00 28.83 18 LYS H N 1
ATOM 5092 C CA . LYS H 1 21 ? 9.915 100.939 0.354 1.00 28.69 18 LYS H CA 1
ATOM 5093 C C . LYS H 1 21 ? 11.126 101.760 0.771 1.00 28.71 18 LYS H C 1
ATOM 5094 O O . LYS H 1 21 ? 11.845 102.325 -0.054 1.00 28.98 18 LYS H O 1
ATOM 5100 N N . GLN H 1 22 ? 11.352 101.794 2.075 1.00 28.79 19 GLN H N 1
ATOM 5101 C CA . GLN H 1 22 ? 12.402 102.597 2.651 1.00 28.78 19 GLN H CA 1
ATOM 5102 C C . GLN H 1 22 ? 12.752 101.982 3.997 1.00 27.85 19 GLN H C 1
ATOM 5103 O O . GLN H 1 22 ? 12.011 102.108 4.970 1.00 27.89 19 GLN H O 1
ATOM 5109 N N . VAL H 1 23 ? 1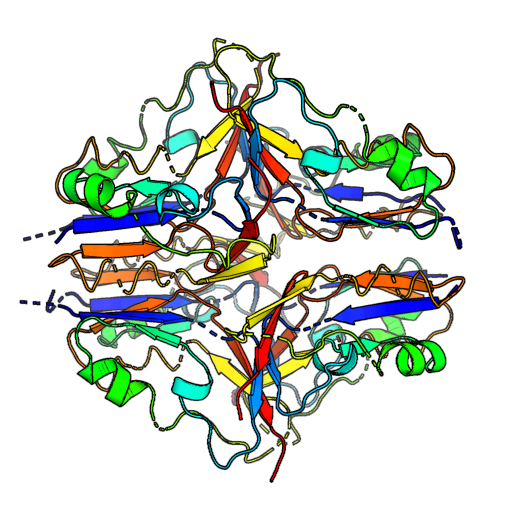3.872 101.279 4.040 1.00 27.29 20 VAL H N 1
ATOM 5110 C CA . VAL H 1 23 ? 14.330 100.696 5.288 1.00 26.56 20 VAL H CA 1
ATOM 5111 C C . VAL H 1 23 ? 15.260 101.673 5.984 1.00 25.97 20 VAL H C 1
ATOM 5112 O O . VAL H 1 23 ? 16.112 102.262 5.340 1.00 26.54 20 VAL H O 1
ATOM 5116 N N . THR H 1 24 ? 15.071 101.852 7.289 1.00 25.62 21 THR H N 1
ATOM 5117 C CA . THR H 1 24 ? 16.012 102.595 8.140 1.00 24.80 21 THR H CA 1
ATOM 5118 C C . THR H 1 24 ? 16.796 101.610 8.969 1.00 23.84 21 THR H C 1
ATOM 5119 O O . THR H 1 24 ? 16.464 100.419 8.981 1.00 25.03 21 THR H O 1
ATOM 5123 N N . VAL H 1 25 ? 17.825 102.108 9.662 1.00 22.25 22 VAL H N 1
ATOM 5124 C CA . VAL H 1 25 ? 18.630 101.323 10.600 1.00 19.65 22 VAL H CA 1
ATOM 5125 C C . VAL H 1 25 ? 17.802 100.778 11.758 1.00 20.27 22 VAL H C 1
ATOM 5126 O O . VAL H 1 25 ? 17.971 99.621 12.153 1.00 20.43 22 VAL H O 1
ATOM 5130 N N . GLY H 1 26 ? 16.891 101.614 12.270 1.00 19.81 23 GLY H N 1
ATOM 5131 C CA . GLY H 1 26 ? 15.892 101.209 13.250 1.00 19.02 23 GLY H CA 1
ATOM 5132 C C . GLY H 1 26 ? 15.032 100.025 12.844 1.00 18.62 23 GLY H C 1
ATOM 5133 O O . GLY H 1 26 ? 14.537 99.290 13.704 1.00 17.43 23 GLY H O 1
ATOM 5134 N N . ASP H 1 27 ? 14.846 99.821 11.539 1.00 18.74 24 ASP H N 1
ATOM 5135 C CA . ASP H 1 27 ? 13.984 98.705 11.065 1.00 18.38 24 ASP H CA 1
ATOM 5136 C C . ASP H 1 27 ? 14.777 97.393 11.143 1.00 17.37 24 ASP H C 1
ATOM 5137 O O . ASP H 1 27 ? 14.235 96.290 11.176 1.00 15.47 24 ASP H O 1
ATOM 5142 N N . VAL H 1 28 ? 16.082 97.556 11.203 1.00 17.06 25 VAL H N 1
ATOM 5143 C CA . VAL H 1 28 ? 16.999 96.457 11.033 1.00 17.99 25 VAL H CA 1
ATOM 5144 C C . VAL H 1 28 ? 17.805 96.160 12.308 1.00 18.48 25 VAL H C 1
ATOM 5145 O O . VAL H 1 28 ? 18.427 95.102 12.428 1.00 20.33 25 VAL H O 1
ATOM 5149 N N . ALA H 1 29 ? 17.781 97.065 13.284 1.00 18.71 26 ALA H N 1
ATOM 5150 C CA . ALA H 1 29 ? 18.606 96.862 14.490 1.00 19.65 26 ALA H CA 1
ATOM 5151 C C . ALA H 1 29 ? 18.133 97.522 15.786 1.00 20.41 26 ALA H C 1
ATOM 5152 O O . ALA H 1 29 ? 17.472 98.572 15.760 1.00 20.63 26 ALA H O 1
ATOM 5154 N N . LYS H 1 30 ? 18.508 96.900 16.913 1.00 20.52 27 LYS H N 1
ATOM 5155 C CA . LYS H 1 30 ? 18.440 97.538 18.232 1.00 20.80 27 LYS H CA 1
ATOM 5156 C C . LYS H 1 30 ? 19.685 98.323 18.535 1.00 20.58 27 LYS H C 1
ATOM 5157 O O . LYS H 1 30 ? 20.795 97.893 18.200 1.00 19.15 27 LYS H O 1
ATOM 5163 N N . LEU H 1 31 ? 19.494 99.476 19.177 1.00 20.51 28 LEU H N 1
ATOM 5164 C CA . LEU H 1 31 ? 20.627 100.342 19.488 1.00 20.32 28 LEU H CA 1
ATOM 5165 C C . LEU H 1 31 ? 20.638 100.771 20.928 1.00 19.65 28 LEU H C 1
ATOM 5166 O O . LEU H 1 31 ? 19.581 101.029 21.468 1.00 17.21 28 LEU H O 1
ATOM 5171 N N . GLN H 1 32 ? 21.842 100.867 21.519 1.00 20.88 29 GLN H N 1
ATOM 5172 C CA . GLN H 1 32 ? 22.042 101.529 22.825 1.00 21.61 29 GLN H CA 1
ATOM 5173 C C . GLN H 1 32 ? 23.267 102.414 22.892 1.00 22.61 29 GLN H C 1
ATOM 5174 O O . GLN H 1 32 ? 24.422 101.986 22.635 1.00 24.58 29 GLN H O 1
ATOM 5180 N N . CYS H 1 33 ? 23.016 103.633 23.342 1.00 22.59 30 CYS H N 1
ATOM 5181 C CA . CYS H 1 33 ? 24.076 104.565 23.697 1.00 21.05 30 CYS H CA 1
ATOM 5182 C C . CYS H 1 33 ? 23.671 105.421 24.894 1.00 20.32 30 CYS H C 1
ATOM 5183 O O . CYS H 1 33 ? 22.542 105.897 24.968 1.00 19.95 30 CYS H O 1
ATOM 5186 N N . LYS H 1 34 ? 24.576 105.604 25.846 1.00 20.85 31 LYS H N 1
ATOM 5187 C CA . LYS H 1 34 ? 24.347 106.618 26.881 1.00 21.43 31 LYS H CA 1
ATOM 5188 C C . LYS H 1 34 ? 23.914 107.939 26.218 1.00 20.96 31 LYS H C 1
ATOM 5189 O O . LYS H 1 34 ? 23.026 108.641 26.731 1.00 20.12 31 LYS H O 1
ATOM 5195 N N . ASN H 1 35 ? 24.533 108.248 25.080 1.00 19.99 32 ASN H N 1
ATOM 5196 C CA . ASN H 1 35 ? 24.140 109.396 24.276 1.00 21.36 32 ASN H CA 1
ATOM 5197 C C . ASN H 1 35 ? 22.951 109.065 23.390 1.00 22.20 32 ASN H C 1
ATOM 5198 O O . ASN H 1 35 ? 23.110 108.581 22.271 1.00 23.34 32 ASN H O 1
ATOM 5203 N N . LYS H 1 36 ? 21.756 109.323 23.903 1.00 22.83 33 LYS H N 1
ATOM 5204 C CA . LYS H 1 36 ? 20.518 109.104 23.167 1.00 23.62 33 LYS H CA 1
ATOM 5205 C C . LYS H 1 36 ? 20.523 109.825 21.852 1.00 23.52 33 LYS H C 1
ATOM 5206 O O . LYS H 1 36 ? 19.968 109.339 20.878 1.00 24.35 33 LYS H O 1
ATOM 5212 N N . ASN H 1 37 ? 21.152 110.990 21.830 1.00 23.39 34 ASN H N 1
ATOM 5213 C CA . ASN H 1 37 ? 21.217 111.777 20.622 1.00 23.67 34 ASN H CA 1
ATOM 5214 C C . ASN H 1 37 ? 21.903 110.989 19.521 1.00 23.75 34 ASN H C 1
ATOM 5215 O O . ASN H 1 37 ? 21.576 111.143 18.351 1.00 24.55 34 ASN H O 1
ATOM 5220 N N . ILE H 1 38 ? 22.813 110.105 19.892 1.00 23.49 35 ILE H N 1
ATOM 5221 C CA . ILE H 1 38 ? 23.427 109.271 18.880 1.00 24.17 35 ILE H CA 1
ATOM 5222 C C . ILE H 1 38 ? 22.437 108.263 18.327 1.00 24.85 35 ILE H C 1
ATOM 5223 O O . ILE H 1 38 ? 22.230 108.197 17.107 1.00 24.66 35 ILE H O 1
ATOM 5228 N N . THR H 1 39 ? 21.809 107.509 19.226 1.00 25.95 36 THR H N 1
ATOM 5229 C CA . THR H 1 39 ? 20.793 106.517 18.844 1.00 26.44 36 THR H CA 1
ATOM 5230 C C . THR H 1 39 ? 19.653 107.185 18.060 1.00 26.40 36 THR H C 1
ATOM 5231 O O . THR H 1 39 ? 19.235 106.695 17.016 1.00 26.19 36 THR H O 1
ATOM 5235 N N . ASN H 1 40 ? 19.190 108.332 18.532 1.00 26.23 37 ASN H N 1
ATOM 5236 C CA . ASN H 1 40 ? 18.145 109.044 17.814 1.00 27.08 37 ASN H CA 1
ATOM 5237 C C . ASN H 1 40 ? 18.574 109.429 16.388 1.00 27.36 37 ASN H C 1
ATOM 5238 O O . ASN H 1 40 ? 17.790 109.314 15.444 1.00 27.62 37 ASN H O 1
ATOM 5243 N N . ARG H 1 41 ? 19.820 109.857 16.222 1.00 27.24 38 ARG H N 1
ATOM 5244 C CA . ARG H 1 41 ? 20.296 110.185 14.879 1.00 27.68 38 ARG H CA 1
ATOM 5245 C C . ARG H 1 41 ? 20.366 108.947 13.968 1.00 27.15 38 ARG H C 1
ATOM 5246 O O . ARG H 1 41 ? 19.639 108.884 12.970 1.00 28.07 38 ARG H O 1
ATOM 5254 N N . LEU H 1 42 ? 21.186 107.961 14.331 1.00 25.13 39 LEU H N 1
ATOM 5255 C CA . LEU H 1 42 ? 21.290 106.710 13.574 1.00 24.26 39 LEU H CA 1
ATOM 5256 C C . LEU H 1 42 ? 19.972 105.926 13.422 1.00 24.89 39 LEU H C 1
ATOM 5257 O O . LEU H 1 42 ? 19.705 105.362 12.377 1.00 24.37 39 LEU H O 1
ATOM 5262 N N . LYS H 1 43 ? 19.161 105.885 14.470 1.00 26.14 40 LYS H N 1
ATOM 5263 C CA . LYS H 1 43 ? 17.860 105.243 14.408 1.00 27.57 40 LYS H CA 1
ATOM 5264 C C . LYS H 1 43 ? 17.172 105.635 13.111 1.00 28.09 40 LYS H C 1
ATOM 5265 O O . LYS H 1 43 ? 16.626 104.787 12.402 1.00 28.19 40 LYS H O 1
ATOM 5271 N N . SER H 1 44 ? 17.249 106.916 12.775 1.00 28.75 41 SER H N 1
ATOM 5272 C CA . SER H 1 44 ? 16.422 107.458 11.706 1.00 29.75 41 SER H CA 1
ATOM 5273 C C . SER H 1 44 ? 16.948 107.284 10.284 1.00 30.26 41 SER H C 1
ATOM 5274 O O . SER H 1 44 ? 16.200 107.530 9.330 1.00 29.42 41 SER H O 1
ATOM 5285 N N . LYS H 1 46 ? 18.290 106.065 6.612 1.00 30.62 43 LYS H N 1
ATOM 5286 C CA . LYS H 1 46 ? 18.036 105.141 5.491 1.00 30.21 43 LYS H CA 1
ATOM 5287 C C . LYS H 1 46 ? 19.248 104.236 5.131 1.00 30.30 43 LYS H C 1
ATOM 5288 O O . LYS H 1 46 ? 20.399 104.683 5.204 1.00 30.48 43 LYS H O 1
ATOM 5294 N N . LEU H 1 47 ? 18.985 103.019 4.687 1.00 30.33 44 LEU H N 1
ATOM 5295 C CA . LEU H 1 47 ? 20.036 102.128 4.241 1.00 30.26 44 LEU H CA 1
ATOM 5296 C C . LEU H 1 47 ? 19.950 101.874 2.759 1.00 32.08 44 LEU H C 1
ATOM 5297 O O . LEU H 1 47 ? 20.869 102.146 2.022 1.00 31.97 44 LEU H O 1
ATOM 5302 N N . LEU H 1 48 ? 18.846 101.305 2.321 1.00 34.82 45 LEU H N 1
ATOM 5303 C CA . LEU H 1 48 ? 18.629 101.137 0.912 1.00 37.39 45 LEU H CA 1
ATOM 5304 C C . LEU H 1 48 ? 17.165 101.219 0.596 1.00 39.15 45 LEU H C 1
ATOM 5305 O O . LEU H 1 48 ? 16.335 101.047 1.466 1.00 39.99 45 LEU H O 1
ATOM 5310 N N . GLU H 1 49 ? 16.872 101.529 -0.660 1.00 40.04 46 GLU H N 1
ATOM 5311 C CA . GLU H 1 49 ? 15.504 101.650 -1.134 1.00 41.34 46 GLU H CA 1
ATOM 5312 C C . GLU H 1 49 ? 15.079 100.384 -1.927 1.00 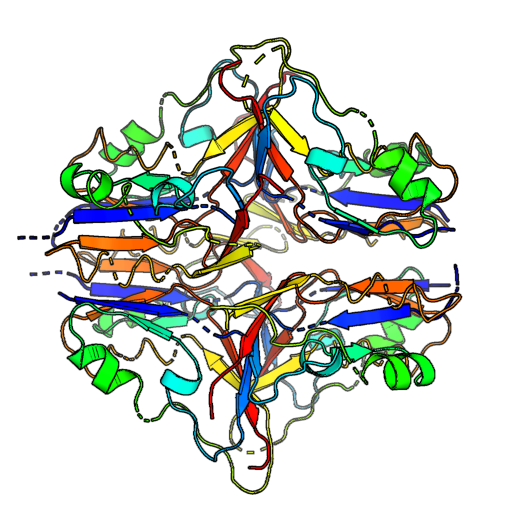42.45 46 GLU H C 1
ATOM 5313 O O . GLU H 1 49 ? 15.761 99.349 -1.839 1.00 43.18 46 GLU H O 1
ATOM 5319 N N . ASP H 1 50 ? 13.972 100.465 -2.680 1.00 42.66 47 ASP H N 1
ATOM 5320 C CA . ASP H 1 50 ? 13.292 99.281 -3.257 1.00 42.79 47 ASP H CA 1
ATOM 5321 C C . ASP H 1 50 ? 13.888 98.706 -4.556 1.00 43.02 47 ASP H C 1
ATOM 5322 O O . ASP H 1 50 ? 14.440 97.605 -4.546 1.00 42.69 47 ASP H O 1
ATOM 5327 N N . THR H 1 51 ? 13.736 99.430 -5.667 1.00 43.38 48 THR H N 1
ATOM 5328 C CA . THR H 1 51 ? 14.200 98.952 -6.977 1.00 43.88 48 THR H CA 1
ATOM 5329 C C . THR H 1 51 ? 15.676 99.286 -7.189 1.00 43.93 48 THR H C 1
ATOM 5330 O O . THR H 1 51 ? 16.401 98.550 -7.857 1.00 44.03 48 THR H O 1
ATOM 5334 N N . ARG H 1 57 ? 14.528 90.669 -2.315 1.00 22.78 54 ARG H N 1
ATOM 5335 C CA . ARG H 1 57 ? 15.232 90.428 -1.067 1.00 23.83 54 ARG H CA 1
ATOM 5336 C C . ARG H 1 57 ? 16.627 91.041 -1.049 1.00 24.30 54 ARG H C 1
ATOM 5337 O O . ARG H 1 57 ? 17.477 90.728 -1.898 1.00 25.21 54 ARG H O 1
ATOM 5345 N N . TYR H 1 58 ? 16.850 91.895 -0.057 1.00 22.80 55 TYR H N 1
ATOM 5346 C CA . TYR H 1 58 ? 18.062 92.653 0.059 1.00 22.31 55 TYR H CA 1
ATOM 5347 C C . TYR H 1 58 ? 18.807 92.216 1.305 1.00 22.60 55 TYR H C 1
ATOM 5348 O O . TYR H 1 58 ? 18.211 91.827 2.307 1.00 23.07 55 TYR H O 1
ATOM 5357 N N . ILE H 1 59 ? 20.121 92.296 1.261 1.00 22.25 56 ILE H N 1
ATOM 5358 C CA . ILE H 1 59 ? 20.897 91.839 2.394 1.00 22.85 56 ILE H CA 1
ATOM 5359 C C . ILE H 1 59 ? 21.852 92.900 2.931 1.00 22.09 56 ILE H C 1
ATOM 5360 O O . ILE H 1 59 ? 22.770 93.341 2.244 1.00 23.18 56 ILE H O 1
ATOM 5365 N N . VAL H 1 60 ? 21.609 93.330 4.168 1.00 21.18 57 VAL H N 1
ATOM 5366 C CA . VAL H 1 60 ? 22.387 94.413 4.802 1.00 18.13 57 VAL H CA 1
ATOM 5367 C C . VAL H 1 60 ? 23.501 93.842 5.700 1.00 17.01 57 VAL H C 1
ATOM 5368 O O . VAL H 1 60 ? 23.240 92.989 6.563 1.00 14.64 57 VAL H O 1
ATOM 5372 N N . SER H 1 61 ? 24.736 94.312 5.491 1.00 16.90 58 SER H N 1
ATOM 5373 C CA . SER H 1 61 ? 25.883 93.929 6.314 1.00 16.22 58 SER H CA 1
ATOM 5374 C C . SER H 1 61 ? 26.022 94.907 7.464 1.00 17.78 58 SER H C 1
ATOM 5375 O O . SER H 1 61 ? 25.837 96.113 7.269 1.00 19.81 58 SER H O 1
ATOM 5378 N N . ILE H 1 62 ? 26.361 94.423 8.660 1.00 17.86 59 ILE H N 1
ATOM 5379 C CA . ILE H 1 62 ? 26.711 95.327 9.766 1.00 17.08 59 ILE H CA 1
ATOM 5380 C C . ILE H 1 62 ? 27.815 96.361 9.436 1.00 16.64 59 ILE H C 1
ATOM 5381 O O . ILE H 1 62 ? 27.782 97.473 9.955 1.00 17.27 59 ILE H O 1
ATOM 5394 N N . LYS H 1 64 ? 28.077 98.089 6.803 1.00 19.37 61 LYS H N 1
ATOM 5395 C CA . LYS H 1 64 ? 27.433 99.204 6.209 1.00 20.53 61 LYS H CA 1
ATOM 5396 C C . LYS H 1 64 ? 26.899 100.096 7.257 1.00 20.31 61 LYS H C 1
ATOM 5397 O O . LYS H 1 64 ? 26.891 101.278 7.114 1.00 21.39 61 LYS H O 1
ATOM 5403 N N . ILE H 1 65 ? 26.413 99.520 8.322 1.00 19.45 62 ILE H N 1
ATOM 54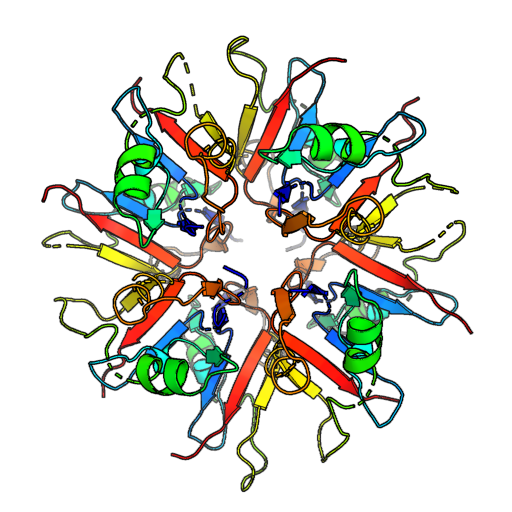04 C CA . ILE H 1 65 ? 25.919 100.353 9.393 1.00 20.36 62 ILE H CA 1
ATOM 5405 C C . ILE H 1 65 ? 27.089 101.002 10.158 1.00 21.41 62 ILE H C 1
ATOM 5406 O O . ILE H 1 65 ? 26.957 102.143 10.656 1.00 21.67 62 ILE H O 1
ATOM 5411 N N . ILE H 1 66 ? 28.222 100.288 10.244 1.00 20.58 63 ILE H N 1
ATOM 5412 C CA . ILE H 1 66 ? 29.396 100.793 10.956 1.00 19.47 63 ILE H CA 1
ATOM 5413 C C . ILE H 1 66 ? 29.921 101.996 10.204 1.00 20.05 63 ILE H C 1
ATOM 5414 O O . ILE H 1 66 ? 30.111 103.049 10.781 1.00 20.97 63 ILE H O 1
ATOM 5419 N N . GLU H 1 67 ? 30.101 101.845 8.899 1.00 22.19 64 GLU H N 1
ATOM 5420 C CA . GLU H 1 67 ? 30.441 102.947 7.980 1.00 22.30 64 GLU H CA 1
ATOM 5421 C C . GLU H 1 67 ? 29.534 104.159 8.121 1.00 22.23 64 GLU H C 1
ATOM 5422 O 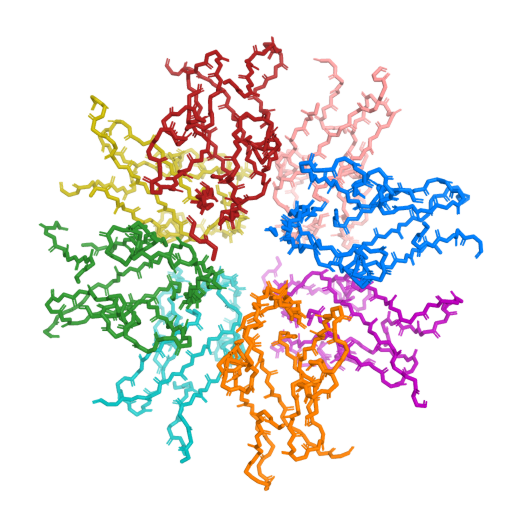O . GLU H 1 67 ? 30.018 105.267 8.189 1.00 23.30 64 GLU H O 1
ATOM 5436 N N . ALA H 1 69 ? 27.568 105.128 10.678 1.00 16.98 66 ALA H N 1
ATOM 5437 C CA . ALA H 1 69 ? 27.969 105.733 11.931 1.00 16.47 66 ALA H CA 1
ATOM 5438 C C . ALA H 1 69 ? 29.364 106.382 11.818 1.00 16.28 66 ALA H C 1
ATOM 5439 O O . ALA H 1 69 ? 29.592 107.496 12.301 1.00 14.54 66 ALA H O 1
ATOM 5441 N N . ASP H 1 70 ? 30.317 105.697 11.209 1.00 15.89 67 ASP H N 1
ATOM 5442 C CA . ASP H 1 70 ? 31.629 106.325 11.170 1.00 19.03 67 ASP H CA 1
ATOM 5443 C C . ASP H 1 70 ? 31.602 107.636 10.398 1.00 19.07 67 ASP H C 1
ATOM 5444 O O . ASP H 1 70 ? 32.226 108.605 10.806 1.00 20.44 67 ASP H O 1
ATOM 5449 N N . GLN H 1 71 ? 30.857 107.665 9.301 1.00 18.03 68 GLN H N 1
ATOM 5450 C CA . GLN H 1 71 ? 30.729 108.855 8.502 1.00 16.78 68 GLN H CA 1
ATOM 5451 C C . GLN H 1 71 ? 29.920 109.933 9.211 1.00 16.38 68 GLN H C 1
ATOM 5452 O O . GLN H 1 71 ? 30.100 111.108 8.937 1.00 17.62 68 GLN H O 1
ATOM 5458 N N . THR H 1 72 ? 29.069 109.552 10.151 1.00 15.78 69 THR H N 1
ATOM 5459 C CA . THR H 1 72 ? 28.109 110.490 10.714 1.00 15.80 69 THR H CA 1
ATOM 5460 C C . THR H 1 72 ? 28.532 111.151 12.045 1.00 16.67 69 THR H C 1
ATOM 5461 O O . THR H 1 72 ? 28.289 112.329 12.256 1.00 17.09 69 THR H O 1
ATOM 5465 N N . PHE H 1 73 ? 29.161 110.383 12.926 1.00 17.79 70 PHE H N 1
ATOM 5466 C CA . PHE H 1 73 ? 29.525 110.825 14.273 1.00 18.34 70 PHE H CA 1
ATOM 5467 C C . PHE H 1 73 ? 31.045 110.939 14.439 1.00 19.42 70 PHE H C 1
ATOM 5468 O O . PHE H 1 73 ? 31.825 110.220 13.790 1.00 17.54 70 PHE H O 1
ATOM 5476 N N . GLN H 1 74 ? 31.460 111.852 15.310 1.00 20.99 71 GLN H N 1
ATOM 5477 C CA . GLN H 1 74 ? 32.867 112.175 15.413 1.00 23.53 71 GLN H CA 1
ATOM 5478 C C . GLN H 1 74 ? 33.543 111.274 16.427 1.00 24.24 71 GLN H C 1
ATOM 5479 O O . GLN H 1 74 ? 34.708 110.920 16.248 1.00 25.18 71 GLN H O 1
ATOM 5485 N N . ASN H 1 75 ? 32.814 110.892 17.476 1.00 23.99 72 ASN H N 1
ATOM 5486 C CA . ASN H 1 75 ? 33.445 110.236 18.614 1.00 24.66 72 ASN H CA 1
ATOM 5487 C C . ASN H 1 75 ? 32.681 109.042 19.218 1.00 23.95 72 ASN H C 1
ATOM 5488 O O . ASN H 1 75 ? 32.365 109.022 20.416 1.00 24.15 72 ASN H O 1
ATOM 5493 N N . VAL H 1 76 ? 32.431 108.043 18.373 1.00 21.15 73 VAL H N 1
ATOM 5494 C CA . VAL H 1 76 ? 31.615 106.918 18.689 1.00 20.13 73 VAL H CA 1
ATOM 5495 C C . VAL H 1 76 ? 32.339 105.656 18.306 1.00 19.91 73 VAL H C 1
ATOM 5496 O O . VAL H 1 76 ? 32.745 105.530 17.177 1.00 18.78 73 VAL H O 1
ATOM 5500 N N . ASP H 1 77 ? 32.507 104.712 19.228 1.00 20.95 74 ASP H N 1
ATOM 5501 C CA . ASP H 1 77 ? 32.852 103.366 18.769 1.00 23.18 74 ASP H CA 1
ATOM 5502 C C . ASP H 1 77 ? 31.731 102.392 18.991 1.00 22.74 74 ASP H C 1
ATOM 5503 O O . ASP H 1 77 ? 30.884 102.577 19.862 1.00 21.22 74 ASP H O 1
ATOM 5508 N N . ILE H 1 78 ? 31.737 101.390 18.118 1.00 21.37 75 ILE H N 1
ATOM 5509 C CA . ILE H 1 78 ? 30.692 100.459 17.994 1.00 20.62 75 ILE H CA 1
ATOM 5510 C C . ILE H 1 78 ? 31.146 99.139 18.576 1.00 20.26 75 ILE H C 1
ATOM 5511 O O . ILE H 1 78 ? 32.267 98.674 18.335 1.00 21.03 75 ILE H O 1
ATOM 5516 N N . GLN H 1 79 ? 30.246 98.561 19.345 1.00 19.02 76 GLN H N 1
ATOM 5517 C CA A GLN H 1 79 ? 30.337 97.197 19.839 0.50 19.51 76 GLN H CA 1
ATOM 5518 C CA B GLN H 1 79 ? 30.380 97.178 19.753 0.50 18.30 76 GLN H CA 1
ATOM 5519 C C . GLN H 1 79 ? 29.174 96.438 19.181 1.00 19.74 76 GLN H C 1
ATOM 5520 O O . GLN H 1 79 ? 28.001 96.734 19.488 1.00 21.17 76 GLN H O 1
ATOM 5531 N N . ASN H 1 80 ? 29.465 95.497 18.290 1.00 19.79 77 ASN H N 1
ATOM 5532 C CA . ASN H 1 80 ? 28.455 94.708 17.668 1.00 20.70 77 ASN H CA 1
ATOM 5533 C C . ASN H 1 80 ? 28.023 93.592 18.572 1.00 21.92 77 ASN H C 1
ATOM 5534 O O . ASN H 1 80 ? 28.845 92.786 18.970 1.00 20.38 77 ASN H O 1
ATOM 5539 N N . ILE H 1 81 ? 26.720 93.525 18.858 1.00 23.07 78 ILE H N 1
ATOM 5540 C CA . ILE H 1 81 ? 26.230 92.532 19.786 1.00 23.63 78 ILE H CA 1
ATOM 5541 C C . ILE H 1 81 ? 25.569 91.404 19.025 1.00 25.70 78 ILE H C 1
ATOM 5542 O O . ILE H 1 81 ? 25.611 90.254 19.450 1.00 27.70 78 ILE H O 1
ATOM 5547 N N . GLY H 1 82 ? 24.965 91.735 17.885 1.00 26.65 79 GLY H N 1
ATOM 5548 C CA . GLY H 1 82 ? 24.060 90.824 17.213 1.00 25.48 79 GLY H CA 1
ATOM 5549 C C . GLY H 1 82 ? 24.651 90.170 15.985 1.00 25.94 79 GLY H C 1
ATOM 5550 O O . GLY H 1 82 ? 25.856 89.876 15.910 1.00 25.14 79 GLY H O 1
ATOM 5551 N N . GLU H 1 83 ? 23.777 89.937 15.017 1.00 25.23 80 GLU H N 1
ATOM 5552 C CA . GLU H 1 83 ? 24.166 89.327 13.754 1.00 24.54 80 GLU H CA 1
ATOM 5553 C C . GLU H 1 83 ? 25.064 90.245 12.912 1.00 23.12 80 GLU H C 1
ATOM 5554 O O . GLU H 1 83 ? 25.174 91.438 13.184 1.00 20.95 80 GLU H O 1
ATOM 5560 N N . THR H 1 84 ? 25.691 89.682 11.885 1.00 22.14 81 THR H N 1
ATOM 5561 C CA . THR H 1 84 ? 26.520 90.483 10.998 1.00 21.47 81 THR H CA 1
ATOM 5562 C C . THR H 1 84 ? 25.865 90.719 9.631 1.00 21.67 81 THR H C 1
ATOM 5563 O O . THR H 1 84 ? 26.385 91.468 8.785 1.00 21.38 81 THR H O 1
ATOM 5567 N N . GLU H 1 85 ? 24.722 90.081 9.424 1.00 21.97 82 GLU H N 1
ATOM 5568 C CA . GLU H 1 85 ? 23.985 90.176 8.164 1.00 23.05 82 GLU H CA 1
ATOM 5569 C C . GLU H 1 85 ? 22.520 90.058 8.514 1.00 23.10 82 GLU H C 1
ATOM 5570 O O . GLU H 1 85 ? 22.121 89.289 9.414 1.00 23.18 82 GLU H O 1
ATOM 5576 N N . CYS H 1 86 ? 21.716 90.842 7.808 1.00 22.89 83 CYS H N 1
ATOM 5577 C CA . CYS H 1 86 ? 20.284 90.852 7.992 1.00 20.73 83 CYS H CA 1
ATOM 5578 C C . CYS H 1 86 ? 19.685 90.774 6.631 1.00 19.78 83 CYS H C 1
ATOM 5579 O O . CYS H 1 86 ? 20.101 91.489 5.730 1.00 20.41 83 CYS H O 1
ATOM 5582 N N . VAL H 1 87 ? 18.725 89.884 6.476 1.00 19.13 84 VAL H N 1
ATOM 5583 C CA . VAL H 1 87 ? 18.004 89.747 5.230 1.00 18.83 84 VAL H CA 1
ATOM 5584 C C . VAL H 1 87 ? 16.766 90.613 5.300 1.00 18.93 84 VAL H C 1
ATOM 5585 O O . VAL H 1 87 ? 15.870 90.377 6.119 1.00 18.58 84 VAL H O 1
ATOM 5589 N N . VAL H 1 88 ? 16.739 91.631 4.449 1.00 18.23 85 VAL H N 1
ATOM 5590 C CA . VAL H 1 88 ? 15.569 92.482 4.325 1.00 18.59 85 VAL H CA 1
ATOM 5591 C C . VAL H 1 88 ? 14.686 92.104 3.123 1.00 18.20 85 VAL H C 1
ATOM 5592 O O . VAL H 1 88 ? 15.169 91.973 1.994 1.00 17.11 85 VAL H O 1
ATOM 5596 N N . GLU H 1 89 ? 13.393 91.946 3.382 1.00 19.17 86 GLU H N 1
ATOM 5597 C CA . GLU H 1 89 ? 12.418 91.566 2.335 1.00 20.69 86 GLU H CA 1
ATOM 5598 C C . GLU H 1 89 ? 11.269 92.566 2.245 1.00 21.02 86 GLU H C 1
ATOM 5599 O O . GLU H 1 89 ? 10.610 92.862 3.243 1.00 20.10 86 GLU H O 1
ATOM 5605 N N . PHE H 1 90 ? 11.049 93.091 1.046 1.00 22.81 87 PHE H N 1
ATOM 5606 C CA . PHE H 1 90 ? 9.929 93.989 0.789 1.00 24.94 87 PHE H CA 1
ATOM 5607 C C . PHE H 1 90 ? 8.711 93.207 0.302 1.00 26.60 87 PHE H C 1
ATOM 5608 O O . PHE H 1 90 ? 8.765 92.537 -0.730 1.00 26.66 87 PHE H O 1
ATOM 5616 N N . LYS H 1 91 ? 7.614 93.302 1.047 1.00 28.69 88 LYS H N 1
ATOM 5617 C CA . LYS H 1 91 ? 6.389 92.577 0.718 1.00 30.71 88 LYS H CA 1
ATOM 5618 C C . LYS H 1 91 ? 5.589 93.255 -0.391 1.00 31.90 88 LYS H C 1
ATOM 5619 O O . LYS H 1 91 ? 5.703 94.473 -0.578 1.00 32.12 88 LYS H O 1
ATOM 5625 N N . THR H 1 92 ? 4.807 92.438 -1.113 1.00 32.90 89 THR H N 1
ATOM 5626 C CA . THR H 1 92 ? 3.926 92.814 -2.254 1.00 34.08 89 THR H CA 1
ATOM 5627 C C . THR H 1 92 ? 4.387 93.969 -3.180 1.00 35.03 89 THR H C 1
ATOM 5628 O O . THR H 1 92 ? 3.544 94.667 -3.747 1.00 35.41 89 THR H O 1
ATOM 5632 N N . PRO H 1 93 ? 5.717 94.136 -3.385 1.00 36.19 90 PRO H N 1
ATOM 5633 C CA . PRO H 1 93 ? 6.272 95.403 -3.884 1.00 36.52 90 PRO H CA 1
ATOM 5634 C C . PRO H 1 93 ? 5.276 96.393 -4.497 1.00 36.50 90 PRO H C 1
ATOM 5635 O O . PRO H 1 93 ? 4.858 97.336 -3.820 1.00 36.39 90 PRO H O 1
#

Sequence (668 aa):
ASDTLYIKDQAVEITKKQVTVGDVAKLQCKNKNITNRRLKSKLLEDTKRYIVSIKIIEADQTFQNVDIQNIGETECVVEFKTPSDTLYIKDQAVEITKKQVTVGDVAKLQCKNKNITNRLKSKLLEDTTKGKKRYIVSIKIIEADQTFQNVDIQNIGETECVVEFKTPASDTLYIKDQAVEITKKQVTVGDVAKLQCKNKNITNRLKSKLLEDTTKRYIVSIKIIEADQTFQNVDIQNIGETECVVEFKTPNASDTLYIKDQAVEITKKQVTVGDVAKLQCKNKNITNRLKSKLLEDTTKGKKRYIVSIKIIEADQTFQNVDIQNIGETECVVEFKTPNASDTLYIKDQAVEITKKQVTVGDVAKLQCKNKNITNRLKSKLLEDTTKGKKRYIVSIKIIEADQTFQNVDIQNIGETECVVEFKTPSDTLYIKDQAVEITKKQVTVGDVAKLQCKNKNITNRLKSKLLEDTGKKRYIVSIKIIEADQTFQNVDIQNIGETECVVEFKTSDTLYIKDQAVEITKKQVTVGDVAKLQCKNKNITNRLKSKLLEDTKRYIVSIKIIEADQTFQNVDIQNIGETECVVEFKTPKSDTLYIKDQAVEITKKQVTVGDVAKLQCKNKNITNRLKSKLLEDTRYIVSIKIIEADQTFQNVDIQQNIGETECVVEFKTP

Secondary structure (DSSP, 8-state):
--EEEEE---EEEE-SSEE-GGGT--EEESSHHHHHHHH---EE---EEEEE------TTT-SSEEEEE-S-SEEEEEE---/-EEEEE---EEEE-SSEE-HHHH--EE-SSHHHHHHHH---EE-BTTB--EEEEE------TTT-SSEEEEE-S-SEEEEEE---/--EEEEE---EEEE-SS-B-GGGT--EEESSHHHHHHH----B-----EEEEE------TTT-SSEEEEE-S-SEEEEEE---/---EEEEE---EEEE-SSEE-HHHH--EE-SSHHHHHHHT---EE---TT--EEEEE------TTT-SSEEEEE-S-SEEEEEE---/---EEEEE---EEEESSSEE-GGGT--EE-SSHHHHHHHH---EE--STT--EEEEE------TTT-SSEEEEE-S-SEEEEEE---/-EEEEE---EEEE-SSSB-HHHH--EEESSHHHHHHHH---B------EEEEE------TTT-SSEEEEE-S-SEEEEEE--/-EEEEE---EEEE-SSSB-GGGT--EE-SSHHHHHHHH---B----EEEEE------TTT-SSEEEEE-S-SEEEEEE----/-EEEEE---EEEE-SSB--HHHH--EE-S-HHHHHHHH----B---EEEE------TTT-SSEEEEE-S-SEEEEEES--

Solvent-accessible surface area: 34748 Å² total

Radius of gyration: 25.36 Å; Cα contacts (8 Å, |Δi|>4): 1364; chains: 8; bounding box: 64×67×65 Å

Foldseek 3Di:
DAKEKEWADAEAEAADQFDAPLRWIDIDIPDVVLCVVRNGHPDGDVAKDKDAVNSVVSVVPDDHYDYDYDYDGMYIYGHDPD/DWEKEWADAEAEAADFFAASLRFIDIDIPPVVLVVVRRGGQDGDPPPDFAKDKDFVSSVVSVVPDPDYHYDYDYDGMYIYTYDHD/DAKEKEKADAEAEEADDAAALLRFIDIDIPPPPLCVVRRGHDDDDPDFKDKDFVVSVVSPVPDPRYHYHYDYDGMYIYHYDYD/DQFKEKEKADQEAEDADFFDASLRWIDMDIPPVVLCVVRNGGDDGPPDPVDFKDKDFVSSVVSVVPDPRYDYDYDYDGMYIYGYDDD/DVAKEKEWADAEAEAAAFFAARLRFIDIDTPPVVLCVVRNGGQDGNDDPPDFKDKDAVSSVVSVVPDPGYHYDYDYDGIYIYGHDYD/DKEKEWADQEDEDEDFFDASLRFIDMDIPPVVLVVVRGGGDDGDDVAFKDKDFVNSVCSPVPDDPYHYDYDYDGMYIYGYDD/DKEKEKADAEAEDADFFAASLRWIDIDIPPVVLCVVRRGGDDGPCAWDKDAVNSVVSVVVDDPYHYDYPYDGMYIYGHDPPD/DKEKEKADAEAEDADQFDASLRFIDMDIPPVVLCVVRNGGDDGDVQDKDFVNSQCSVVPDDDYDYDYDYDGMYGYDHPPD

CATH classification: 2.60.480.10

Nearest PDB structures (foldseek):
  3g74-assembly3_C  TM=1.012E+00  e=2.171E-15  Eubacterium ventriosum ATCC 27560
  3g74-assembly5_E  TM=9.771E-01  e=1.307E-13  Eubacterium ventriosum ATCC 27560
  3g74-assembly6_F  TM=9.844E-01  e=3.701E-13  Eubacterium ventriosum ATCC 27560
  3g74-assembly7_G  TM=9.345E-01  e=1.008E-13  Eubacterium ventriosum ATCC 27560
  3g74-assembly8_H  TM=9.422E-01  e=5.326E-12  Eubacterium ventriosum ATCC 27560

InterPro domains:
  IPR021997 Stage V sporulation protein AA [PF12164] (3-89)
  IPR038548 Stage V sporulation protein AA, N-terminal domain superfamily [G3DSA:2.60.480.10] (1-97)

B-factor: mean 22.71, std 7.83, range [2.0, 82.38]

Organism: NCBI:txid411463

=== Feature glossary ===
The record interleaves many kinds of information about one protein. Here is each kind framed as the question it answers.

Q: What known structures does this most resemble?
A: Structural nearest neighbors (via Foldseek easy-search vs the PDB). Reported per hit: target PDB id, E-value, and alignment TM-score. A TM-score above ~0.5 is the conventional threshold for 'same fold'.

Q: Where is each backbone atom in 3D?
A: The mmCIF table is the protein's shape written out atom by atom. For each backbone N, Cα, C, and carbonyl O, it records an (x, y, z) coordinate triple in Å plus the residue type, chain letter, and residue number.

Q: What are the backbone torsion angles?
A: The φ/ψ torsion pair specifies the backbone conformation at each residue. φ rotates about the N–Cα bond, ψ about the Cα–C bond. Steric clashes forbid most of the (φ, ψ) plane — the allowed regions (α-helix basin, β-sheet basin, left-handed helix) are the Ramachandran-allowed regions.

Q: Which residues are buried vs exposed?
A: Solvent-accessible surface area (SASA) is the area in Å² traced out by the centre of a 1.4 Å probe sphere (a water molecule) rolled over the protein's van der Waals surface (Shrake–Rupley / Lee–Richards construction). Buried residues have near-zero SASA; fully exposed residues can exceed 200 Å². The total SASA scales roughly with the number of surface residues.

Q: How confident is the AlphaFold model at each residue?
A: pLDDT is the predicted lDDT-Cα score: AlphaFold's confidence that the local environment of each residue (all inter-atomic distances within 15 Å) is correctly placed. It is a per-residue number between 0 and 100, with higher meaning more reliable.

Q: What does the local fold look like, residue by residue?
A: 3Di is Foldseek's structural alphabet. Each residue is assigned one of twenty discrete states based on how its Cα sits relative to its spatial (not sequential) neighbors. Aligning 3Di strings finds structural homologs roughly as well as full 3D superposition, but orders of magnitude faster.

Q: How big and how compact is the whole molecule?
A: Radius of gyration (Rg) is the root-mean-square distance of Cα atoms from their centroid — a single number for overall size and compactness. A globular domain of N residues has Rg ≈ 2.2·N^0.38 Å; an extended or disordered chain has a much larger Rg. The Cα contact count is the number of residue pairs whose Cα atoms are within 8 Å and are more than four positions apart in sequence — a standard proxy for tertiary packing density. The bounding box is the smallest axis-aligned box enclosing all Cα atoms.

Q: Which residues are in helices, strands, or loops?
A: DSSP 8-state secondary structure assigns each residue one of H (α-helix), G (3₁₀-helix), I (π-helix), E (extended β-strand), B (isolated β-bridge), T (hydrogen-bonded turn), S (bend), or '-' (coil). The assignment is computed from backbone hydrogen-bond geometry via the Kabsch–Sander algorithm.

Q: How mobile is each atom in the crystal?
A: Crystallographic B-factors measure how much each atom's electron density is smeared out, in Å². They rise in mobile loops and surface residues and fall in the buried interior. In AlphaFold models this column is repurposed to hold pLDDT instead.

Q: What if only a Cα trace is available?
A: P-SEA three-state annotation labels each residue as helix, strand, or coil based purely on the geometry of the Cα trace. It serves as a fallback when the full backbone (and thus DSSP) is unavailable.

Q: What family and function is it annotated with?
A: Database cross-references. InterPro integrates a dozen domain/family signature databases into unified entries with residue-range hits. GO terms attach function/process/location labels with evidence codes. CATH codes position the fold in a four-level structural taxonomy. Organism is the NCBI-taxonomy species name.

Q: Are the domains correctly placed relative to each other?
A: Predicted Aligned Error (PAE) is an AlphaFold confidence matrix: entry (i, j) is the expected error in the position of residue j, in ångströms, when the prediction is superimposed on the true structure at residue i. Low PAE within a block of residues means that block is internally rigid and well-predicted; high PAE between two blocks means their relative placement is uncertain even if each block individually is confident.

Q: What do the diagnostic plots show?
A: Three diagnostic plots accompany the record. The Cα contact map visualizes the tertiary structure as a 2D adjacency matrix (8 Å cutoff, sequence-local contacts suppressed). The Ramachandran plot shows the distribution of backbone (φ, ψ) torsions, with points in the α and β basins reflecting secondary structure content. The PAE plot shows AlphaFold's inter-residue confidence as a color matrix.

Q: What is the amino-acid chain?
A: Primary structure: the covalent order of the twenty standard amino acids along the backbone. Two proteins with the same sequence will (almost always) fold to the same structure; two with 30% identity often share a fold but not the details.

Q: What do the rendered images show?
A: The six renders are orthographic views along the three Cartesian axes in both directions. Representation (cartoon, sticks, or surface) and color scheme (sequence-rainbow or by-chain) vary across proteins so the training set covers all the common visualization conventions.